Protein AF-0000000085945153 (afdb_homodimer)

Radius of gyration: 29.83 Å; Cα contacts (8 Å, |Δi|>4): 640; chains: 2; bounding box: 46×125×91 Å

Solvent-accessible surface area (backbone atoms only — not comparable to full-atom values): 26235 Å² total; per-residue (Å²): 131,80,49,73,67,53,46,53,49,37,50,47,39,17,56,39,25,17,49,16,40,29,49,60,37,44,71,68,53,42,50,64,32,52,44,57,60,34,46,77,75,75,73,71,72,76,77,92,72,81,35,61,47,78,32,70,62,44,68,43,44,63,49,50,37,36,34,46,26,17,51,25,20,35,51,20,36,50,51,41,60,71,33,53,90,79,41,56,60,68,58,42,29,52,46,7,44,48,36,33,50,61,31,42,50,59,56,42,53,50,50,77,47,89,45,77,90,42,38,67,60,49,49,55,50,52,38,49,31,46,14,48,12,17,19,13,13,39,4,18,23,33,47,33,47,48,57,56,25,64,76,45,64,67,68,37,38,50,24,31,56,41,11,40,26,45,16,34,33,52,36,36,50,46,40,52,51,29,54,73,73,36,89,47,40,49,59,24,40,34,52,48,48,47,53,50,44,52,50,47,52,53,32,47,53,49,50,57,51,48,68,67,29,68,67,48,47,49,52,55,50,50,52,52,51,50,52,50,46,53,50,49,48,49,51,48,50,54,51,49,54,55,51,59,65,67,65,58,76,79,76,76,78,74,76,77,72,77,89,120,132,79,50,74,67,53,46,52,50,36,50,46,39,17,57,39,24,17,50,16,40,29,48,60,37,43,71,66,52,42,49,64,32,51,47,56,60,34,46,74,72,78,72,67,64,86,76,93,74,82,33,62,49,78,33,72,61,43,66,43,44,62,48,51,37,37,35,46,25,17,52,25,19,36,52,20,36,50,50,42,60,71,33,53,89,78,41,56,61,66,57,43,29,51,47,7,43,48,36,33,49,60,32,44,51,59,58,41,52,51,50,79,47,88,45,79,91,42,38,68,60,49,50,54,51,52,39,48,33,45,15,47,12,17,19,12,12,38,4,17,21,32,48,33,48,49,58,56,24,63,76,44,65,67,69,36,38,48,24,30,56,39,12,40,26,44,17,33,34,53,36,36,51,46,41,51,50,30,56,74,72,36,88,47,41,49,59,25,41,35,52,48,47,47,52,51,44,53,51,46,52,53,32,46,52,48,49,57,50,51,70,66,30,68,69,49,48,49,53,55,51,49,52,52,50,50,54,48,48,52,50,50,49,48,50,49,53,54,51,49,54,57,51,59,64,66,65,59,76,79,77,77,76,76,77,78,72,78,87,119

Secondary structure (DSSP, 8-state):
---HHHHHHHHHHHHHHHHHHHHHHHHHH-HHHHHHHTS--SS---SS-------HHHHHHHHHHHHHHHHHHHHHHHHHHHTTTTS-HHHHHHHHHHHHHHHHHHHHHGGGS--GGGHHHHHHHHHHHHHHHHIIIIIIIIHHHHHHHTTS-HHHHHHHHHHHHHHHHHHHHHHHHHHHH-S-HHHHHHHHHHHHHHHHHHHHHHHHHHHHSHHHHHHHHHHHHHHHHHHHHHHHHHHHHHHHHHTS------------/---HHHHHHHHHHHHHHHHHHHHHHHHHH-HHHHHHHTS--SS--SSS-------HHHHHHHHHHHHHHHHHHHHHHHHHHHTTTTS-HHHHHHHHHHHHHHHHHHHHHGGGS--GGGHHHHHHHHHHHHHHHHIIIIIIIIHHHHHHHTTS-HHHHHHHHHHHHHHHHHHHHHHHHHHHH-S-HHHHHHHHHHHHHHHHHHHHHHHHHHHHSHHHHHHHHHHHHHHHHHHHHHHHHHHHHHHHHHTS------------

pLDDT: mean 84.61, std 17.29, range [25.52, 98.62]

Sequence (520 aa):
MMTTNEYLIYIAFLLISTTGLLPWNLFMNAHEYFNYKLRNMTDSVDNETILSNPTELQRSYEGWLTITSGISCLFGSLFNFLTTERLNHNFRIIFGHIFVFLSLIPTILFTFVCTDYVQELFLWLSVLLAAVACFGSAGLLGCGLLGYSARFPAVYMQAVMLGQSFAGILTSLLSIFCQAFTSNSLLNGRLYFAIAMIWTLASGVLYIWLIKSPHTIAVMNTEVNESSRVEQNRNLLLDTDDVTDGLQPEVSDDSFGPQIMMTTNEYLIYIAFLLISTTGLLPWNLFMNAHEYFNYKLRNMTDSVDNETILSNPTELQRSYEGWLTITSGISCLFGSLFNFLTTERLNHNFRIIFGHIFVFLSLIPTILFTFVCTDYVQELFLWLSVLLAAVACFGSAGLLGCGLLGYSARFPAVYMQAVMLGQSFAGILTSLLSIFCQAFTSNSLLNGRLYFAIAMIWTLASGVLYIWLIKSPHTIAVMNTEVNESSRVEQNRNLLLDTDDVTDGLQPEVSDDSFGPQI

InterPro domains:
  IPR002259 Equilibrative nucleoside transporter [PF01733] (137-233)
  IPR002259 Equilibrative nucleoside transporter [PTHR10332] (5-229)
  IPR036259 MFS transporter superfamily [G3DSA:1.20.1250.20] (3-245)

Nearest PDB structures (foldseek):
  6ob6-assembly1_A  TM=8.996E-01  e=1.124E-05  Homo sapiens
  6ob6-assembly2_B  TM=8.946E-01  e=2.070E-05  Homo sapiens
  6ob7-assembly1_A  TM=8.399E-01  e=1.226E-05  Homo sapiens
  8kgi-assembly1_B  TM=6.346E-01  e=1.217E-01  Homo sapiens
  8c02-assembly1_A  TM=5.596E-01  e=3.319E-01  Homo sapiens

Foldseek 3Di:
DQDPLSVLLLLLLLLLLLLLCQLLLQQQLLLLQLQVLQDDDPPPPPDDPCVDPRDPLSVCLNVLLCVLQVVLLVVLQVVQVVCPVPDPLLVLQLVLLVQLLVLLVVQLVVLVDRCNVPSVVVSVSNSVSSSSNNSSRNRRNLNSSLVLQVLDPVSSNVSSVNSNVVSNVVLNVLLVVLVVVDVDSSSSSNSSSVVVSVSSVVSSVSVVVSCPDPVNVVSVVVVVVVVVVVVVVVVVVVVVVVVVVVPPPPPPPPPPDPPD/DQDPLSVLLLLLLLLLLLLLCQLLLQQQLLLLQLQVLQDDDPVDDPDDDCPDDRDPLSVCLNVLLCVLQVVLLVVLQVVQVVCPVPDPLLVLQLVLLVQLLVLLVVQLVVLVDRCNPPSVVVSVSNSVSSSSNNSSRNRRNLNSSLVLQVLDPVSSNVSSVNSNVVSNVVLNVLLVVLVVVDVDSSSSSNSSSVVVSVSSVVSSVSVVVSCPDPVNVVSVVVVVVVVVVVVVVVVVVVVVVVVVVVPPPPPPPPPPDPPD

Organism: Parascaris univalens (NCBI:txid6257)

Structure (mmCIF, N/CA/C/O backbone):
data_AF-0000000085945153-model_v1
#
loop_
_entity.id
_entity.type
_entity.pdbx_description
1 polymer 'Equilibrative nucleoside transporter 1'
#
loop_
_atom_site.group_PDB
_atom_site.id
_atom_site.type_symbol
_atom_site.label_atom_id
_atom_site.label_alt_id
_atom_site.label_comp_id
_atom_site.label_asym_id
_atom_site.label_entity_id
_atom_site.label_seq_id
_atom_site.pdbx_PDB_ins_code
_atom_site.Cartn_x
_atom_site.Cartn_y
_atom_site.Cartn_z
_atom_site.occupancy
_atom_site.B_iso_or_equiv
_atom_site.auth_seq_id
_atom_site.auth_comp_id
_atom_site.auth_asym_id
_atom_site.auth_atom_id
_atom_site.pdbx_PDB_model_num
ATOM 1 N N . MET A 1 1 ? 3.896 -29.328 9.609 1 66.5 1 MET A N 1
ATOM 2 C CA . MET A 1 1 ? 4.625 -28.328 10.383 1 66.5 1 MET A CA 1
ATOM 3 C C . MET A 1 1 ? 5.84 -27.828 9.609 1 66.5 1 MET A C 1
ATOM 5 O O . MET A 1 1 ? 6.484 -28.594 8.891 1 66.5 1 MET A O 1
ATOM 9 N N . MET A 1 2 ? 5.992 -26.5 9.609 1 78.62 2 MET A N 1
ATOM 10 C CA . MET A 1 2 ? 7.129 -25.938 8.883 1 78.62 2 MET A CA 1
ATOM 11 C C . MET A 1 2 ? 8.438 -26.266 9.578 1 78.62 2 MET A C 1
ATOM 13 O O . MET A 1 2 ? 8.523 -26.25 10.805 1 78.62 2 MET A O 1
ATOM 17 N N . THR A 1 3 ? 9.414 -26.766 8.914 1 87.56 3 THR A N 1
ATOM 18 C CA . THR A 1 3 ? 10.758 -26.953 9.445 1 87.56 3 THR A CA 1
ATOM 19 C C . THR A 1 3 ? 11.391 -25.609 9.812 1 87.56 3 THR A C 1
ATOM 21 O O . THR A 1 3 ? 10.852 -24.562 9.477 1 87.56 3 THR A O 1
ATOM 24 N N . THR A 1 4 ? 12.422 -25.672 10.664 1 88.56 4 THR A N 1
ATOM 25 C CA . THR A 1 4 ? 13.133 -24.453 11.078 1 88.56 4 THR A CA 1
ATOM 26 C C . THR A 1 4 ? 13.602 -23.672 9.859 1 88.56 4 THR A C 1
ATOM 28 O O . THR A 1 4 ? 13.516 -22.438 9.844 1 88.56 4 THR A O 1
ATOM 31 N N . ASN A 1 5 ? 14.086 -24.328 8.883 1 89.12 5 ASN A N 1
ATOM 32 C CA . ASN A 1 5 ? 14.555 -23.656 7.68 1 89.12 5 ASN A CA 1
ATOM 33 C C . ASN A 1 5 ? 13.414 -23 6.918 1 89.12 5 ASN A C 1
ATOM 35 O O . ASN A 1 5 ? 13.57 -21.891 6.387 1 89.12 5 ASN A O 1
ATOM 39 N N . GLU A 1 6 ? 12.297 -23.672 6.859 1 90.94 6 GLU A N 1
ATOM 40 C CA . GLU A 1 6 ? 11.125 -23.109 6.203 1 90.94 6 GLU A CA 1
ATOM 41 C C . GLU A 1 6 ? 10.625 -21.859 6.93 1 90.94 6 GLU A C 1
ATOM 43 O O . GLU A 1 6 ? 10.172 -20.906 6.297 1 90.94 6 GLU A O 1
ATOM 48 N N . TYR A 1 7 ? 10.781 -21.969 8.203 1 93.69 7 TYR A N 1
ATOM 49 C CA . TYR A 1 7 ? 10.367 -20.828 9.008 1 93.69 7 TYR A CA 1
ATOM 50 C C . TYR A 1 7 ? 11.281 -19.641 8.773 1 93.69 7 TYR A C 1
ATOM 52 O O . TYR A 1 7 ? 10.82 -18.484 8.727 1 93.69 7 TYR A O 1
ATOM 60 N N . LEU A 1 8 ? 12.547 -19.859 8.703 1 94.5 8 LEU A N 1
ATOM 61 C CA . LEU A 1 8 ? 13.5 -18.797 8.445 1 94.5 8 LEU A CA 1
ATOM 62 C C . LEU A 1 8 ? 13.25 -18.156 7.074 1 94.5 8 LEU A C 1
ATOM 64 O O . LEU A 1 8 ? 13.367 -16.953 6.918 1 94.5 8 LEU A O 1
ATOM 68 N N . ILE A 1 9 ? 12.891 -18.969 6.172 1 95.12 9 ILE A N 1
ATOM 69 C CA . ILE A 1 9 ? 12.586 -18.484 4.832 1 95.12 9 ILE A CA 1
ATOM 70 C C . ILE A 1 9 ? 11.305 -17.656 4.863 1 95.12 9 ILE A C 1
ATOM 72 O O . ILE A 1 9 ? 11.219 -16.609 4.211 1 95.12 9 ILE A O 1
ATOM 76 N N . TYR A 1 10 ? 10.367 -18.156 5.629 1 94.81 10 TYR A N 1
ATOM 77 C CA . TYR A 1 10 ? 9.117 -17.422 5.809 1 94.81 10 TYR A CA 1
ATOM 78 C C . TYR A 1 10 ? 9.375 -16.031 6.359 1 94.81 10 TYR A C 1
ATOM 80 O O . TYR A 1 10 ? 8.875 -15.039 5.816 1 94.81 10 TYR A O 1
ATOM 88 N N . ILE A 1 11 ? 10.164 -15.93 7.336 1 96.5 11 ILE A N 1
ATOM 89 C CA . ILE A 1 11 ? 10.477 -14.664 7.992 1 96.5 11 ILE A CA 1
ATOM 90 C C . ILE A 1 11 ? 11.273 -13.773 7.039 1 96.5 11 ILE A C 1
ATOM 92 O O . ILE A 1 11 ? 11.094 -12.555 7.023 1 96.5 11 ILE A O 1
ATOM 96 N N . ALA A 1 12 ? 12.141 -14.367 6.316 1 97.31 12 ALA A N 1
ATOM 97 C CA . ALA A 1 12 ? 12.93 -13.594 5.359 1 97.31 12 ALA A CA 1
ATOM 98 C C . ALA A 1 12 ? 12.031 -12.938 4.316 1 97.31 12 ALA A C 1
ATOM 100 O O . ALA A 1 12 ? 12.164 -11.742 4.043 1 97.31 12 ALA A O 1
ATOM 101 N N . PHE A 1 13 ? 11.094 -13.727 3.791 1 97 13 PHE A N 1
ATOM 102 C CA . PHE A 1 13 ? 10.156 -13.172 2.82 1 97 13 PHE A CA 1
ATOM 103 C C . PHE A 1 13 ? 9.359 -12.023 3.432 1 97 13 PHE A C 1
ATOM 105 O O . PHE A 1 13 ? 9.164 -10.984 2.789 1 97 13 PHE A O 1
ATOM 112 N N . LEU A 1 14 ? 8.961 -12.195 4.629 1 96.19 14 LEU A N 1
ATOM 113 C CA . LEU A 1 14 ? 8.156 -11.188 5.32 1 96.19 14 LEU A CA 1
ATOM 114 C C . LEU A 1 14 ? 8.953 -9.906 5.523 1 96.19 14 LEU A C 1
ATOM 116 O O . LEU A 1 14 ? 8.477 -8.812 5.188 1 96.19 14 LEU A O 1
ATOM 120 N N . LEU A 1 15 ? 10.148 -10.039 5.98 1 97.5 15 LEU A N 1
ATOM 121 C CA . LEU A 1 15 ? 10.961 -8.875 6.312 1 97.5 15 LEU A CA 1
ATOM 122 C C . LEU A 1 15 ? 11.406 -8.148 5.047 1 97.5 15 LEU A C 1
ATOM 124 O O . LEU A 1 15 ? 11.398 -6.918 5 1 97.5 15 LEU A O 1
ATOM 128 N N . ILE A 1 16 ? 11.781 -8.867 4.07 1 98.06 16 ILE A N 1
ATOM 129 C CA . ILE A 1 16 ? 12.195 -8.258 2.811 1 98.06 16 ILE A CA 1
ATOM 130 C C . ILE A 1 16 ? 11.023 -7.492 2.199 1 98.06 16 ILE A C 1
ATOM 132 O O . ILE A 1 16 ? 11.195 -6.387 1.681 1 98.06 16 ILE A O 1
ATOM 136 N N . SER A 1 17 ? 9.852 -8.086 2.324 1 96.62 17 SER A N 1
ATOM 137 C CA . SER A 1 17 ? 8.672 -7.504 1.694 1 96.62 17 SER A CA 1
ATOM 138 C C . SER A 1 17 ? 8.305 -6.168 2.33 1 96.62 17 SER A C 1
ATOM 140 O O . SER A 1 17 ? 7.707 -5.309 1.681 1 96.62 17 SER A O 1
ATOM 142 N N . THR A 1 18 ? 8.672 -5.902 3.527 1 96.44 18 THR A N 1
ATOM 143 C CA . THR A 1 18 ? 8.422 -4.613 4.16 1 96.44 18 THR A CA 1
ATOM 144 C C . THR A 1 18 ? 9.07 -3.484 3.365 1 96.44 18 THR A C 1
ATOM 146 O O . THR A 1 18 ? 8.531 -2.379 3.289 1 96.44 18 THR A O 1
ATOM 149 N N . THR A 1 19 ? 10.211 -3.762 2.787 1 97.62 19 THR A N 1
ATOM 150 C CA . THR A 1 19 ? 10.938 -2.754 2.027 1 97.62 19 THR A CA 1
ATOM 151 C C . THR A 1 19 ? 10.188 -2.396 0.745 1 97.62 19 THR A C 1
ATOM 153 O O . THR A 1 19 ? 10.406 -1.323 0.176 1 97.62 19 THR A O 1
ATOM 156 N N . GLY A 1 20 ? 9.297 -3.217 0.316 1 95.69 20 GLY A N 1
ATOM 157 C CA . GLY A 1 20 ? 8.516 -2.969 -0.883 1 95.69 20 GLY A CA 1
ATOM 158 C C . GLY A 1 20 ? 7.57 -1.787 -0.747 1 95.69 20 GLY A C 1
ATOM 159 O O . GLY A 1 20 ? 7.238 -1.134 -1.737 1 95.69 20 GLY A O 1
ATOM 160 N N . LEU A 1 21 ? 7.121 -1.499 0.479 1 91.75 21 LEU A N 1
ATOM 161 C CA . LEU A 1 21 ? 6.219 -0.374 0.694 1 91.75 21 LEU A CA 1
ATOM 162 C C . LEU A 1 21 ? 6.797 0.604 1.71 1 91.75 21 LEU A C 1
ATOM 164 O O . LEU A 1 21 ? 6.137 1.567 2.1 1 91.75 21 LEU A O 1
ATOM 168 N N . LEU A 1 22 ? 8.016 0.394 2.021 1 94.62 22 LEU A N 1
ATOM 169 C CA . LEU A 1 22 ? 8.672 1.202 3.043 1 94.62 22 LEU A CA 1
ATOM 170 C C . LEU A 1 22 ? 8.773 2.658 2.602 1 94.62 22 LEU A C 1
ATOM 172 O O . LEU A 1 22 ? 8.367 3.564 3.332 1 94.62 22 LEU A O 1
ATOM 176 N N . PRO A 1 23 ? 9.234 2.898 1.394 1 94.06 23 PRO A N 1
ATOM 177 C CA . PRO A 1 23 ? 9.43 4.301 1.013 1 94.06 23 PRO A CA 1
ATOM 178 C C . PRO A 1 23 ? 8.125 5.098 1.01 1 94.06 23 PRO A C 1
ATOM 180 O O . PRO A 1 23 ? 8.102 6.242 1.475 1 94.06 23 PRO A O 1
ATOM 183 N N . TRP A 1 24 ? 7.066 4.508 0.504 1 92 24 TRP A N 1
ATOM 184 C CA . TRP A 1 24 ? 5.781 5.199 0.511 1 92 24 TRP A CA 1
ATOM 185 C C . TRP A 1 24 ? 5.391 5.609 1.926 1 92 24 TRP A C 1
ATOM 187 O O . TRP A 1 24 ? 5.051 6.77 2.17 1 92 24 TRP A O 1
ATOM 197 N N . ASN A 1 25 ? 5.484 4.793 2.838 1 90.88 25 ASN A N 1
ATOM 198 C CA . ASN A 1 25 ? 5.125 5.047 4.227 1 90.88 25 ASN A CA 1
ATOM 199 C C . ASN A 1 25 ? 6.117 5.992 4.898 1 90.88 25 ASN A C 1
ATOM 201 O O . ASN A 1 25 ? 5.734 6.801 5.742 1 90.88 25 ASN A O 1
ATOM 205 N N . LEU A 1 26 ? 7.371 5.879 4.539 1 95.06 26 LEU A N 1
ATOM 206 C CA . LEU A 1 26 ? 8.391 6.738 5.133 1 95.06 26 LEU A CA 1
ATOM 207 C C . LEU A 1 26 ? 8.117 8.203 4.82 1 95.06 26 LEU A C 1
ATOM 209 O O . LEU A 1 26 ? 8.078 9.039 5.73 1 95.06 26 LEU A O 1
ATOM 213 N N . PHE A 1 27 ? 7.91 8.469 3.604 1 95.19 27 PHE A N 1
ATOM 214 C CA . PHE A 1 27 ? 7.75 9.859 3.176 1 95.19 27 PHE A CA 1
ATOM 215 C C . PHE A 1 27 ? 6.398 10.406 3.611 1 95.19 27 PHE A C 1
ATOM 217 O O . PHE A 1 27 ? 6.258 11.609 3.846 1 95.19 27 PHE A O 1
ATOM 224 N N . MET A 1 28 ? 5.484 9.5 3.803 1 89.44 28 MET A N 1
ATOM 225 C CA . MET A 1 28 ? 4.152 9.906 4.238 1 89.44 28 MET A CA 1
ATOM 226 C C . MET A 1 28 ? 4.133 10.195 5.734 1 89.44 28 MET A C 1
ATOM 228 O O . MET A 1 28 ? 3.41 11.086 6.191 1 89.44 28 MET A O 1
ATOM 232 N N . ASN A 1 29 ? 4.898 9.5 6.535 1 88.12 29 ASN A N 1
ATOM 233 C CA . ASN A 1 29 ? 4.789 9.562 7.988 1 88.12 29 ASN A CA 1
ATOM 234 C C . ASN A 1 29 ? 5.832 10.5 8.594 1 88.12 29 ASN A C 1
ATOM 236 O O . ASN A 1 29 ? 5.859 10.711 9.805 1 88.12 29 ASN A O 1
ATOM 240 N N . ALA A 1 30 ? 6.672 11.086 7.754 1 91.31 30 ALA A N 1
ATOM 241 C CA . ALA A 1 30 ? 7.668 12.023 8.273 1 91.31 30 ALA A CA 1
ATOM 242 C C . ALA A 1 30 ? 7.09 13.43 8.391 1 91.31 30 ALA A C 1
ATOM 244 O O . ALA A 1 30 ? 7.676 14.391 7.887 1 91.31 30 ALA A O 1
ATOM 245 N N . HIS A 1 31 ? 6.043 13.609 9.172 1 83.94 31 HIS A N 1
ATOM 246 C CA . HIS A 1 31 ? 5.293 14.859 9.258 1 83.94 31 HIS A CA 1
ATOM 247 C C . HIS A 1 31 ? 6.117 15.953 9.922 1 83.94 31 HIS A C 1
ATOM 249 O O . HIS A 1 31 ? 6.172 17.078 9.438 1 83.94 31 HIS A O 1
ATOM 255 N N . GLU A 1 32 ? 6.77 15.633 11.039 1 86 32 GLU A N 1
ATOM 256 C CA . GLU A 1 32 ? 7.535 16.609 11.797 1 86 32 GLU A CA 1
ATOM 257 C C . GLU A 1 32 ? 8.625 17.25 10.938 1 86 32 GLU A C 1
ATOM 259 O O . GLU A 1 32 ? 8.82 18.469 10.977 1 86 32 GLU A O 1
ATOM 264 N N . TYR A 1 33 ? 9.242 16.438 10.164 1 93.44 33 TYR A N 1
ATOM 265 C CA . TYR A 1 33 ? 10.344 16.891 9.328 1 93.44 33 TYR A CA 1
ATOM 266 C C . TYR A 1 33 ? 9.836 17.75 8.18 1 93.44 33 TYR A C 1
ATOM 268 O O . TYR A 1 33 ? 10.297 18.875 7.977 1 93.44 33 TYR A O 1
ATOM 276 N N . PHE A 1 34 ? 8.891 17.266 7.457 1 93.38 34 PHE A N 1
ATOM 277 C CA . PHE A 1 34 ? 8.453 17.969 6.254 1 93.38 34 PHE A CA 1
ATOM 278 C C . PHE A 1 34 ? 7.641 19.203 6.617 1 93.38 34 PHE A C 1
ATOM 280 O O . PHE A 1 34 ? 7.691 20.219 5.91 1 93.38 34 PHE A O 1
ATOM 287 N N . ASN A 1 35 ? 6.883 19.172 7.707 1 87.5 35 ASN A N 1
ATOM 288 C CA . ASN A 1 35 ? 6.188 20.375 8.164 1 87.5 35 ASN A CA 1
ATOM 289 C C . ASN A 1 35 ? 7.168 21.469 8.547 1 87.5 35 ASN A C 1
ATOM 291 O O . ASN A 1 35 ? 6.895 22.656 8.336 1 87.5 35 ASN A O 1
ATOM 295 N N . TYR A 1 36 ? 8.211 21.062 9.125 1 91.06 36 TYR A N 1
ATOM 296 C CA . TYR A 1 36 ? 9.234 22.031 9.492 1 91.06 36 TYR A CA 1
ATOM 297 C C . TYR A 1 36 ? 9.891 22.625 8.25 1 91.06 36 TYR A C 1
ATOM 299 O O . TYR A 1 36 ? 10.047 23.844 8.148 1 91.06 36 TYR A O 1
ATOM 307 N N . LYS A 1 37 ? 10.336 21.781 7.328 1 95.5 37 LYS A N 1
ATOM 308 C CA . LYS A 1 37 ? 11.062 22.234 6.145 1 95.5 37 LYS A CA 1
ATOM 309 C C . LYS A 1 37 ? 10.18 23.109 5.258 1 95.5 37 LYS A C 1
ATOM 311 O O . LYS A 1 37 ? 10.688 23.984 4.543 1 95.5 37 LYS A O 1
ATOM 316 N N . LEU A 1 38 ? 8.883 22.906 5.363 1 93.88 38 LEU A N 1
ATOM 317 C CA . LEU A 1 38 ? 7.965 23.641 4.496 1 93.88 38 LEU A CA 1
ATOM 318 C C . LEU A 1 38 ? 7.18 24.688 5.289 1 93.88 38 LEU A C 1
ATOM 320 O O . LEU A 1 38 ? 6.117 25.125 4.852 1 93.88 38 LEU A O 1
ATOM 324 N N . ARG A 1 39 ? 7.711 25.109 6.355 1 89.69 39 ARG A N 1
ATOM 325 C CA . ARG A 1 39 ? 7.047 26.031 7.266 1 89.69 39 ARG A CA 1
ATOM 326 C C . ARG A 1 39 ? 7.059 27.453 6.707 1 89.69 39 ARG A C 1
ATOM 328 O O . ARG A 1 39 ? 7.766 27.734 5.738 1 89.69 39 ARG A O 1
ATOM 335 N N . ASN A 1 40 ? 6.23 28.312 7.277 1 86.12 40 ASN A N 1
ATOM 336 C CA . ASN A 1 40 ? 6.211 29.734 6.922 1 86.12 40 ASN A CA 1
ATOM 337 C C . ASN A 1 40 ? 7.438 30.469 7.461 1 86.12 40 ASN A C 1
ATOM 339 O O . ASN A 1 40 ? 7.719 30.406 8.656 1 86.12 40 ASN A O 1
ATOM 343 N N . MET A 1 41 ? 8.227 31.141 6.527 1 81.31 41 MET A N 1
ATOM 344 C CA . MET A 1 41 ? 9.445 31.828 6.941 1 81.31 41 MET A CA 1
ATOM 345 C C . MET A 1 41 ? 9.18 33.312 7.191 1 81.31 41 MET A C 1
ATOM 347 O O . MET A 1 41 ? 10.047 34.031 7.691 1 81.31 41 MET A O 1
ATOM 351 N N . THR A 1 42 ? 8.234 33.969 6.609 1 67.38 42 THR A N 1
ATOM 352 C CA . THR A 1 42 ? 7.973 35.375 6.793 1 67.38 42 THR A CA 1
ATOM 353 C C . THR A 1 42 ? 7.641 35.688 8.25 1 67.38 42 THR A C 1
ATOM 355 O O . THR A 1 42 ? 7.867 36.812 8.727 1 67.38 42 THR A O 1
ATOM 358 N N . ASP A 1 43 ? 6.914 35.094 8.812 1 52.47 43 ASP A N 1
ATOM 359 C CA . ASP A 1 43 ? 6.586 35.5 10.172 1 52.47 43 ASP A CA 1
ATOM 360 C C . ASP A 1 43 ? 7.82 35.469 11.07 1 52.47 43 ASP A C 1
ATOM 362 O O . ASP A 1 43 ? 8.438 34.406 11.242 1 52.47 43 ASP A O 1
ATOM 366 N N . SER A 1 44 ? 8.82 36.5 10.883 1 46.25 44 SER A N 1
ATOM 367 C CA . SER A 1 44 ? 9.867 36.875 11.836 1 46.25 44 SER A CA 1
ATOM 368 C C . SER A 1 44 ? 9.547 36.344 13.234 1 46.25 44 SER A C 1
ATOM 370 O O . SER A 1 44 ? 8.453 36.594 13.758 1 46.25 44 SER A O 1
ATOM 372 N N . VAL A 1 45 ? 10.273 35.469 13.828 1 42.97 45 VAL A N 1
ATOM 373 C CA . VAL A 1 45 ? 10.289 34.875 15.164 1 42.97 45 VAL A CA 1
ATOM 374 C C . VAL A 1 45 ? 10.43 36 16.203 1 42.97 45 VAL A C 1
ATOM 376 O O . VAL A 1 45 ? 11.539 36.469 16.484 1 42.97 45 VAL A O 1
ATOM 379 N N . ASP A 1 46 ? 10.148 37.25 16.234 1 33.75 46 ASP A N 1
ATOM 380 C CA . ASP A 1 46 ? 10.281 37.406 17.688 1 33.75 46 ASP A CA 1
ATOM 381 C C . ASP A 1 46 ? 9.688 36.219 18.422 1 33.75 46 ASP A C 1
ATOM 383 O O . ASP A 1 46 ? 10.359 35.594 19.234 1 33.75 46 ASP A O 1
ATOM 387 N N . ASN A 1 47 ? 8.492 36.531 19.203 1 31.27 47 ASN A N 1
ATOM 388 C CA . ASN A 1 47 ? 7.938 35.688 20.25 1 31.27 47 ASN A CA 1
ATOM 389 C C . ASN A 1 47 ? 7.605 34.281 19.75 1 31.27 47 ASN A C 1
ATOM 391 O O . ASN A 1 47 ? 7.43 34.094 18.547 1 31.27 47 ASN A O 1
ATOM 395 N N . GLU A 1 48 ? 7.262 33.25 20.719 1 34.12 48 GLU A N 1
ATOM 396 C CA . GLU A 1 48 ? 7.02 31.828 21 1 34.12 48 GLU A CA 1
ATOM 397 C C . GLU A 1 48 ? 6.125 31.203 19.938 1 34.12 48 GLU A C 1
ATOM 399 O O . GLU A 1 48 ? 6.289 30.031 19.594 1 34.12 48 GLU A O 1
ATOM 404 N N . THR A 1 49 ? 4.785 31.594 19.938 1 36.12 49 THR A N 1
ATOM 405 C CA . THR A 1 49 ? 3.49 30.953 19.734 1 36.12 49 THR A CA 1
ATOM 406 C C . THR A 1 49 ? 3.143 30.875 18.25 1 36.12 49 THR A C 1
ATOM 408 O O . THR A 1 49 ? 1.97 30.766 17.891 1 36.12 49 THR A O 1
ATOM 411 N N . ILE A 1 50 ? 3.826 31.391 17.375 1 39.22 50 ILE A N 1
ATOM 412 C CA . ILE A 1 50 ? 3.307 31.703 16.047 1 39.22 50 ILE A CA 1
ATOM 413 C C . ILE A 1 50 ? 2.846 30.438 15.352 1 39.22 50 ILE A C 1
ATOM 415 O O . ILE A 1 50 ? 3.67 29.625 14.898 1 39.22 50 ILE A O 1
ATOM 419 N N . LEU A 1 51 ? 1.959 29.672 15.93 1 43.56 51 LEU A N 1
ATOM 420 C CA . LEU A 1 51 ? 1.034 28.609 15.555 1 43.56 51 LEU A CA 1
ATOM 421 C C . LEU A 1 51 ? 0.445 28.875 14.172 1 43.56 51 LEU A C 1
ATOM 423 O O . LEU A 1 51 ? -0.648 29.438 14.055 1 43.56 51 LEU A O 1
ATOM 427 N N . SER A 1 52 ? 1.196 29.484 13.023 1 49.34 52 SER A N 1
ATOM 428 C CA . SER A 1 52 ? 0.725 29.953 11.727 1 49.34 52 SER A CA 1
ATOM 429 C C . SER A 1 52 ? 0.072 28.828 10.938 1 49.34 52 SER A C 1
ATOM 431 O O . SER A 1 52 ? 0.311 27.641 11.211 1 49.34 52 SER A O 1
ATOM 433 N N . ASN A 1 53 ? -1.094 29.047 10.156 1 60.75 53 ASN A N 1
ATOM 434 C CA . ASN A 1 53 ? -1.775 28.266 9.117 1 60.75 53 ASN A CA 1
ATOM 435 C C . ASN A 1 53 ? -0.784 27.531 8.234 1 60.75 53 ASN A C 1
ATOM 437 O O . ASN A 1 53 ? 0.289 28.047 7.918 1 60.75 53 ASN A O 1
ATOM 441 N N . PRO A 1 54 ? -1.008 26.266 8.281 1 72.12 54 PRO A N 1
ATOM 442 C CA . PRO A 1 54 ? -0.14 25.547 7.344 1 72.12 54 PRO A CA 1
ATOM 443 C C . PRO A 1 54 ? 0.02 26.281 6.016 1 72.12 54 PRO A C 1
ATOM 445 O O . PRO A 1 54 ? -0.925 26.922 5.539 1 72.12 54 PRO A O 1
ATOM 448 N N . THR A 1 55 ? 1.224 26.312 5.621 1 82.88 55 THR A N 1
ATOM 449 C CA . THR A 1 55 ? 1.513 26.922 4.324 1 82.88 55 THR A CA 1
ATOM 450 C C . THR A 1 55 ? 0.886 26.109 3.197 1 82.88 55 THR A C 1
ATOM 452 O O . THR A 1 55 ? 0.436 24.969 3.414 1 82.88 55 THR A O 1
ATOM 455 N N . GLU A 1 56 ? 0.707 26.688 2.064 1 82.38 56 GLU A N 1
ATOM 456 C CA . GLU A 1 56 ? 0.221 25.969 0.889 1 82.38 56 GLU A CA 1
ATOM 457 C C . GLU A 1 56 ? 1.105 24.766 0.57 1 82.38 56 GLU A C 1
ATOM 459 O O . GLU A 1 56 ? 0.61 23.719 0.147 1 82.38 56 GLU A O 1
ATOM 464 N N . LEU A 1 57 ? 2.428 24.953 0.795 1 87.5 57 LEU A N 1
ATOM 465 C CA . LEU A 1 57 ? 3.365 23.859 0.521 1 87.5 57 LEU A CA 1
ATOM 466 C C . LEU A 1 57 ? 3.135 22.688 1.47 1 87.5 57 LEU A C 1
ATOM 468 O O . LEU A 1 57 ? 3.156 21.531 1.049 1 87.5 57 LEU A O 1
ATOM 472 N N . GLN A 1 58 ? 2.859 23 2.709 1 85.12 58 GLN A N 1
ATOM 473 C CA . GLN A 1 58 ? 2.58 21.969 3.691 1 85.12 58 GLN A CA 1
ATOM 474 C C . GLN A 1 58 ? 1.284 21.234 3.361 1 85.12 58 GLN A C 1
ATOM 476 O O . GLN A 1 58 ? 1.219 20 3.453 1 85.12 58 GLN A O 1
ATOM 481 N N . ARG A 1 59 ? 0.344 21.906 2.859 1 75.5 59 ARG A N 1
ATOM 482 C CA . ARG A 1 59 ? -0.971 21.344 2.572 1 75.5 59 ARG A CA 1
ATOM 483 C C . ARG A 1 59 ? -0.94 20.484 1.307 1 75.5 59 ARG A C 1
ATOM 485 O O . ARG A 1 59 ? -1.664 19.5 1.201 1 75.5 59 ARG A O 1
ATOM 492 N N . SER A 1 60 ? -0.092 20.812 0.404 1 81 60 SER A N 1
ATOM 493 C CA . SER A 1 60 ? -0.082 20.141 -0.887 1 81 60 SER A CA 1
ATOM 494 C C . SER A 1 60 ? 0.919 18.984 -0.899 1 81 60 SER A C 1
ATOM 496 O O . SER A 1 60 ? 0.899 18.156 -1.803 1 81 60 SER A O 1
ATOM 498 N N . TYR A 1 61 ? 1.744 18.891 0.114 1 88.06 61 TYR A N 1
ATOM 499 C CA . TYR A 1 61 ? 2.828 17.922 0.144 1 88.06 61 TYR A CA 1
ATOM 500 C C . TYR A 1 61 ? 2.291 16.5 -0.012 1 88.06 61 TYR A C 1
ATOM 502 O O . TYR A 1 61 ? 2.729 15.758 -0.895 1 88.06 61 TYR A O 1
ATOM 510 N N . GLU A 1 62 ? 1.335 16.125 0.786 1 83.81 62 GLU A N 1
ATOM 511 C CA . GLU A 1 62 ? 0.835 14.758 0.798 1 83.81 62 GLU A CA 1
ATOM 512 C C . GLU A 1 62 ? 0.114 14.422 -0.504 1 83.81 62 GLU A C 1
ATOM 514 O O . GLU A 1 62 ? 0.196 13.297 -0.991 1 83.81 62 GLU A O 1
ATOM 519 N N . GLY A 1 63 ? -0.639 15.375 -1.015 1 82.38 63 GLY A N 1
ATOM 520 C CA . GLY A 1 63 ? -1.294 15.172 -2.297 1 82.38 63 GLY A CA 1
ATOM 521 C C . GLY A 1 63 ? -0.32 14.898 -3.428 1 82.38 63 GLY A C 1
ATOM 522 O O . GLY A 1 63 ? -0.478 13.922 -4.168 1 82.38 63 GLY A O 1
ATOM 523 N N . TRP A 1 64 ? 0.689 15.672 -3.502 1 86.19 64 TRP A N 1
ATOM 524 C CA . TRP A 1 64 ? 1.693 15.508 -4.547 1 86.19 64 TRP A CA 1
ATOM 525 C C . TRP A 1 64 ? 2.484 14.219 -4.336 1 86.19 64 TRP A C 1
ATOM 527 O O . TRP A 1 64 ? 2.83 13.531 -5.301 1 86.19 64 TRP A O 1
ATOM 537 N N . LEU A 1 65 ? 2.793 13.938 -3.096 1 91.75 65 LEU A N 1
ATOM 538 C CA . LEU A 1 65 ? 3.508 12.711 -2.779 1 91.75 65 LEU A CA 1
ATOM 539 C C . LEU A 1 65 ? 2.727 11.492 -3.256 1 91.75 65 LEU A C 1
ATOM 541 O O . LEU A 1 65 ? 3.293 10.586 -3.877 1 91.75 65 LEU A O 1
ATOM 545 N N . THR A 1 66 ? 1.451 11.469 -3.014 1 88 66 THR A N 1
ATOM 546 C CA . THR A 1 66 ? 0.607 10.328 -3.342 1 88 66 THR A CA 1
ATOM 547 C C . THR A 1 66 ? 0.478 10.172 -4.855 1 88 66 THR A C 1
ATOM 549 O O . THR A 1 66 ? 0.611 9.062 -5.379 1 88 66 THR A O 1
ATOM 552 N N . ILE A 1 67 ? 0.276 11.242 -5.52 1 88.44 67 ILE A N 1
ATOM 553 C CA . ILE A 1 67 ? 0.106 11.188 -6.969 1 88.44 67 ILE A CA 1
ATOM 554 C C . ILE A 1 67 ? 1.41 10.742 -7.625 1 88.44 67 ILE A C 1
ATOM 556 O O . ILE A 1 67 ? 1.418 9.805 -8.422 1 88.44 67 ILE A O 1
ATOM 560 N N . THR A 1 68 ? 2.471 11.406 -7.277 1 92.31 68 THR A N 1
ATOM 561 C CA . THR A 1 68 ? 3.752 11.125 -7.918 1 92.31 68 THR A CA 1
ATOM 562 C C . THR A 1 68 ? 4.227 9.711 -7.586 1 92.31 68 THR A C 1
ATOM 564 O O . THR A 1 68 ? 4.727 9 -8.453 1 92.31 68 THR A O 1
ATOM 567 N N . SER A 1 69 ? 4.078 9.297 -6.316 1 92.94 69 SER A N 1
ATOM 568 C CA . SER A 1 69 ? 4.484 7.949 -5.938 1 92.94 69 SER A CA 1
ATOM 569 C C . SER A 1 69 ? 3.592 6.902 -6.594 1 92.94 69 SER A C 1
ATOM 571 O O . SER A 1 69 ? 4.062 5.824 -6.965 1 92.94 69 SER A O 1
ATOM 573 N N . GLY A 1 70 ? 2.32 7.199 -6.711 1 90.81 70 GLY A N 1
ATOM 574 C CA . GLY A 1 70 ? 1.423 6.297 -7.41 1 90.81 70 GLY A CA 1
ATOM 575 C C . GLY A 1 70 ? 1.808 6.082 -8.867 1 90.81 70 GLY A C 1
ATOM 576 O O . GLY A 1 70 ? 1.862 4.941 -9.336 1 90.81 70 GLY A O 1
ATOM 577 N N . ILE A 1 71 ? 2.082 7.129 -9.492 1 93.38 71 ILE A N 1
ATOM 578 C CA . ILE A 1 71 ? 2.504 7.066 -10.883 1 93.38 71 ILE A CA 1
ATOM 579 C C . ILE A 1 71 ? 3.805 6.277 -10.992 1 93.38 71 ILE A C 1
ATOM 581 O O . ILE A 1 71 ? 3.945 5.418 -11.867 1 93.38 71 ILE A O 1
ATOM 585 N N . SER A 1 72 ? 4.707 6.574 -10.148 1 95.81 72 SER A N 1
ATOM 586 C CA . SER A 1 72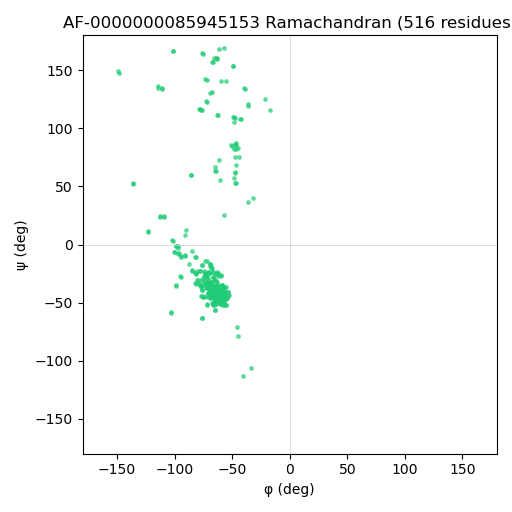 ? 6.008 5.914 -10.156 1 95.81 72 SER A CA 1
ATOM 587 C C . SER A 1 72 ? 5.867 4.414 -9.906 1 95.81 72 SER A C 1
ATOM 589 O O . SER A 1 72 ? 6.531 3.605 -10.555 1 95.81 72 SER A O 1
ATOM 591 N N . CYS A 1 73 ? 5.066 4.062 -8.922 1 93.31 73 CYS A N 1
ATOM 592 C CA . CYS A 1 73 ? 4.801 2.654 -8.656 1 93.31 73 CYS A CA 1
ATOM 593 C C . CYS A 1 73 ? 4.238 1.957 -9.891 1 93.31 73 CYS A C 1
ATOM 595 O O . CYS A 1 73 ? 4.629 0.831 -10.203 1 93.31 73 CYS A O 1
ATOM 597 N N . LEU A 1 74 ? 3.34 2.633 -10.57 1 91 74 LEU A N 1
ATOM 598 C CA . LEU A 1 74 ? 2.734 2.086 -11.781 1 91 74 LEU A CA 1
ATOM 599 C C . LEU A 1 74 ? 3.787 1.843 -12.852 1 91 74 LEU A C 1
ATOM 601 O O . LEU A 1 74 ? 3.807 0.783 -13.484 1 91 74 LEU A O 1
ATOM 605 N N . PHE A 1 75 ? 4.602 2.771 -13.008 1 93.94 75 PHE A N 1
ATOM 606 C CA . PHE A 1 75 ? 5.656 2.652 -14.016 1 93.94 75 PHE A CA 1
ATOM 607 C C . PHE A 1 75 ? 6.645 1.558 -13.633 1 93.94 75 PHE A C 1
ATOM 609 O O . PHE A 1 75 ? 7.105 0.805 -14.492 1 93.94 75 PHE A O 1
ATOM 616 N N . GLY A 1 76 ? 6.992 1.53 -12.383 1 94.12 76 GLY A N 1
ATOM 617 C CA . GLY A 1 76 ? 7.883 0.475 -11.922 1 94.12 76 GLY A CA 1
ATOM 618 C C . GLY A 1 76 ? 7.301 -0.915 -12.102 1 94.12 76 GLY A C 1
ATOM 619 O O . GLY A 1 76 ? 7.996 -1.831 -12.547 1 94.12 76 GLY A O 1
ATOM 620 N N . SER A 1 77 ? 6.062 -1.029 -11.781 1 90.25 77 SER A N 1
ATOM 621 C CA . SER A 1 77 ? 5.395 -2.318 -11.922 1 90.25 77 SER A CA 1
ATOM 622 C C . SER A 1 77 ? 5.301 -2.742 -13.383 1 90.25 77 SER A C 1
ATOM 624 O O . SER A 1 77 ? 5.477 -3.918 -13.703 1 90.25 77 SER A O 1
ATOM 626 N N . LEU A 1 78 ? 4.984 -1.792 -14.242 1 90.12 78 LEU A N 1
ATOM 627 C CA . LEU A 1 78 ? 4.949 -2.078 -15.672 1 90.12 78 LEU A CA 1
ATOM 628 C C . LEU A 1 78 ? 6.332 -2.475 -16.188 1 90.12 78 LEU A C 1
ATOM 630 O O . LEU A 1 78 ? 6.461 -3.414 -16.969 1 90.12 78 LEU A O 1
ATOM 634 N N . PHE A 1 79 ? 7.285 -1.748 -15.766 1 91.94 79 PHE A N 1
ATOM 635 C CA . PHE A 1 79 ? 8.656 -2.07 -16.125 1 91.94 79 PHE A CA 1
ATOM 636 C C . PHE A 1 79 ? 9.023 -3.477 -15.672 1 91.94 79 PHE A C 1
ATOM 638 O O . PHE A 1 79 ? 9.648 -4.234 -16.422 1 91.94 79 PHE A O 1
ATOM 645 N N . ASN A 1 80 ? 8.672 -3.803 -14.469 1 90.56 80 ASN A N 1
ATOM 646 C CA . ASN A 1 80 ? 8.93 -5.129 -13.922 1 90.56 80 ASN A CA 1
ATOM 647 C C . ASN A 1 80 ? 8.273 -6.223 -14.758 1 90.56 80 ASN A C 1
ATOM 649 O O . ASN A 1 80 ? 8.883 -7.25 -15.047 1 90.56 80 ASN A O 1
ATOM 653 N N . PHE A 1 81 ? 7.082 -5.938 -15.125 1 84.94 81 PHE A N 1
ATOM 654 C CA . PHE A 1 81 ? 6.324 -6.906 -15.906 1 84.94 81 PHE A CA 1
ATOM 655 C C . PHE A 1 81 ? 6.93 -7.078 -17.297 1 84.94 81 PHE A C 1
ATOM 657 O O . PHE A 1 81 ? 7.07 -8.203 -17.781 1 84.94 81 PHE A O 1
ATOM 664 N N . LEU A 1 82 ? 7.324 -6.012 -17.906 1 87.12 82 LEU A N 1
ATOM 665 C CA . LEU A 1 82 ? 7.859 -6.051 -19.266 1 87.12 82 LEU A CA 1
ATOM 666 C C . LEU A 1 82 ? 9.234 -6.703 -19.297 1 87.12 82 LEU A C 1
ATOM 668 O O . LEU A 1 82 ? 9.648 -7.246 -20.312 1 87.12 82 LEU A O 1
ATOM 672 N N . THR A 1 83 ? 9.906 -6.695 -18.266 1 88.25 83 THR A N 1
ATOM 673 C CA . THR A 1 83 ? 11.273 -7.215 -18.234 1 88.25 83 THR A CA 1
ATOM 674 C C . THR A 1 83 ? 11.312 -8.609 -17.625 1 88.25 83 THR A C 1
ATOM 676 O O . THR A 1 83 ? 12.383 -9.188 -17.453 1 88.25 83 THR A O 1
ATOM 679 N N . THR A 1 84 ? 10.172 -9.094 -17.312 1 82.31 84 THR A N 1
ATOM 680 C CA . THR A 1 84 ? 10.094 -10.367 -16.609 1 82.31 84 THR A CA 1
ATOM 681 C C . THR A 1 84 ? 10.766 -11.477 -17.422 1 82.31 84 THR A C 1
ATOM 683 O O . THR A 1 84 ? 11.367 -12.391 -16.859 1 82.31 84 THR A O 1
ATOM 686 N N . GLU A 1 85 ? 10.688 -11.469 -18.766 1 78.94 85 GLU A N 1
ATOM 687 C CA . GLU A 1 85 ? 11.242 -12.508 -19.625 1 78.94 85 GLU A CA 1
ATOM 688 C C . GLU A 1 85 ? 12.719 -12.258 -19.922 1 78.94 85 GLU A C 1
ATOM 690 O O . GLU A 1 85 ? 13.453 -13.18 -20.266 1 78.94 85 GLU A O 1
ATOM 695 N N . ARG A 1 86 ? 13.109 -10.992 -19.766 1 83.25 86 ARG A N 1
ATOM 696 C CA . ARG A 1 86 ? 14.469 -10.633 -20.156 1 83.25 86 ARG A CA 1
ATOM 697 C C . ARG A 1 86 ? 15.391 -10.594 -18.953 1 83.25 86 ARG A C 1
ATOM 699 O O . ARG A 1 86 ? 16.594 -10.867 -19.062 1 83.25 86 ARG A O 1
ATOM 706 N N . LEU A 1 87 ? 14.844 -10.156 -17.844 1 83.75 87 LEU A N 1
ATOM 707 C CA . LEU A 1 87 ? 15.656 -9.992 -16.641 1 83.75 87 LEU A CA 1
ATOM 708 C C . LEU A 1 87 ? 15.211 -10.969 -15.555 1 83.75 87 LEU A C 1
ATOM 710 O O . LEU A 1 87 ? 14.016 -11.141 -15.328 1 83.75 87 LEU A O 1
ATOM 714 N N . ASN A 1 88 ? 16.219 -11.547 -14.984 1 85.62 88 ASN A N 1
ATOM 715 C CA . ASN A 1 88 ? 15.906 -12.469 -13.891 1 85.62 88 ASN A CA 1
ATOM 716 C C . ASN A 1 88 ? 15.328 -11.734 -12.688 1 85.62 88 ASN A C 1
ATOM 718 O O . ASN A 1 88 ? 15.477 -10.516 -12.562 1 85.62 88 ASN A O 1
ATOM 722 N N . HIS A 1 89 ? 14.594 -12.469 -11.867 1 86.38 89 HIS A N 1
ATOM 723 C CA . HIS A 1 89 ? 13.969 -11.914 -10.672 1 86.38 89 HIS A CA 1
ATOM 724 C C . HIS A 1 89 ? 15.008 -11.297 -9.742 1 86.38 89 HIS A C 1
ATOM 726 O O . HIS A 1 89 ? 14.766 -10.234 -9.156 1 86.38 89 HIS A O 1
ATOM 732 N N . ASN A 1 90 ? 16.203 -11.883 -9.609 1 90.38 90 ASN A N 1
ATOM 733 C CA . ASN A 1 90 ? 17.234 -11.398 -8.703 1 90.38 90 ASN A CA 1
ATOM 734 C C . ASN A 1 90 ? 17.719 -10 -9.094 1 90.38 90 ASN A C 1
ATOM 736 O O . ASN A 1 90 ? 17.906 -9.141 -8.227 1 90.38 90 ASN A O 1
ATOM 740 N N . PHE A 1 91 ? 17.797 -9.852 -10.336 1 92.19 91 PHE A N 1
ATOM 741 C CA . PHE A 1 91 ? 18.25 -8.555 -10.836 1 92.19 91 PHE A CA 1
ATOM 742 C C . PHE A 1 91 ? 17.219 -7.477 -10.516 1 92.19 91 PHE A C 1
ATOM 744 O O . PHE A 1 91 ? 17.578 -6.391 -10.055 1 92.19 91 PHE A O 1
ATOM 751 N N . ARG A 1 92 ? 16 -7.695 -10.719 1 94.06 92 ARG A N 1
ATOM 752 C CA . ARG A 1 92 ? 14.938 -6.715 -10.508 1 94.06 92 ARG A CA 1
ATOM 753 C C . ARG A 1 92 ? 14.781 -6.387 -9.031 1 94.06 92 ARG A C 1
ATOM 755 O O . ARG A 1 92 ? 14.672 -5.219 -8.656 1 94.06 92 ARG A O 1
ATOM 762 N N . ILE A 1 93 ? 14.805 -7.387 -8.211 1 96.5 93 ILE A N 1
ATOM 763 C CA . ILE A 1 93 ? 14.625 -7.203 -6.777 1 96.5 93 ILE A CA 1
ATOM 764 C C . ILE A 1 93 ? 15.82 -6.453 -6.195 1 96.5 93 ILE A C 1
ATOM 766 O O . ILE A 1 93 ? 15.656 -5.516 -5.414 1 96.5 93 ILE A O 1
ATOM 770 N N . ILE A 1 94 ? 17.062 -6.797 -6.609 1 96.81 94 ILE A N 1
ATOM 771 C CA . ILE A 1 94 ? 18.266 -6.137 -6.117 1 96.81 94 ILE A CA 1
ATOM 772 C C . ILE A 1 94 ? 18.297 -4.688 -6.602 1 96.81 94 ILE A C 1
ATOM 774 O O . ILE A 1 94 ? 18.625 -3.779 -5.836 1 96.81 94 ILE A O 1
ATOM 778 N N . PHE A 1 95 ? 17.938 -4.469 -7.785 1 96.06 95 PHE A N 1
ATOM 779 C CA . PHE A 1 95 ? 17.891 -3.107 -8.305 1 96.06 95 PHE A CA 1
ATOM 780 C C . PHE A 1 95 ? 16.844 -2.279 -7.562 1 96.06 95 PHE A C 1
ATOM 782 O O . PHE A 1 95 ? 17.031 -1.077 -7.363 1 96.06 95 PHE A O 1
ATOM 789 N N . GLY A 1 96 ? 15.719 -2.932 -7.273 1 97.94 96 GLY A N 1
ATOM 790 C CA . GLY A 1 96 ? 14.75 -2.246 -6.43 1 97.94 96 GLY A CA 1
ATOM 791 C C . GLY A 1 96 ? 15.344 -1.735 -5.133 1 97.94 96 GLY A C 1
ATOM 792 O O . GLY A 1 96 ? 15.141 -0.577 -4.766 1 97.94 96 GLY A O 1
ATOM 793 N N . HIS A 1 97 ? 16.156 -2.559 -4.5 1 98.44 97 HIS A N 1
ATOM 794 C CA . HIS A 1 97 ? 16.828 -2.156 -3.266 1 98.44 97 HIS A CA 1
ATOM 795 C C . HIS A 1 97 ? 17.766 -0.988 -3.512 1 98.44 97 HIS A C 1
ATOM 797 O O . HIS A 1 97 ? 17.844 -0.062 -2.699 1 98.44 97 HIS A O 1
ATOM 803 N N . ILE A 1 98 ? 18.469 -1.028 -4.582 1 98.38 98 ILE A N 1
ATOM 804 C CA . ILE A 1 98 ? 19.453 -0.002 -4.906 1 98.38 98 ILE A CA 1
ATOM 805 C C . ILE A 1 98 ? 18.75 1.334 -5.133 1 98.38 98 ILE A C 1
ATOM 807 O O . ILE A 1 98 ? 19.219 2.375 -4.664 1 98.38 98 ILE A O 1
ATOM 811 N N . PHE A 1 99 ? 17.625 1.331 -5.883 1 98.38 99 PHE A N 1
ATOM 812 C CA . PHE A 1 99 ? 16.875 2.553 -6.125 1 98.38 99 PHE A CA 1
ATOM 813 C C . PHE A 1 99 ? 16.438 3.189 -4.812 1 98.38 99 PHE A C 1
ATOM 815 O O . PHE A 1 99 ? 16.516 4.41 -4.652 1 98.38 99 PHE A O 1
ATOM 822 N N . VAL A 1 100 ? 15.961 2.324 -3.875 1 98.62 100 VAL A N 1
ATOM 823 C CA . VAL A 1 100 ? 15.523 2.836 -2.58 1 98.62 100 VAL A CA 1
ATOM 824 C C . VAL A 1 100 ? 16.719 3.414 -1.824 1 98.62 100 VAL A C 1
ATOM 826 O O . VAL A 1 100 ? 16.641 4.527 -1.301 1 98.62 100 VAL A O 1
ATOM 829 N N . PHE A 1 101 ? 17.812 2.697 -1.831 1 98.44 101 PHE A N 1
ATOM 830 C CA . PHE A 1 101 ? 19.016 3.115 -1.116 1 98.44 101 PHE A CA 1
ATOM 831 C C . PHE A 1 101 ? 19.547 4.438 -1.667 1 98.44 101 PHE A C 1
ATOM 833 O O . PHE A 1 101 ? 19.859 5.352 -0.904 1 98.44 101 PHE A O 1
ATOM 840 N N . LEU A 1 102 ? 19.625 4.574 -2.924 1 98.25 102 LEU A N 1
ATOM 841 C CA . LEU A 1 102 ? 20.172 5.758 -3.574 1 98.25 102 LEU A CA 1
ATOM 842 C C . LEU A 1 102 ? 19.266 6.965 -3.367 1 98.25 102 LEU A C 1
ATOM 844 O O . LEU A 1 102 ? 19.734 8.102 -3.324 1 98.25 102 LEU A O 1
ATOM 848 N N . SER A 1 103 ? 17.938 6.738 -3.297 1 98.62 103 SER A N 1
ATOM 849 C CA . SER A 1 103 ? 17.016 7.836 -3.066 1 98.62 103 SER A CA 1
ATOM 850 C C . SER A 1 103 ? 17.109 8.359 -1.637 1 98.62 103 SER A C 1
ATOM 852 O O . SER A 1 103 ? 16.891 9.547 -1.388 1 98.62 103 SER A O 1
ATOM 854 N N . LEU A 1 104 ? 17.484 7.488 -0.701 1 98.62 104 LEU A N 1
ATOM 855 C CA . LEU A 1 104 ? 17.531 7.871 0.705 1 98.62 104 LEU A CA 1
ATOM 856 C C . LEU A 1 104 ? 18.781 8.688 1.011 1 98.62 104 LEU A C 1
ATOM 858 O O . LEU A 1 104 ? 18.781 9.508 1.93 1 98.62 104 LEU A O 1
ATOM 862 N N . ILE A 1 105 ? 19.812 8.586 0.239 1 98.5 105 ILE A N 1
ATOM 863 C CA . ILE A 1 105 ? 21.062 9.297 0.477 1 98.5 105 ILE A CA 1
ATOM 864 C C . ILE A 1 105 ? 20.828 10.805 0.352 1 98.5 105 ILE A C 1
ATOM 866 O O . ILE A 1 105 ? 21.062 11.555 1.301 1 98.5 105 ILE A O 1
ATOM 870 N N . PRO A 1 106 ? 20.312 11.297 -0.784 1 98.5 106 PRO A N 1
ATOM 871 C CA . PRO A 1 106 ? 20.047 12.734 -0.851 1 98.5 106 PRO A CA 1
ATOM 872 C C . PRO A 1 106 ? 19 13.188 0.155 1 98.5 106 PRO A C 1
ATOM 874 O O . PRO A 1 106 ? 19.047 14.32 0.65 1 98.5 106 PRO A O 1
ATOM 877 N N . THR A 1 107 ? 18.031 12.289 0.435 1 98.44 107 THR A N 1
ATOM 878 C CA . THR A 1 107 ? 17.016 12.633 1.423 1 98.44 107 THR A CA 1
ATOM 879 C C . THR A 1 107 ? 17.656 12.938 2.775 1 98.44 107 THR A C 1
ATOM 881 O O . THR A 1 107 ? 17.266 13.891 3.449 1 98.44 107 THR A O 1
ATOM 884 N N . ILE A 1 108 ? 18.625 12.133 3.199 1 98.38 108 ILE A N 1
ATOM 885 C CA . ILE A 1 108 ? 19.328 12.352 4.453 1 98.38 108 ILE A CA 1
ATOM 886 C C . ILE A 1 108 ? 20.203 13.602 4.344 1 98.38 108 ILE A C 1
ATOM 888 O O . ILE A 1 108 ? 20.266 14.406 5.277 1 98.38 108 ILE A O 1
ATOM 892 N N . LEU A 1 109 ? 20.844 13.867 3.25 1 98.25 109 LEU A N 1
ATOM 893 C CA . LEU A 1 109 ? 21.688 15.039 3.053 1 98.25 109 LEU A CA 1
ATOM 894 C C . LEU A 1 109 ? 20.875 16.328 3.156 1 98.25 109 LEU A C 1
ATOM 896 O O . LEU A 1 109 ? 21.375 17.344 3.646 1 98.25 109 LEU A O 1
ATOM 900 N N . PHE A 1 110 ? 19.625 16.266 2.693 1 98.12 110 PHE A N 1
ATOM 901 C CA . PHE A 1 110 ? 18.75 17.438 2.742 1 98.12 110 PHE A CA 1
ATOM 902 C C . PHE A 1 110 ? 18.5 17.859 4.184 1 98.12 110 PHE A C 1
ATOM 904 O O . PHE A 1 110 ? 18.156 19.016 4.441 1 98.12 110 PHE A O 1
ATOM 911 N N . THR A 1 111 ? 18.641 16.938 5.16 1 96.94 111 THR A N 1
ATOM 912 C CA . THR A 1 111 ? 18.406 17.297 6.555 1 96.94 111 THR A CA 1
ATOM 913 C C . THR A 1 111 ? 19.562 18.156 7.086 1 96.94 111 THR A C 1
ATOM 915 O O . THR A 1 111 ? 19.422 18.812 8.125 1 96.94 111 THR A O 1
ATOM 918 N N . PHE A 1 112 ? 20.719 18.25 6.414 1 96.94 112 PHE A N 1
ATOM 919 C CA . PHE A 1 112 ? 21.875 19.031 6.828 1 96.94 112 PHE A CA 1
ATOM 920 C C . PHE A 1 112 ? 21.922 20.359 6.082 1 96.94 112 PHE A C 1
ATOM 922 O O . PHE A 1 112 ? 22.766 21.219 6.375 1 96.94 112 PHE A O 1
ATOM 929 N N . VAL A 1 113 ? 21.047 20.516 5.141 1 96.62 113 VAL A N 1
ATOM 930 C CA . VAL A 1 113 ? 21.094 21.703 4.285 1 96.62 113 VAL A CA 1
ATOM 931 C C . VAL A 1 113 ? 19.906 22.594 4.574 1 96.62 113 VAL A C 1
ATOM 933 O O . VAL A 1 113 ? 18.766 22.125 4.672 1 96.62 113 VAL A O 1
ATOM 936 N N . CYS A 1 114 ? 20.156 23.859 4.695 1 95.44 114 CYS A N 1
ATOM 937 C CA . CYS A 1 114 ? 19.094 24.828 4.867 1 95.44 114 CYS A CA 1
ATOM 938 C C . CYS A 1 114 ? 18.391 25.109 3.543 1 95.44 114 CYS A C 1
ATOM 940 O O . CYS A 1 114 ? 19.031 25.547 2.58 1 95.44 114 CYS A O 1
ATOM 942 N N . THR A 1 115 ? 17.141 24.75 3.502 1 94.5 115 THR A N 1
ATOM 943 C CA . THR A 1 115 ? 16.391 24.922 2.27 1 94.5 115 THR A CA 1
ATOM 944 C C . THR A 1 115 ? 15.297 25.984 2.459 1 94.5 115 THR A C 1
ATOM 946 O O . THR A 1 115 ? 14.336 26.031 1.683 1 94.5 115 THR A O 1
ATOM 949 N N . ASP A 1 116 ? 15.414 26.875 3.352 1 93.25 116 ASP A N 1
ATOM 950 C CA . ASP A 1 116 ? 14.398 27.859 3.691 1 93.25 116 ASP A CA 1
ATOM 951 C C . ASP A 1 116 ? 14.156 28.828 2.527 1 93.25 116 ASP A C 1
ATOM 953 O O . ASP A 1 116 ? 13.039 29.297 2.322 1 93.25 116 ASP A O 1
ATOM 957 N N . TYR A 1 117 ? 15.125 29.094 1.708 1 92.62 117 TYR A N 1
ATOM 958 C CA . TYR A 1 117 ? 15.008 30.062 0.629 1 92.62 117 TYR A CA 1
ATOM 959 C C . TYR A 1 117 ? 14.531 29.391 -0.658 1 92.62 117 TYR A C 1
ATOM 961 O O . TYR A 1 117 ? 14.203 30.078 -1.63 1 92.62 117 TYR A O 1
ATOM 969 N N . VAL A 1 118 ? 14.484 28.109 -0.693 1 96.19 118 VAL A N 1
ATOM 970 C CA . VAL A 1 118 ? 14.078 27.375 -1.887 1 96.19 118 VAL A CA 1
ATOM 971 C C . VAL A 1 118 ? 13.125 26.25 -1.501 1 96.19 118 VAL A C 1
ATOM 973 O O . VAL A 1 118 ? 13.289 25.109 -1.937 1 96.19 118 VAL A O 1
ATOM 976 N N . GLN A 1 119 ? 12.078 26.5 -0.78 1 95.75 119 GLN A N 1
ATOM 977 C CA . GLN A 1 119 ? 11.18 25.5 -0.239 1 95.75 119 GLN A CA 1
ATOM 978 C C . GLN A 1 119 ? 10.414 24.781 -1.354 1 95.75 119 GLN A C 1
ATOM 980 O O . GLN A 1 119 ? 10.172 23.578 -1.274 1 95.75 119 GLN A O 1
ATOM 985 N N . GLU A 1 120 ? 10.078 25.531 -2.369 1 95.81 120 GLU A N 1
ATOM 986 C CA . GLU A 1 120 ? 9.367 24.906 -3.482 1 95.81 120 GLU A CA 1
ATOM 987 C C . GLU A 1 120 ? 10.242 23.875 -4.184 1 95.81 120 GLU A C 1
ATOM 989 O O . GLU A 1 120 ? 9.773 22.781 -4.52 1 95.81 120 GLU A O 1
ATOM 994 N N . LEU A 1 121 ? 11.453 24.297 -4.445 1 96.62 121 LEU A N 1
ATOM 995 C CA . LEU A 1 121 ? 12.391 23.359 -5.055 1 96.62 121 LEU A CA 1
ATOM 996 C C . LEU A 1 121 ? 12.602 22.156 -4.156 1 96.62 121 LEU A C 1
ATOM 998 O O . LEU A 1 121 ? 12.672 21.016 -4.637 1 96.62 121 LEU A O 1
ATOM 1002 N N . PHE A 1 122 ? 12.727 22.375 -2.857 1 97.75 122 PHE A N 1
ATOM 1003 C CA . PHE A 1 122 ? 12.883 21.297 -1.896 1 97.75 122 PHE A CA 1
ATOM 1004 C C . PHE A 1 122 ? 11.695 20.344 -1.958 1 97.75 122 PHE A C 1
ATOM 1006 O O . PHE A 1 122 ? 11.875 19.125 -1.946 1 97.75 122 PHE A O 1
ATOM 1013 N N . LEU A 1 123 ? 10.531 20.859 -2.064 1 97.12 123 LEU A N 1
ATOM 1014 C CA . LEU A 1 123 ? 9.328 20.047 -2.152 1 97.12 123 LEU A CA 1
ATOM 1015 C C . LEU A 1 123 ? 9.383 19.125 -3.373 1 97.12 123 LEU A C 1
ATOM 1017 O O . LEU A 1 123 ? 9.188 17.922 -3.256 1 97.12 123 LEU A O 1
ATOM 1021 N N . TRP A 1 124 ? 9.656 19.703 -4.484 1 97.12 124 TRP A N 1
ATOM 1022 C CA . TRP A 1 124 ? 9.648 18.938 -5.727 1 97.12 124 TRP A CA 1
ATOM 1023 C C . TRP A 1 124 ? 10.75 17.875 -5.73 1 97.12 124 TRP A C 1
ATOM 1025 O O . TRP A 1 124 ? 10.555 16.766 -6.199 1 97.12 124 TRP A O 1
ATOM 1035 N N . LEU A 1 125 ? 11.875 18.203 -5.195 1 98 125 LEU A N 1
ATOM 1036 C CA . LEU A 1 125 ? 12.969 17.25 -5.125 1 98 125 LEU A CA 1
ATOM 1037 C C . LEU A 1 125 ? 12.633 16.109 -4.172 1 98 125 LEU A C 1
ATOM 1039 O O . LEU A 1 125 ? 12.969 14.953 -4.438 1 98 125 LEU A O 1
ATOM 1043 N N . SER A 1 126 ? 12.023 16.438 -3.062 1 97.69 126 SER A N 1
ATOM 1044 C CA . SER A 1 126 ? 11.648 15.414 -2.096 1 97.69 126 SER A CA 1
ATOM 1045 C C . SER A 1 126 ? 10.617 14.461 -2.678 1 97.69 126 SER A C 1
ATOM 1047 O O . SER A 1 126 ? 10.727 13.242 -2.508 1 97.69 126 SER A O 1
ATOM 1049 N N . VAL A 1 127 ? 9.672 15.031 -3.359 1 96.94 127 VAL A N 1
ATOM 1050 C CA . VAL A 1 127 ? 8.633 14.227 -3.988 1 96.94 127 VAL A CA 1
ATOM 1051 C C . VAL A 1 127 ? 9.234 13.359 -5.086 1 96.94 127 VAL A C 1
ATOM 1053 O O . VAL A 1 127 ? 8.836 12.203 -5.27 1 96.94 127 VAL A O 1
ATOM 1056 N N . LEU A 1 128 ? 10.141 13.859 -5.812 1 98.12 128 LEU A N 1
ATOM 1057 C CA . LEU A 1 128 ? 10.82 13.102 -6.855 1 98.12 128 LEU A CA 1
ATOM 1058 C C . LEU A 1 128 ? 11.633 11.953 -6.25 1 98.12 128 LEU A C 1
ATOM 1060 O O . LEU A 1 128 ? 11.656 10.852 -6.793 1 98.12 128 LEU A O 1
ATOM 1064 N N . LEU A 1 129 ? 12.312 12.25 -5.172 1 98.5 129 LEU A N 1
ATOM 1065 C CA . LEU A 1 129 ? 13.078 11.203 -4.5 1 98.5 129 LEU A CA 1
ATOM 1066 C C . LEU A 1 129 ? 12.156 10.109 -3.982 1 98.5 129 LEU A C 1
ATOM 1068 O O . LEU A 1 129 ? 12.477 8.922 -4.078 1 98.5 129 LEU A O 1
ATOM 1072 N N . ALA A 1 130 ? 11.031 10.484 -3.447 1 98 130 ALA A N 1
ATOM 1073 C CA . ALA A 1 130 ? 10.031 9.508 -3.02 1 98 130 ALA A CA 1
ATOM 1074 C C . ALA A 1 130 ? 9.547 8.672 -4.199 1 98 130 ALA A C 1
ATOM 1076 O O . ALA A 1 130 ? 9.367 7.461 -4.074 1 98 130 ALA A O 1
ATOM 1077 N N . ALA A 1 131 ? 9.367 9.359 -5.34 1 97.75 131 ALA A N 1
ATOM 1078 C CA . ALA A 1 131 ? 8.914 8.672 -6.547 1 97.75 131 ALA A CA 1
ATOM 1079 C C . ALA A 1 131 ? 9.945 7.637 -7.008 1 97.75 131 ALA A C 1
ATOM 1081 O O . ALA A 1 131 ? 9.586 6.512 -7.359 1 97.75 131 ALA A O 1
ATOM 1082 N N . VAL A 1 132 ? 11.148 8 -7 1 98.38 132 VAL A N 1
ATOM 1083 C CA . VAL A 1 132 ? 12.219 7.094 -7.398 1 98.38 132 VAL A CA 1
ATOM 1084 C C . VAL A 1 132 ? 12.266 5.902 -6.449 1 98.38 132 VAL A C 1
ATOM 1086 O O . VAL A 1 132 ? 12.422 4.758 -6.883 1 98.38 132 VAL A O 1
ATOM 1089 N N . ALA A 1 133 ? 12.164 6.203 -5.207 1 98.44 133 ALA A N 1
ATOM 1090 C CA . ALA A 1 133 ? 12.164 5.133 -4.211 1 98.44 133 ALA A CA 1
ATOM 1091 C C . ALA A 1 133 ? 10.977 4.199 -4.402 1 98.44 133 ALA A C 1
ATOM 1093 O O . ALA A 1 133 ? 11.102 2.982 -4.258 1 98.44 133 ALA A O 1
ATOM 1094 N N . CYS A 1 134 ? 9.82 4.727 -4.742 1 97.38 134 CYS A N 1
ATOM 1095 C CA . CYS A 1 134 ? 8.617 3.922 -4.93 1 97.38 134 CYS A CA 1
ATOM 1096 C C . CYS A 1 134 ? 8.703 3.105 -6.211 1 97.38 134 CYS A C 1
ATOM 1098 O O . CYS A 1 134 ? 8.188 1.987 -6.273 1 97.38 134 CYS A O 1
ATOM 1100 N N . PHE A 1 135 ? 9.344 3.658 -7.25 1 97.56 135 PHE A N 1
ATOM 1101 C CA . PHE A 1 135 ? 9.641 2.891 -8.453 1 97.56 135 PHE A CA 1
ATOM 1102 C C . PHE A 1 135 ? 10.406 1.62 -8.117 1 97.56 135 PHE A C 1
ATOM 1104 O O . PHE A 1 135 ? 10.047 0.529 -8.562 1 97.56 135 PHE A O 1
ATOM 1111 N N . GLY A 1 136 ? 11.375 1.799 -7.301 1 97.31 136 GLY A N 1
ATOM 1112 C CA . GLY A 1 136 ? 12.219 0.672 -6.926 1 97.31 136 GLY A CA 1
ATOM 1113 C C . GLY A 1 136 ? 11.555 -0.254 -5.922 1 97.31 136 GLY A C 1
ATOM 1114 O O . GLY A 1 136 ? 11.641 -1.478 -6.047 1 97.31 136 GLY A O 1
ATOM 1115 N N . SER A 1 137 ? 10.922 0.248 -4.906 1 97.06 137 SER A N 1
ATOM 1116 C CA . SER A 1 137 ? 10.391 -0.541 -3.799 1 97.06 137 SER A CA 1
ATOM 1117 C C . SER A 1 137 ? 9.117 -1.272 -4.195 1 97.06 137 SER A C 1
ATOM 1119 O O . SER A 1 137 ? 9.117 -2.494 -4.359 1 97.06 137 SER A O 1
ATOM 1121 N N . ALA A 1 138 ? 8.055 -0.544 -4.527 1 93.88 138 ALA A N 1
ATOM 1122 C CA . ALA A 1 138 ? 6.777 -1.164 -4.887 1 93.88 138 ALA A CA 1
ATOM 1123 C C . ALA A 1 138 ? 6.824 -1.737 -6.301 1 93.88 138 ALA A C 1
ATOM 1125 O O . ALA A 1 138 ? 6.355 -2.852 -6.539 1 93.88 138 ALA A O 1
ATOM 1126 N N . GLY A 1 139 ? 7.461 -1.048 -7.215 1 93.94 139 GLY A N 1
ATOM 1127 C CA . GLY A 1 139 ? 7.457 -1.426 -8.617 1 93.94 139 GLY A CA 1
ATOM 1128 C C . GLY A 1 139 ? 8.352 -2.619 -8.914 1 93.94 139 GLY A C 1
ATOM 1129 O O . GLY A 1 139 ? 7.953 -3.529 -9.648 1 93.94 139 GLY A O 1
ATOM 1130 N N . LEU A 1 140 ? 9.5 -2.594 -8.383 1 95.06 140 LEU A N 1
ATOM 1131 C CA . LEU A 1 140 ? 10.461 -3.637 -8.719 1 95.06 140 LEU A CA 1
ATOM 1132 C C . LEU A 1 140 ? 10.562 -4.664 -7.594 1 95.06 140 LEU A C 1
ATOM 1134 O O . LEU A 1 140 ? 10.203 -5.828 -7.781 1 95.06 140 LEU A O 1
ATOM 1138 N N . LEU A 1 141 ? 10.906 -4.199 -6.457 1 96.44 141 LEU A N 1
ATOM 1139 C CA . LEU A 1 141 ? 11.125 -5.09 -5.324 1 96.44 141 LEU A CA 1
ATOM 1140 C C . LEU A 1 141 ? 9.82 -5.758 -4.895 1 96.44 141 LEU A C 1
ATOM 1142 O O . LEU A 1 141 ? 9.758 -6.988 -4.797 1 96.44 141 LEU A O 1
ATOM 1146 N N . GLY A 1 142 ? 8.812 -5.004 -4.703 1 93.88 142 GLY A N 1
ATOM 1147 C CA . GLY A 1 142 ? 7.547 -5.539 -4.242 1 93.88 142 GLY A CA 1
ATOM 1148 C C . GLY A 1 142 ? 6.906 -6.5 -5.227 1 93.88 142 GLY A C 1
ATOM 1149 O O . GLY A 1 142 ? 6.551 -7.625 -4.863 1 93.88 142 GLY A O 1
ATOM 1150 N N . CYS A 1 143 ? 6.785 -6.09 -6.457 1 90.38 143 CYS A N 1
ATOM 1151 C CA . CYS A 1 143 ? 6.207 -6.934 -7.496 1 90.38 143 CYS A CA 1
ATOM 1152 C C . CYS A 1 143 ? 7.109 -8.125 -7.793 1 90.38 143 CYS A C 1
ATOM 1154 O O . CYS A 1 143 ? 6.625 -9.242 -7.984 1 90.38 143 CYS A O 1
ATOM 1156 N N . GLY A 1 144 ? 8.344 -7.871 -7.816 1 91.62 144 GLY A N 1
ATOM 1157 C CA . GLY A 1 144 ? 9.297 -8.945 -8.078 1 91.62 144 GLY A CA 1
ATOM 1158 C C . GLY A 1 144 ? 9.297 -10.008 -6.992 1 91.62 144 GLY A C 1
ATOM 1159 O O . GLY A 1 144 ? 9.336 -11.203 -7.289 1 91.62 144 GLY A O 1
ATOM 1160 N N . LEU A 1 145 ? 9.242 -9.562 -5.809 1 94 145 LEU A N 1
ATOM 1161 C CA . LEU A 1 145 ? 9.266 -10.5 -4.691 1 94 145 LEU A CA 1
ATOM 1162 C C . LEU A 1 145 ? 7.984 -11.32 -4.641 1 94 145 LEU A C 1
ATOM 1164 O O . LEU A 1 145 ? 8.016 -12.508 -4.289 1 94 145 LEU A O 1
ATOM 1168 N N . LEU A 1 146 ? 6.918 -10.711 -4.98 1 89.62 146 LEU A N 1
ATOM 1169 C CA . LEU A 1 146 ? 5.652 -11.438 -5.039 1 89.62 146 LEU A CA 1
ATOM 1170 C C . LEU A 1 146 ? 5.688 -12.508 -6.125 1 89.62 146 LEU A C 1
ATOM 1172 O O . LEU A 1 146 ? 5.277 -13.648 -5.891 1 89.62 146 LEU A O 1
ATOM 1176 N N . GLY A 1 147 ? 6.176 -12.125 -7.258 1 87.12 147 GLY A N 1
ATOM 1177 C CA . GLY A 1 147 ? 6.344 -13.109 -8.32 1 87.12 147 GLY A CA 1
ATOM 1178 C C . GLY A 1 147 ? 7.281 -14.242 -7.938 1 87.12 147 GLY A C 1
ATOM 1179 O O . GLY A 1 147 ? 7.02 -15.406 -8.25 1 87.12 147 GLY A O 1
ATOM 1180 N N . TYR A 1 148 ? 8.305 -13.828 -7.301 1 90.44 148 TYR A N 1
ATOM 1181 C CA . TYR A 1 148 ? 9.273 -14.828 -6.871 1 90.44 148 TYR A CA 1
ATOM 1182 C C . TYR A 1 148 ? 8.664 -15.781 -5.848 1 90.44 148 TYR A C 1
ATOM 1184 O O . TYR A 1 148 ? 8.891 -16.984 -5.902 1 90.44 148 TYR A O 1
ATOM 1192 N N . SER A 1 149 ? 7.953 -15.289 -4.938 1 91.38 149 SER A N 1
ATOM 1193 C CA . SER A 1 149 ? 7.355 -16.094 -3.877 1 91.38 149 SER A CA 1
ATOM 1194 C C . SER A 1 149 ? 6.285 -17.031 -4.43 1 91.38 149 SER A C 1
ATOM 1196 O O . SER A 1 149 ? 5.953 -18.047 -3.803 1 91.38 149 SER A O 1
ATOM 1198 N N . ALA A 1 150 ? 5.773 -16.703 -5.613 1 84.25 150 ALA A N 1
ATOM 1199 C CA . ALA A 1 150 ? 4.738 -17.516 -6.234 1 84.25 150 ALA A CA 1
ATOM 1200 C C . ALA A 1 150 ? 5.305 -18.859 -6.688 1 84.25 150 ALA A C 1
ATOM 1202 O O . ALA A 1 150 ? 4.555 -19.797 -6.977 1 84.25 150 ALA A O 1
ATOM 1203 N N . ARG A 1 151 ? 6.594 -18.938 -6.781 1 84.69 151 ARG A N 1
ATOM 1204 C CA . ARG A 1 151 ? 7.254 -20.188 -7.164 1 84.69 151 ARG A CA 1
ATOM 1205 C C . ARG A 1 151 ? 7.395 -21.125 -5.965 1 84.69 151 ARG A C 1
ATOM 1207 O O . ARG A 1 151 ? 7.773 -22.281 -6.121 1 84.69 151 ARG A O 1
ATOM 1214 N N . PHE A 1 152 ? 7.133 -20.625 -4.797 1 88.88 152 PHE A N 1
ATOM 1215 C CA . PHE A 1 152 ? 7.188 -21.375 -3.545 1 88.88 152 PHE A CA 1
ATOM 1216 C C . PHE A 1 152 ? 5.789 -21.766 -3.086 1 88.88 152 PHE A C 1
ATOM 1218 O O . PHE A 1 152 ? 4.793 -21.359 -3.688 1 88.88 152 PHE A O 1
ATOM 1225 N N . PRO A 1 153 ? 5.77 -22.672 -2.135 1 84.88 153 PRO A N 1
ATOM 1226 C CA . PRO A 1 153 ? 4.453 -22.922 -1.554 1 84.88 153 PRO A CA 1
ATOM 1227 C C . PRO A 1 153 ? 3.721 -21.656 -1.158 1 84.88 153 PRO A C 1
ATOM 1229 O O . PRO A 1 153 ? 4.359 -20.656 -0.814 1 84.88 153 PRO A O 1
ATOM 1232 N N . ALA A 1 154 ? 2.441 -21.672 -1.132 1 82.5 154 ALA A N 1
ATOM 1233 C CA . ALA A 1 154 ? 1.556 -20.516 -1.007 1 82.5 154 ALA A CA 1
ATOM 1234 C C . ALA A 1 154 ? 1.824 -19.766 0.289 1 82.5 154 ALA A C 1
ATOM 1236 O O . ALA A 1 154 ? 1.578 -18.562 0.373 1 82.5 154 ALA A O 1
ATOM 1237 N N . VAL A 1 155 ? 2.307 -20.406 1.265 1 86.69 155 VAL A N 1
ATOM 1238 C CA . VAL A 1 155 ? 2.537 -19.797 2.568 1 86.69 155 VAL A CA 1
ATOM 1239 C C . VAL A 1 155 ? 3.553 -18.656 2.436 1 86.69 155 VAL A C 1
ATOM 1241 O O . VAL A 1 155 ? 3.496 -17.672 3.176 1 86.69 155 VAL A O 1
ATOM 1244 N N . TYR A 1 156 ? 4.441 -18.703 1.445 1 91.19 156 TYR A N 1
ATOM 1245 C CA . TYR A 1 156 ? 5.465 -17.672 1.282 1 91.19 156 TYR A CA 1
ATOM 1246 C C . TYR A 1 156 ? 4.891 -16.438 0.606 1 91.19 156 TYR A C 1
ATOM 1248 O O . TYR A 1 156 ? 5.34 -15.312 0.867 1 91.19 156 TYR A O 1
ATOM 1256 N N . MET A 1 157 ? 3.887 -16.625 -0.255 1 88.19 157 MET A N 1
ATOM 1257 C CA . MET A 1 157 ? 3.156 -15.484 -0.781 1 88.19 157 MET A CA 1
ATOM 1258 C C . MET A 1 157 ? 2.416 -14.75 0.335 1 88.19 157 MET A C 1
ATOM 1260 O O . MET A 1 157 ? 2.334 -13.523 0.332 1 88.19 157 MET A O 1
ATOM 1264 N N . GLN A 1 158 ? 1.896 -15.562 1.234 1 84.44 158 GLN A N 1
ATOM 1265 C CA . GLN A 1 158 ? 1.245 -14.977 2.404 1 84.44 158 GLN A CA 1
ATOM 1266 C C . GLN A 1 158 ? 2.229 -14.148 3.223 1 84.44 158 GLN A C 1
ATOM 1268 O O . GLN A 1 158 ? 1.876 -13.078 3.727 1 84.44 158 GLN A O 1
ATOM 1273 N N . ALA A 1 159 ? 3.404 -14.648 3.42 1 92.75 159 ALA A N 1
ATOM 1274 C CA . ALA A 1 159 ? 4.438 -13.906 4.148 1 92.75 159 ALA A CA 1
ATOM 1275 C C . ALA A 1 159 ? 4.719 -12.562 3.486 1 92.75 159 ALA A C 1
ATOM 1277 O O . ALA A 1 159 ? 4.883 -11.555 4.172 1 92.75 159 ALA A O 1
ATOM 1278 N N . VAL A 1 160 ? 4.738 -12.555 2.184 1 93.56 160 VAL A N 1
ATOM 1279 C CA . VAL A 1 160 ? 4.996 -11.328 1.434 1 93.56 160 VAL A CA 1
ATOM 1280 C C . VAL A 1 160 ? 3.852 -10.336 1.649 1 93.56 160 VAL A C 1
ATOM 1282 O O . VAL A 1 160 ? 4.086 -9.156 1.89 1 93.56 160 VAL A O 1
ATOM 1285 N N . MET A 1 161 ? 2.645 -10.797 1.628 1 87.31 161 MET A N 1
ATOM 1286 C CA . MET A 1 161 ? 1.483 -9.938 1.826 1 87.31 161 MET A CA 1
ATOM 1287 C C . MET A 1 161 ? 1.466 -9.367 3.24 1 87.31 161 MET A C 1
ATOM 1289 O O . MET A 1 161 ? 1.152 -8.188 3.436 1 87.31 161 MET A O 1
ATOM 1293 N N . LEU A 1 162 ? 1.793 -10.164 4.176 1 88.19 162 LEU A N 1
ATOM 1294 C CA . LEU A 1 162 ? 1.873 -9.703 5.559 1 88.19 162 LEU A CA 1
ATOM 1295 C C . LEU A 1 162 ? 2.957 -8.641 5.715 1 88.19 162 LEU A C 1
ATOM 1297 O O . LEU A 1 162 ? 2.77 -7.66 6.438 1 88.19 162 LEU A O 1
ATOM 1301 N N . GLY A 1 163 ? 4.074 -8.891 5.105 1 92.75 163 GLY A N 1
ATOM 1302 C CA . GLY A 1 163 ? 5.18 -7.945 5.176 1 92.75 163 GLY A CA 1
ATOM 1303 C C . GLY A 1 163 ? 4.828 -6.574 4.633 1 92.75 163 GLY A C 1
ATOM 1304 O O . GLY A 1 163 ? 5.258 -5.555 5.176 1 92.75 163 GLY A O 1
ATOM 1305 N N . GLN A 1 164 ? 4.043 -6.516 3.572 1 87.31 164 GLN A N 1
ATOM 1306 C CA . GLN A 1 164 ? 3.607 -5.246 3 1 87.31 164 GLN A CA 1
ATOM 1307 C C . GLN A 1 164 ? 2.773 -4.449 3.998 1 87.31 164 GLN A C 1
ATOM 1309 O O . GLN A 1 164 ? 2.918 -3.23 4.102 1 87.31 164 GLN A O 1
ATOM 1314 N N . SER A 1 165 ? 1.898 -5.191 4.715 1 83.75 165 SER A N 1
ATOM 1315 C CA . SER A 1 165 ? 1.079 -4.535 5.73 1 83.75 165 SER A CA 1
ATOM 1316 C C . SER A 1 165 ? 1.924 -4.082 6.914 1 83.75 165 SER A C 1
ATOM 1318 O O . SER A 1 165 ? 1.646 -3.045 7.52 1 83.75 165 SER A O 1
ATOM 1320 N N . PHE A 1 166 ? 2.92 -4.801 7.215 1 91.06 166 PHE A N 1
ATOM 1321 C CA . PHE A 1 166 ? 3.791 -4.523 8.352 1 91.06 166 PHE A CA 1
ATOM 1322 C C . PHE A 1 166 ? 4.605 -3.258 8.109 1 91.06 166 PHE A C 1
ATOM 1324 O O . PHE A 1 166 ? 5.055 -2.611 9.062 1 91.06 166 PHE A O 1
ATOM 1331 N N . ALA A 1 167 ? 4.832 -2.865 6.871 1 93.12 167 ALA A N 1
ATOM 1332 C CA . ALA A 1 167 ? 5.617 -1.686 6.516 1 93.12 167 ALA A CA 1
ATOM 1333 C C . ALA A 1 167 ? 5.023 -0.425 7.137 1 93.12 167 ALA A C 1
ATOM 1335 O O . ALA A 1 167 ? 5.758 0.448 7.605 1 93.12 167 ALA A O 1
ATOM 1336 N N . GLY A 1 168 ? 3.701 -0.309 7.172 1 87.44 168 GLY A N 1
ATOM 1337 C CA . GLY A 1 168 ? 3.039 0.836 7.777 1 87.44 168 GLY A CA 1
ATOM 1338 C C . GLY A 1 168 ? 3.252 0.925 9.273 1 87.44 168 GLY A C 1
ATOM 1339 O O . GLY A 1 168 ? 3.541 2 9.805 1 87.44 168 GLY A O 1
ATOM 1340 N N . ILE A 1 169 ? 3.104 -0.182 9.883 1 87.81 169 ILE A N 1
ATOM 1341 C CA . ILE A 1 169 ? 3.312 -0.24 11.32 1 87.81 169 ILE A CA 1
ATOM 1342 C C . ILE A 1 169 ? 4.75 0.152 11.648 1 87.81 169 ILE A C 1
ATOM 1344 O O . ILE A 1 169 ? 4.992 0.97 12.539 1 87.81 169 ILE A O 1
ATOM 1348 N N . LEU A 1 170 ? 5.645 -0.41 10.914 1 93.12 170 LEU A N 1
ATOM 1349 C CA . LEU A 1 170 ? 7.066 -0.167 11.141 1 93.12 170 LEU A CA 1
ATOM 1350 C C . LEU A 1 170 ? 7.387 1.319 11.016 1 93.12 170 LEU A C 1
ATOM 1352 O O . LEU A 1 170 ? 8.078 1.88 11.867 1 93.12 170 LEU A O 1
ATOM 1356 N N . THR A 1 171 ? 6.918 2.004 10.008 1 93.12 171 THR A N 1
ATOM 1357 C CA . THR A 1 171 ? 7.262 3.4 9.766 1 93.12 171 THR A CA 1
ATOM 1358 C C . THR A 1 171 ? 6.566 4.309 10.781 1 93.12 171 THR A C 1
ATOM 1360 O O . THR A 1 171 ? 7.121 5.332 11.188 1 93.12 171 THR A O 1
ATOM 1363 N N . SER A 1 172 ? 5.312 3.957 11.203 1 87.75 172 SER A N 1
ATOM 1364 C CA . SER A 1 172 ? 4.625 4.73 12.234 1 87.75 172 SER A CA 1
ATOM 1365 C C . SER A 1 172 ? 5.352 4.648 13.57 1 87.75 172 SER A C 1
ATOM 1367 O O . SER A 1 172 ? 5.523 5.66 14.25 1 87.75 172 SER A O 1
ATOM 1369 N N . LEU A 1 173 ? 5.746 3.459 13.906 1 89.94 173 LEU A N 1
ATOM 1370 C CA . LEU A 1 173 ? 6.496 3.277 15.141 1 89.94 173 LEU A CA 1
ATOM 1371 C C . LEU A 1 173 ? 7.824 4.027 15.094 1 89.94 173 LEU A C 1
ATOM 1373 O O . LEU A 1 173 ? 8.242 4.621 16.078 1 89.94 173 LEU A O 1
ATOM 1377 N N . LEU A 1 174 ? 8.477 3.949 13.984 1 93.25 174 LEU A N 1
ATOM 1378 C CA . LEU A 1 174 ? 9.727 4.68 13.797 1 93.25 174 LEU A CA 1
ATOM 1379 C C . LEU A 1 174 ? 9.5 6.184 13.953 1 93.25 174 LEU A C 1
ATOM 1381 O O . LEU A 1 174 ? 10.312 6.875 14.562 1 93.25 174 LEU A O 1
ATOM 1385 N N . SER A 1 175 ? 8.438 6.648 13.328 1 91.31 175 SER A N 1
ATOM 1386 C CA . SER A 1 175 ? 8.102 8.062 13.438 1 91.31 175 SER A CA 1
ATOM 1387 C C . SER A 1 175 ? 7.875 8.469 14.891 1 91.31 175 SER A C 1
ATOM 1389 O O . SER A 1 175 ? 8.375 9.5 15.344 1 91.31 175 SER A O 1
ATOM 1391 N N . ILE A 1 176 ? 7.125 7.703 15.633 1 83.69 176 ILE A N 1
ATOM 1392 C CA . ILE A 1 176 ? 6.836 7.961 17.031 1 83.69 176 ILE A CA 1
ATOM 1393 C C . ILE A 1 176 ? 8.133 7.926 17.844 1 83.69 176 ILE A C 1
ATOM 1395 O O . ILE A 1 176 ? 8.367 8.797 18.688 1 83.69 176 ILE A O 1
ATOM 1399 N N . PHE A 1 177 ? 8.906 6.961 17.578 1 90.81 177 PHE A N 1
ATOM 1400 C CA . PHE A 1 177 ? 10.18 6.801 18.281 1 90.81 177 PHE A CA 1
ATOM 1401 C C . PHE A 1 177 ? 11.062 8.023 18.062 1 90.81 177 PHE A C 1
ATOM 1403 O O . PHE A 1 177 ? 11.633 8.555 19.031 1 90.81 177 PHE A O 1
ATOM 1410 N N . CYS A 1 178 ? 11.234 8.516 16.812 1 91.62 178 CYS A N 1
ATOM 1411 C CA . CYS A 1 178 ? 12.086 9.664 16.516 1 91.62 178 CYS A CA 1
ATOM 1412 C C . CYS A 1 178 ? 11.531 10.938 17.141 1 91.62 178 CYS A C 1
ATOM 1414 O O . CYS A 1 178 ? 12.289 11.781 17.625 1 91.62 178 CYS A O 1
ATOM 1416 N N . GLN A 1 179 ? 10.211 11.039 17.141 1 87.31 179 GLN A N 1
ATOM 1417 C CA . GLN A 1 179 ? 9.586 12.203 17.75 1 87.31 179 GLN A CA 1
ATOM 1418 C C . GLN A 1 179 ? 9.82 12.227 19.266 1 87.31 179 GLN A C 1
ATOM 1420 O O . GLN A 1 179 ? 9.953 13.297 19.859 1 87.31 179 GLN A O 1
ATOM 1425 N N . ALA A 1 180 ? 9.773 11.062 19.922 1 87.88 180 ALA A N 1
ATOM 1426 C CA . ALA A 1 180 ? 10 10.953 21.359 1 87.88 180 ALA A CA 1
ATOM 1427 C C . ALA A 1 180 ? 11.469 11.156 21.703 1 87.88 180 ALA A C 1
ATOM 1429 O O . ALA A 1 180 ? 11.797 11.617 22.797 1 87.88 180 ALA A O 1
ATOM 1430 N N . PHE A 1 181 ? 12.297 10.836 20.781 1 91.75 181 PHE A N 1
ATOM 1431 C CA . PHE A 1 181 ? 13.742 10.875 21.016 1 91.75 181 PHE A CA 1
ATOM 1432 C C . PHE A 1 181 ? 14.258 12.305 20.969 1 91.75 181 PHE A C 1
ATOM 1434 O O . PHE A 1 181 ? 15.227 12.648 21.656 1 91.75 181 PHE A O 1
ATOM 1441 N N . THR A 1 182 ? 13.703 13.156 20.109 1 92.5 182 THR A N 1
ATOM 1442 C CA . THR A 1 182 ? 14.188 14.523 19.938 1 92.5 182 THR A CA 1
ATOM 1443 C C . THR A 1 182 ? 13.047 15.461 19.562 1 92.5 182 THR A C 1
ATOM 1445 O O . THR A 1 182 ? 12.102 15.062 18.891 1 92.5 182 THR A O 1
ATOM 1448 N N . SER A 1 183 ? 13.172 16.656 20 1 90.12 183 SER A N 1
ATOM 1449 C CA . SER A 1 183 ? 12.227 17.703 19.625 1 90.12 183 SER A CA 1
ATOM 1450 C C . SER A 1 183 ? 12.742 18.531 18.453 1 90.12 183 SER A C 1
ATOM 1452 O O . SER A 1 183 ? 12.008 19.359 17.906 1 90.12 183 SER A O 1
ATOM 1454 N N . ASN A 1 184 ? 14.016 18.25 18.078 1 93.88 184 ASN A N 1
ATOM 1455 C CA . ASN A 1 184 ? 14.578 18.922 16.906 1 93.88 184 ASN A CA 1
ATOM 1456 C C . ASN A 1 184 ? 14.094 18.281 15.617 1 93.88 184 ASN A C 1
ATOM 1458 O O . ASN A 1 184 ? 14.391 17.109 15.344 1 93.88 184 ASN A O 1
ATOM 1462 N N . SER A 1 185 ? 13.375 19.047 14.844 1 93.94 185 SER A N 1
ATOM 1463 C CA . SER A 1 185 ? 12.734 18.531 13.633 1 93.94 185 SER A CA 1
ATOM 1464 C C . SER A 1 185 ? 13.773 18.016 12.641 1 93.94 185 SER A C 1
ATOM 1466 O O . SER A 1 185 ? 13.531 17.031 11.938 1 93.94 185 SER A O 1
ATOM 1468 N N . LEU A 1 186 ? 14.938 18.672 12.562 1 95.69 186 LEU A N 1
ATOM 1469 C CA . LEU A 1 186 ? 15.977 18.266 11.625 1 95.69 186 LEU A CA 1
ATOM 1470 C C . LEU A 1 186 ? 16.625 16.953 12.062 1 95.69 186 LEU A C 1
ATOM 1472 O O . LEU A 1 186 ? 16.844 16.062 11.242 1 95.69 186 LEU A O 1
ATOM 1476 N N . LEU A 1 187 ? 16.922 16.906 13.352 1 96.56 187 LEU A N 1
ATOM 1477 C CA . LEU A 1 187 ? 17.469 15.664 13.875 1 96.56 187 LEU A CA 1
ATOM 1478 C C . LEU A 1 187 ? 16.453 14.531 13.789 1 96.56 187 LEU A C 1
ATOM 1480 O O . LEU A 1 187 ? 16.828 13.375 13.547 1 96.56 187 LEU A O 1
ATOM 1484 N N . ASN A 1 188 ? 15.211 14.828 13.984 1 95.25 188 ASN A N 1
ATOM 1485 C CA . ASN A 1 188 ? 14.141 13.859 13.805 1 95.25 188 ASN A CA 1
ATOM 1486 C C . ASN A 1 188 ? 14.164 13.242 12.414 1 95.25 188 ASN A C 1
ATOM 1488 O O . ASN A 1 188 ? 14.164 12.016 12.273 1 95.25 188 ASN A O 1
ATOM 1492 N N . GLY A 1 189 ? 14.188 14.109 11.422 1 96.88 189 GLY A N 1
ATOM 1493 C CA . GLY A 1 189 ? 14.25 13.633 10.055 1 96.88 189 GLY A CA 1
ATOM 1494 C C . GLY A 1 189 ? 15.5 12.836 9.75 1 96.88 189 GLY A C 1
ATOM 1495 O O . GLY A 1 189 ? 15.445 11.812 9.07 1 96.88 189 GLY A O 1
ATOM 1496 N N . ARG A 1 190 ? 16.641 13.336 10.305 1 97.62 190 ARG A N 1
ATOM 1497 C CA . ARG A 1 190 ? 17.938 12.688 10.086 1 97.62 190 ARG A CA 1
ATOM 1498 C C . ARG A 1 190 ? 17.922 11.258 10.617 1 97.62 190 ARG A C 1
ATOM 1500 O O . ARG A 1 190 ? 18.312 10.32 9.914 1 97.62 190 ARG A O 1
ATOM 1507 N N . LEU A 1 191 ? 17.469 11.086 11.797 1 97.12 191 LEU A N 1
ATOM 1508 C CA . LEU A 1 191 ? 17.406 9.758 12.406 1 97.12 191 LEU A CA 1
ATOM 1509 C C . LEU A 1 191 ? 16.391 8.867 11.688 1 97.12 191 LEU A C 1
ATOM 1511 O O . LEU A 1 191 ? 16.672 7.699 11.422 1 97.12 191 LEU A O 1
ATOM 1515 N N . TYR A 1 192 ? 15.273 9.398 11.367 1 97.31 192 TYR A N 1
ATOM 1516 C CA . TYR A 1 192 ? 14.172 8.688 10.727 1 97.31 192 TYR A CA 1
ATOM 1517 C C . TYR A 1 192 ? 14.617 8.062 9.406 1 97.31 192 TYR A C 1
ATOM 1519 O O . TYR A 1 192 ? 14.469 6.855 9.211 1 97.31 192 TYR A O 1
ATOM 1527 N N . PHE A 1 193 ? 15.266 8.82 8.531 1 98.31 193 PHE A N 1
ATOM 1528 C CA . PHE A 1 193 ? 15.656 8.344 7.211 1 98.31 193 PHE A CA 1
ATOM 1529 C C . PHE A 1 193 ? 16.953 7.535 7.285 1 98.31 193 PHE A C 1
ATOM 1531 O O . PHE A 1 193 ? 17.172 6.637 6.473 1 98.31 193 PHE A O 1
ATOM 1538 N N . ALA A 1 194 ? 17.766 7.816 8.312 1 98.12 194 ALA A N 1
ATOM 1539 C CA . ALA A 1 194 ? 18.969 7.012 8.5 1 98.12 194 ALA A CA 1
ATOM 1540 C C . ALA A 1 194 ? 18.625 5.582 8.891 1 98.12 194 ALA A C 1
ATOM 1542 O O . ALA A 1 194 ? 19.203 4.629 8.375 1 98.12 194 ALA A O 1
ATOM 1543 N N . ILE A 1 195 ? 17.703 5.465 9.797 1 97.56 195 ILE A N 1
ATOM 1544 C CA . ILE A 1 195 ? 17.281 4.133 10.227 1 97.56 195 ILE A CA 1
ATOM 1545 C C . ILE A 1 195 ? 16.641 3.395 9.055 1 97.56 195 ILE A C 1
ATOM 1547 O O . ILE A 1 195 ? 16.859 2.195 8.867 1 97.56 195 ILE A O 1
ATOM 1551 N N . ALA A 1 196 ? 15.844 4.133 8.25 1 97.88 196 ALA A N 1
ATOM 1552 C CA . ALA A 1 196 ? 15.227 3.543 7.059 1 97.88 196 ALA A CA 1
ATOM 1553 C C . ALA A 1 196 ? 16.297 3.057 6.078 1 97.88 196 ALA A C 1
ATOM 1555 O O . ALA A 1 196 ? 16.125 2.021 5.43 1 97.88 196 ALA A O 1
ATOM 1556 N N . MET A 1 197 ? 17.359 3.783 5.984 1 98.38 197 MET A N 1
ATOM 1557 C CA . MET A 1 197 ? 18.453 3.385 5.102 1 98.38 197 MET A CA 1
ATOM 1558 C C . MET A 1 197 ? 19.109 2.1 5.594 1 98.38 197 MET A C 1
ATOM 1560 O O . MET A 1 197 ? 19.406 1.206 4.797 1 98.38 197 MET A O 1
ATOM 1564 N N . ILE A 1 198 ? 19.344 2.025 6.875 1 98.38 198 ILE A N 1
ATOM 1565 C CA . ILE A 1 198 ? 19.922 0.824 7.469 1 98.38 198 ILE A CA 1
ATOM 1566 C C . ILE A 1 198 ? 18.984 -0.364 7.238 1 98.38 198 ILE A C 1
ATOM 1568 O O . ILE A 1 198 ? 19.438 -1.458 6.895 1 98.38 198 ILE A O 1
ATOM 1572 N N . TRP A 1 199 ? 17.672 -0.185 7.438 1 98.44 199 TRP A N 1
ATOM 1573 C CA . TRP A 1 199 ? 16.688 -1.225 7.191 1 98.44 199 TRP A CA 1
ATOM 1574 C C . TRP A 1 199 ? 16.75 -1.712 5.746 1 98.44 199 TRP A C 1
ATOM 1576 O O . TRP A 1 199 ? 16.672 -2.916 5.488 1 98.44 199 TRP A O 1
ATOM 1586 N N . THR A 1 200 ? 16.859 -0.787 4.82 1 98.5 200 THR A N 1
ATOM 1587 C CA . THR A 1 200 ? 16.906 -1.117 3.4 1 98.5 200 THR A CA 1
ATOM 1588 C C . THR A 1 200 ? 18.141 -1.954 3.082 1 98.5 200 THR A C 1
ATOM 1590 O O . THR A 1 200 ? 18.062 -2.926 2.328 1 98.5 200 THR A O 1
ATOM 1593 N N . LEU A 1 201 ? 19.297 -1.596 3.619 1 98.38 201 LEU A N 1
ATOM 1594 C CA . LEU A 1 201 ? 20.516 -2.355 3.426 1 98.38 201 LEU A CA 1
ATOM 1595 C C . LEU A 1 201 ? 20.391 -3.754 4.023 1 98.38 201 LEU A C 1
ATOM 1597 O O . LEU A 1 201 ? 20.781 -4.738 3.393 1 98.38 201 LEU A O 1
ATOM 1601 N N . ALA A 1 202 ? 19.875 -3.842 5.234 1 98.44 202 ALA A N 1
ATOM 1602 C CA . ALA A 1 202 ? 19.672 -5.133 5.891 1 98.44 202 ALA A CA 1
ATOM 1603 C C . ALA A 1 202 ? 18.75 -6.027 5.07 1 98.44 202 ALA A C 1
ATOM 1605 O O . ALA A 1 202 ? 18.984 -7.23 4.957 1 98.44 202 ALA A O 1
ATOM 1606 N N . SER A 1 203 ? 17.688 -5.422 4.547 1 98.44 203 SER A N 1
ATOM 1607 C CA . SER A 1 203 ? 16.75 -6.145 3.693 1 98.44 203 SER A CA 1
ATOM 1608 C C . SER A 1 203 ? 17.453 -6.684 2.447 1 98.44 203 SER A C 1
ATOM 1610 O O . SER A 1 203 ? 17.172 -7.809 2.016 1 98.44 203 SER A O 1
ATOM 1612 N N . GLY A 1 204 ? 18.328 -5.871 1.855 1 98.12 204 GLY A N 1
ATOM 1613 C CA . GLY A 1 204 ? 19.078 -6.332 0.703 1 98.12 204 GLY A CA 1
ATOM 1614 C C . GLY A 1 204 ? 19.984 -7.508 1.014 1 98.12 204 GLY A C 1
ATOM 1615 O O . GLY A 1 204 ? 20.047 -8.477 0.25 1 98.12 204 GLY A O 1
ATOM 1616 N N . VAL A 1 205 ? 20.688 -7.453 2.066 1 97.88 205 VAL A N 1
ATOM 1617 C CA . VAL A 1 205 ? 21.562 -8.539 2.496 1 97.88 205 VAL A CA 1
ATOM 1618 C C . VAL A 1 205 ? 20.734 -9.789 2.777 1 97.88 205 VAL A C 1
ATOM 1620 O O . VAL A 1 205 ? 21.141 -10.898 2.422 1 97.88 205 VAL A O 1
ATOM 1623 N N . LEU A 1 206 ? 19.594 -9.578 3.434 1 98 206 LEU A N 1
ATOM 1624 C CA . LEU A 1 206 ? 18.703 -10.695 3.729 1 98 206 LEU A CA 1
ATOM 1625 C C . LEU A 1 206 ? 18.219 -11.367 2.443 1 98 206 LEU A C 1
ATOM 1627 O O . LEU A 1 206 ? 18.062 -12.586 2.396 1 98 206 LEU A O 1
ATOM 1631 N N . TYR A 1 207 ? 17.969 -10.609 1.435 1 97.88 207 TYR A N 1
ATOM 1632 C CA . TYR A 1 207 ? 17.531 -11.188 0.166 1 97.88 207 TYR A CA 1
ATOM 1633 C C . TYR A 1 207 ? 18.625 -12.047 -0.448 1 97.88 207 TYR A C 1
ATOM 1635 O O . TYR A 1 207 ? 18.359 -13.117 -0.988 1 97.88 207 TYR A O 1
ATOM 1643 N N . ILE A 1 208 ? 19.906 -11.531 -0.408 1 96.56 208 ILE A N 1
ATOM 1644 C CA . ILE A 1 208 ? 21.047 -12.297 -0.921 1 96.56 208 ILE A CA 1
ATOM 1645 C C . ILE A 1 208 ? 21.172 -13.609 -0.15 1 96.56 208 ILE A C 1
ATOM 1647 O O . ILE A 1 208 ? 21.422 -14.664 -0.74 1 96.56 208 ILE A O 1
ATOM 1651 N N . TRP A 1 209 ? 21 -13.492 1.119 1 96.62 209 TRP A N 1
ATOM 1652 C CA . TRP A 1 209 ? 21 -14.703 1.931 1 96.62 209 TRP A CA 1
ATOM 1653 C C . TRP A 1 209 ? 19.891 -15.656 1.511 1 96.62 209 TRP A C 1
ATOM 1655 O O . TRP A 1 209 ? 20.094 -16.875 1.436 1 96.62 209 TRP A O 1
ATOM 1665 N N . LEU A 1 210 ? 18.719 -15.164 1.229 1 96.38 210 LEU A N 1
ATOM 1666 C CA . LEU A 1 210 ? 17.547 -15.953 0.867 1 96.38 210 LEU A CA 1
ATOM 1667 C C . LEU A 1 210 ? 17.781 -16.734 -0.419 1 96.38 210 LEU A C 1
ATOM 1669 O O . LEU A 1 210 ? 17.484 -17.922 -0.492 1 96.38 210 LEU A O 1
ATOM 1673 N N . ILE A 1 211 ? 18.359 -16.125 -1.438 1 93.5 211 ILE A N 1
ATOM 1674 C CA . ILE A 1 211 ? 18.516 -16.766 -2.738 1 93.5 211 ILE A CA 1
ATOM 1675 C C . ILE A 1 211 ? 19.656 -17.781 -2.684 1 93.5 211 ILE A C 1
ATOM 1677 O O . ILE A 1 211 ? 19.734 -18.656 -3.535 1 93.5 211 ILE A O 1
ATOM 1681 N N . LYS A 1 212 ? 20.516 -17.703 -1.72 1 93.38 212 LYS A N 1
ATOM 1682 C CA . LYS A 1 212 ? 21.625 -18.625 -1.58 1 93.38 212 LYS A CA 1
ATOM 1683 C C . LYS A 1 212 ? 21.297 -19.734 -0.591 1 93.38 212 LYS A C 1
ATOM 1685 O O . LYS A 1 212 ? 22.062 -20.688 -0.43 1 93.38 212 LYS A O 1
ATOM 1690 N N . SER A 1 213 ? 20.156 -19.719 -0.002 1 92.62 213 SER A N 1
ATOM 1691 C CA . SER A 1 213 ? 19.781 -20.719 0.983 1 92.62 213 SER A CA 1
ATOM 1692 C C . SER A 1 213 ? 19.469 -22.062 0.316 1 92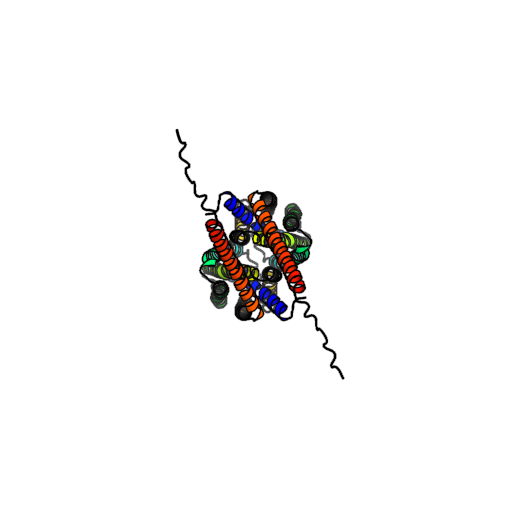.62 213 SER A C 1
ATOM 1694 O O . SER A 1 213 ? 18.891 -22.094 -0.77 1 92.62 213 SER A O 1
ATOM 1696 N N . PRO A 1 214 ? 19.859 -23.188 0.979 1 87.31 214 PRO A N 1
ATOM 1697 C CA . PRO A 1 214 ? 19.656 -24.516 0.404 1 87.31 214 PRO A CA 1
ATOM 1698 C C . PRO A 1 214 ? 18.188 -24.797 0.108 1 87.31 214 PRO A C 1
ATOM 1700 O O . PRO A 1 214 ? 17.859 -25.453 -0.889 1 87.31 214 PRO A O 1
ATOM 1703 N N . HIS A 1 215 ? 17.359 -24.391 0.958 1 86.19 215 HIS A N 1
ATOM 1704 C CA . HIS A 1 215 ? 15.93 -24.609 0.736 1 86.19 215 HIS A CA 1
ATOM 1705 C C . HIS A 1 215 ? 15.469 -23.922 -0.55 1 86.19 215 HIS A C 1
ATOM 1707 O O . HIS A 1 215 ? 14.688 -24.5 -1.312 1 86.19 215 HIS A O 1
ATOM 1713 N N . THR A 1 216 ? 15.859 -22.734 -0.746 1 87.75 216 THR A N 1
ATOM 1714 C CA . THR A 1 216 ? 15.484 -22 -1.948 1 87.75 216 THR A CA 1
ATOM 1715 C C . THR A 1 216 ? 16.062 -22.672 -3.193 1 87.75 216 THR A C 1
ATOM 1717 O O . THR A 1 216 ? 15.383 -22.797 -4.211 1 87.75 216 THR A O 1
ATOM 1720 N N . ILE A 1 217 ? 17.25 -23.141 -3.08 1 85.88 217 ILE A N 1
ATOM 1721 C CA . ILE A 1 217 ? 17.891 -23.812 -4.199 1 85.88 217 ILE A CA 1
ATOM 1722 C C . ILE A 1 217 ? 17.141 -25.109 -4.523 1 85.88 217 ILE A C 1
ATOM 1724 O O . ILE A 1 217 ? 16.938 -25.438 -5.695 1 85.88 217 ILE A O 1
ATOM 1728 N N . ALA A 1 218 ? 16.734 -25.734 -3.514 1 84.94 218 ALA A N 1
ATOM 1729 C CA . ALA A 1 218 ? 15.984 -26.969 -3.691 1 84.94 218 ALA A CA 1
ATOM 1730 C C . ALA A 1 218 ? 14.656 -26.734 -4.398 1 84.94 218 ALA A C 1
ATOM 1732 O O . ALA A 1 218 ? 14.266 -27.5 -5.273 1 84.94 218 ALA A O 1
ATOM 1733 N N . VAL A 1 219 ? 13.992 -25.719 -3.977 1 82.56 219 VAL A N 1
ATOM 1734 C CA . VAL A 1 219 ? 12.703 -25.391 -4.574 1 82.56 219 VAL A CA 1
ATOM 1735 C C . VAL A 1 219 ? 12.891 -25 -6.039 1 82.56 219 VAL A C 1
ATOM 1737 O O . VAL A 1 219 ? 12.117 -25.422 -6.902 1 82.56 219 VAL A O 1
ATOM 1740 N N . MET A 1 220 ? 13.883 -24.281 -6.391 1 81.56 220 MET A N 1
ATOM 1741 C CA . MET A 1 220 ? 14.148 -23.828 -7.754 1 81.56 220 MET A CA 1
ATOM 1742 C C . MET A 1 220 ? 14.547 -25 -8.648 1 81.56 220 MET A C 1
ATOM 1744 O O . MET A 1 220 ? 14.18 -25.047 -9.82 1 81.56 220 MET A O 1
ATOM 1748 N N . ASN A 1 221 ? 15.242 -25.922 -8.086 1 80.06 221 ASN A N 1
ATOM 1749 C CA . ASN A 1 221 ? 15.656 -27.109 -8.844 1 80.06 221 ASN A CA 1
ATOM 1750 C C . ASN A 1 221 ? 14.477 -28.031 -9.133 1 80.06 221 ASN A C 1
ATOM 1752 O O . ASN A 1 221 ? 14.43 -28.656 -10.188 1 80.06 221 ASN A O 1
ATOM 1756 N N . THR A 1 222 ? 13.609 -28.109 -8.188 1 78 222 THR A N 1
ATOM 1757 C CA . THR A 1 222 ? 12.422 -28.922 -8.391 1 78 222 THR A CA 1
ATOM 1758 C C . THR A 1 222 ? 11.547 -28.344 -9.5 1 78 222 THR A C 1
ATOM 1760 O O . THR A 1 222 ? 10.961 -29.094 -10.289 1 78 222 THR A O 1
ATOM 1763 N N . GLU A 1 223 ? 11.398 -27.125 -9.562 1 72.56 223 GLU A N 1
ATOM 1764 C CA . GLU A 1 223 ? 10.617 -26.453 -10.602 1 72.56 223 GLU A CA 1
ATOM 1765 C C . GLU A 1 223 ? 11.227 -26.688 -11.984 1 72.56 223 GLU A C 1
ATOM 1767 O O . GLU A 1 223 ? 10.5 -26.922 -12.953 1 72.56 223 GLU A O 1
ATOM 1772 N N . VAL A 1 224 ? 12.508 -26.641 -12.047 1 69.25 224 VAL A N 1
ATOM 1773 C CA . VAL A 1 224 ? 13.211 -26.844 -13.312 1 69.25 224 VAL A CA 1
ATOM 1774 C C . VAL A 1 224 ? 13.047 -28.281 -13.773 1 69.25 224 VAL A C 1
ATOM 1776 O O . VAL A 1 224 ? 12.828 -28.531 -14.961 1 69.25 224 VAL A O 1
ATOM 1779 N N . ASN A 1 225 ? 13.023 -29.125 -12.836 1 70.75 225 ASN A N 1
ATOM 1780 C CA . ASN A 1 225 ? 12.891 -30.531 -13.156 1 70.75 225 ASN A CA 1
ATOM 1781 C C . ASN A 1 225 ? 11.477 -30.875 -13.617 1 70.75 225 ASN A C 1
ATOM 1783 O O . ASN A 1 225 ? 11.289 -31.672 -14.539 1 70.75 225 ASN A O 1
ATOM 1787 N N . GLU A 1 226 ? 10.555 -30.219 -12.969 1 67.94 226 GLU A N 1
ATOM 1788 C CA . GLU A 1 226 ? 9.164 -30.453 -13.359 1 67.94 226 GLU A CA 1
ATOM 1789 C C . GLU A 1 226 ? 8.867 -29.875 -14.742 1 67.94 226 GLU A C 1
ATOM 1791 O O . GLU A 1 226 ? 8.164 -30.5 -15.539 1 67.94 226 GLU A O 1
ATOM 1796 N N . SER A 1 227 ? 9.336 -28.719 -14.992 1 68.81 227 SER A N 1
ATOM 1797 C CA . SER A 1 227 ? 9.164 -28.125 -16.312 1 68.81 227 SER A CA 1
ATOM 1798 C C . SER A 1 227 ? 9.844 -28.953 -17.391 1 68.81 227 SER A C 1
ATOM 1800 O O . SER A 1 227 ? 9.312 -29.125 -18.484 1 68.81 227 SER A O 1
ATOM 1802 N N . SER A 1 228 ? 10.992 -29.453 -17.109 1 67.62 228 SER A N 1
ATOM 1803 C CA . SER A 1 228 ? 11.719 -30.312 -18.031 1 67.62 228 SER A CA 1
ATOM 1804 C C . SER A 1 228 ? 10.969 -31.625 -18.266 1 67.62 228 SER A C 1
ATOM 1806 O O . SER A 1 228 ? 10.953 -32.125 -19.391 1 67.62 228 SER A O 1
ATOM 1808 N N . ARG A 1 229 ? 10.383 -32.094 -17.297 1 65.88 229 ARG A N 1
ATOM 1809 C CA . ARG A 1 229 ? 9.609 -33.344 -17.406 1 65.88 229 ARG A CA 1
ATOM 1810 C C . ARG A 1 229 ? 8.383 -33.125 -18.281 1 65.88 229 ARG A C 1
ATOM 1812 O O . ARG A 1 229 ? 8.062 -34 -19.109 1 65.88 229 ARG A O 1
ATOM 1819 N N . VAL A 1 230 ? 7.734 -32.031 -18.016 1 68.06 230 VAL A N 1
ATOM 1820 C CA . VAL A 1 230 ? 6.559 -31.688 -18.828 1 68.06 230 VAL A CA 1
ATOM 1821 C C . VAL A 1 230 ? 6.965 -31.547 -20.281 1 68.06 230 VAL A C 1
ATOM 1823 O O . VAL A 1 230 ? 6.262 -32 -21.188 1 68.06 230 VAL A O 1
ATOM 1826 N N . GLU A 1 231 ? 8.094 -30.906 -20.516 1 67.12 231 GLU A N 1
ATOM 1827 C CA . GLU A 1 231 ? 8.602 -30.734 -21.875 1 67.12 231 GLU A CA 1
ATOM 1828 C C . GLU A 1 231 ? 8.984 -32.094 -22.5 1 67.12 231 GLU A C 1
ATOM 1830 O O . GLU A 1 231 ? 8.703 -32.344 -23.672 1 67.12 231 GLU A O 1
ATOM 1835 N N . GLN A 1 232 ? 9.648 -32.844 -21.75 1 67.62 232 GLN A N 1
ATOM 1836 C CA . GLN A 1 232 ? 10.039 -34.188 -22.203 1 67.62 232 GLN A CA 1
ATOM 1837 C C . GLN A 1 232 ? 8.812 -35.031 -22.516 1 67.62 232 GLN A C 1
ATOM 1839 O O . GLN A 1 232 ? 8.789 -35.75 -23.531 1 67.62 232 GLN A O 1
ATOM 1844 N N . ASN A 1 233 ? 7.898 -34.969 -21.609 1 64.88 233 ASN A N 1
ATOM 1845 C CA . ASN A 1 233 ? 6.664 -35.688 -21.828 1 64.88 233 ASN A CA 1
ATOM 1846 C C . ASN A 1 233 ? 5.93 -35.219 -23.078 1 64.88 233 ASN A C 1
ATOM 1848 O O . ASN A 1 233 ? 5.336 -36 -23.812 1 64.88 233 ASN A O 1
ATOM 1852 N N . ARG A 1 234 ? 5.867 -33.906 -23.25 1 67.25 234 ARG A N 1
ATOM 1853 C CA . ARG A 1 234 ? 5.285 -33.344 -24.453 1 67.25 234 ARG A CA 1
ATOM 1854 C C . ARG A 1 234 ? 5.996 -33.844 -25.703 1 67.25 234 ARG A C 1
ATOM 1856 O O . ARG A 1 234 ? 5.348 -34.156 -26.703 1 67.25 234 ARG A O 1
ATOM 1863 N N . ASN A 1 235 ? 7.301 -33.875 -25.688 1 70.75 235 ASN A N 1
ATOM 1864 C CA . ASN A 1 235 ? 8.094 -34.375 -26.797 1 70.75 235 ASN A CA 1
ATOM 1865 C C . ASN A 1 235 ? 7.836 -35.844 -27.062 1 70.75 235 ASN A C 1
ATOM 1867 O O . ASN A 1 235 ? 7.785 -36.281 -28.219 1 70.75 235 ASN A O 1
ATOM 1871 N N . LEU A 1 236 ? 7.641 -36.531 -25.969 1 70.56 236 LEU A N 1
ATOM 1872 C CA . LEU A 1 236 ? 7.34 -37.969 -26.062 1 70.56 236 LEU A CA 1
ATOM 1873 C C . LEU A 1 236 ? 5.961 -38.188 -26.672 1 70.56 236 LEU A C 1
ATOM 1875 O O . LEU A 1 236 ? 5.777 -39.094 -27.484 1 70.56 236 LEU A O 1
ATOM 1879 N N . LEU A 1 237 ? 5.074 -37.312 -26.25 1 67.94 237 LEU A N 1
ATOM 1880 C CA . LEU A 1 237 ? 3.727 -37.406 -26.797 1 67.94 237 LEU A CA 1
ATOM 1881 C C . LEU A 1 237 ? 3.721 -37 -28.281 1 67.94 237 LEU A C 1
ATOM 1883 O O . LEU A 1 237 ? 3.014 -37.625 -29.078 1 67.94 237 LEU A O 1
ATOM 1887 N N . LEU A 1 238 ? 4.531 -36.062 -28.609 1 72.06 238 LEU A N 1
ATOM 1888 C CA . LEU A 1 238 ? 4.656 -35.656 -30 1 72.06 238 LEU A CA 1
ATOM 1889 C C . LEU A 1 238 ? 5.34 -36.75 -30.828 1 72.06 238 LEU A C 1
ATOM 1891 O O . LEU A 1 238 ? 4.98 -36.969 -31.984 1 72.06 238 LEU A O 1
ATOM 1895 N N . ASP A 1 239 ? 6.234 -37.406 -30.234 1 66.81 239 ASP A N 1
ATOM 1896 C CA . ASP A 1 239 ? 6.934 -38.5 -30.922 1 66.81 239 ASP A CA 1
ATOM 1897 C C . ASP A 1 239 ? 6.023 -39.719 -31.094 1 66.81 239 ASP A C 1
ATOM 1899 O O . ASP A 1 239 ? 6.09 -40.406 -32.125 1 66.81 239 ASP A O 1
ATOM 1903 N N . THR A 1 240 ? 5.105 -39.875 -30.172 1 64.75 240 THR A N 1
ATOM 1904 C CA . THR A 1 240 ? 4.164 -41 -30.25 1 64.75 240 THR A CA 1
ATOM 1905 C C . THR A 1 240 ? 3.092 -40.719 -31.297 1 64.75 240 THR A C 1
ATOM 1907 O O . THR A 1 240 ? 2.646 -41.625 -32 1 64.75 240 THR A O 1
ATOM 1910 N N . ASP A 1 241 ? 2.719 -39.562 -31.406 1 61.84 241 ASP A N 1
ATOM 1911 C CA . ASP A 1 241 ? 1.765 -39.188 -32.438 1 61.84 241 ASP A CA 1
ATOM 1912 C C . ASP A 1 241 ? 2.377 -39.344 -33.844 1 61.84 241 ASP A C 1
ATOM 1914 O O . ASP A 1 241 ? 1.687 -39.719 -34.781 1 61.84 241 ASP A O 1
ATOM 1918 N N . ASP A 1 242 ? 3.619 -39.156 -34 1 61.53 242 ASP A N 1
ATOM 1919 C CA . ASP A 1 242 ? 4.32 -39.375 -35.25 1 61.53 242 ASP A CA 1
ATOM 1920 C C . ASP A 1 242 ? 4.457 -40.844 -35.562 1 61.53 242 ASP A C 1
ATOM 1922 O O . ASP A 1 242 ? 4.348 -41.25 -36.719 1 61.53 242 ASP A O 1
ATOM 1926 N N . VAL A 1 243 ? 4.469 -41.719 -34.688 1 61.16 243 VAL A N 1
ATOM 1927 C CA . VAL A 1 243 ? 4.57 -43.156 -34.875 1 61.16 243 VAL A CA 1
ATOM 1928 C C . VAL A 1 243 ? 3.195 -43.75 -35.219 1 61.16 243 VAL A C 1
ATOM 1930 O O . VAL A 1 243 ? 3.078 -44.625 -36.062 1 61.16 243 VAL A O 1
ATOM 1933 N N . THR A 1 244 ? 2.217 -43.156 -34.656 1 55.62 244 THR A N 1
ATOM 1934 C CA . THR A 1 244 ? 0.87 -43.656 -34.938 1 55.62 244 THR A CA 1
ATOM 1935 C C . THR A 1 244 ? 0.439 -43.25 -36.344 1 55.62 244 THR A C 1
ATOM 1937 O O . THR A 1 244 ? -0.329 -43.938 -37 1 55.62 244 THR A O 1
ATOM 1940 N N . ASP A 1 245 ? 0.938 -42.25 -36.781 1 57.88 245 ASP A N 1
ATOM 1941 C CA . ASP A 1 245 ? 0.644 -41.812 -38.156 1 57.88 245 ASP A CA 1
ATOM 1942 C C . ASP A 1 245 ? 1.368 -42.719 -39.156 1 57.88 245 ASP A C 1
ATOM 1944 O O . ASP A 1 245 ? 0.868 -42.938 -40.281 1 57.88 245 ASP A O 1
ATOM 1948 N N . GLY A 1 246 ? 2.439 -43.344 -38.781 1 53.97 246 GLY A N 1
ATOM 1949 C CA . GLY A 1 246 ? 3.191 -44.25 -39.656 1 53.97 246 GLY A CA 1
ATOM 1950 C C . GLY A 1 246 ? 2.592 -45.656 -39.75 1 53.97 246 GLY A C 1
ATOM 1951 O O . GLY A 1 246 ? 2.996 -46.438 -40.594 1 53.97 246 GLY A O 1
ATOM 1952 N N . LEU A 1 247 ? 1.809 -46.156 -38.812 1 46.91 247 LEU A N 1
ATOM 1953 C CA . LEU A 1 247 ? 1.247 -47.5 -38.812 1 46.91 247 LEU A CA 1
ATOM 1954 C C . LEU A 1 247 ? -0.113 -47.5 -39.5 1 46.91 247 LEU A C 1
ATOM 1956 O O . LEU A 1 247 ? -0.865 -48.469 -39.375 1 46.91 247 LEU A O 1
ATOM 1960 N N . GLN A 1 248 ? -0.53 -46.406 -40.125 1 47.19 248 GLN A N 1
ATOM 1961 C CA . GLN A 1 248 ? -1.728 -46.594 -40.938 1 47.19 248 GLN A CA 1
ATOM 1962 C C . GLN A 1 248 ? -1.498 -47.594 -42.062 1 47.19 248 GLN A C 1
ATOM 1964 O O . GLN A 1 248 ? -0.518 -47.5 -42.812 1 47.19 248 GLN A O 1
ATOM 1969 N N . PRO A 1 249 ? -2.123 -48.812 -42.031 1 44.97 249 PRO A N 1
ATOM 1970 C CA . PRO A 1 249 ? -1.966 -49.812 -43.062 1 44.97 249 PRO A CA 1
ATOM 1971 C C . PRO A 1 249 ? -2.113 -49.25 -44.469 1 44.97 249 PRO A C 1
ATOM 1973 O O . PRO A 1 249 ? -2.922 -48.344 -44.688 1 44.97 249 PRO A O 1
ATOM 1976 N N . GLU A 1 250 ? -1.081 -49.156 -45.188 1 44.44 250 GLU A N 1
ATOM 1977 C CA . GLU A 1 250 ? -1.166 -48.969 -46.625 1 44.44 250 GLU A CA 1
ATOM 1978 C C . GLU A 1 250 ? -2.209 -49.875 -47.25 1 44.44 250 GLU A C 1
ATOM 1980 O O . GLU A 1 250 ? -2.061 -51.094 -47.25 1 44.44 250 GLU A O 1
ATOM 1985 N N . VAL A 1 251 ? -3.502 -49.625 -47.125 1 46.38 251 VAL A N 1
ATOM 1986 C CA . VAL A 1 251 ? -4.512 -50.312 -47.906 1 46.38 251 VAL A CA 1
ATOM 1987 C C . VAL A 1 251 ? -4.094 -50.344 -49.375 1 46.38 251 VAL A C 1
ATOM 1989 O O . VAL A 1 251 ? -3.889 -49.281 -49.969 1 46.38 251 VAL A O 1
ATOM 1992 N N . SER A 1 252 ? -3.305 -51.281 -49.844 1 41.06 252 SER A N 1
ATOM 1993 C CA . SER A 1 252 ? -3.039 -51.594 -51.219 1 41.06 252 SER A CA 1
ATOM 1994 C C . SER A 1 252 ? -4.332 -51.625 -52.031 1 41.06 252 SER A C 1
ATOM 1996 O O . SER A 1 252 ? -5.238 -52.406 -51.719 1 41.06 252 SER A O 1
ATOM 1998 N N . ASP A 1 253 ? -4.867 -50.531 -52.5 1 37.47 253 ASP A N 1
ATOM 1999 C CA . ASP A 1 253 ? -5.938 -50.406 -53.5 1 37.47 253 ASP A CA 1
ATOM 2000 C C . ASP A 1 253 ? -5.68 -51.312 -54.688 1 37.47 253 ASP A C 1
ATOM 2002 O O . ASP A 1 253 ? -4.809 -51.031 -55.531 1 37.47 253 ASP A O 1
ATOM 2006 N N . ASP A 1 254 ? -5.445 -52.594 -54.531 1 38.47 254 ASP A N 1
ATOM 2007 C CA . ASP A 1 254 ? -5.496 -53.469 -55.719 1 38.47 254 ASP A CA 1
ATOM 2008 C C . ASP A 1 254 ? -6.754 -53.188 -56.531 1 38.47 254 ASP A C 1
ATOM 2010 O O . ASP A 1 254 ? -7.871 -53.344 -56.062 1 38.47 254 ASP A O 1
ATOM 2014 N N . SER A 1 255 ? -6.703 -52.188 -57.469 1 36.28 255 SER A N 1
ATOM 2015 C CA . SER A 1 255 ? -7.602 -51.781 -58.562 1 36.28 255 SER A CA 1
ATOM 2016 C C . SER A 1 255 ? -8.023 -53 -59.375 1 36.28 255 SER A C 1
ATOM 2018 O O . SER A 1 255 ? -7.219 -53.562 -60.125 1 36.28 255 SER A O 1
ATOM 2020 N N . PHE A 1 256 ? -8.711 -54 -58.781 1 36.44 256 PHE A N 1
ATOM 2021 C CA . PHE A 1 256 ? -9.367 -54.969 -59.656 1 36.44 256 PHE A CA 1
ATOM 2022 C C . PHE A 1 256 ? -10.219 -54.281 -60.719 1 36.44 256 PHE A C 1
ATOM 2024 O O . PHE A 1 256 ? -11.141 -53.531 -60.375 1 36.44 256 PHE A O 1
ATOM 2031 N N . GLY A 1 257 ? -9.609 -53.875 -61.906 1 38.31 257 GLY A N 1
ATOM 2032 C CA . GLY A 1 257 ? -10.25 -53.5 -63.156 1 38.31 257 GLY A CA 1
ATOM 2033 C C . GLY A 1 257 ? -11.406 -54.406 -63.531 1 38.31 257 GLY A C 1
ATOM 2034 O O . GLY A 1 257 ? -11.359 -55.594 -63.281 1 38.31 257 GLY A O 1
ATOM 2035 N N . PRO A 1 258 ? -12.688 -53.938 -63.438 1 33.88 258 PRO A N 1
ATOM 2036 C CA . PRO A 1 258 ? -13.852 -54.688 -63.875 1 33.88 258 PRO A CA 1
ATOM 2037 C C . PRO A 1 258 ? -13.68 -55.25 -65.25 1 33.88 258 PRO A C 1
ATOM 2039 O O . PRO A 1 258 ? -13.039 -54.625 -66.125 1 33.88 258 PRO A O 1
ATOM 2042 N N . GLN A 1 259 ? -13.445 -56.531 -65.5 1 29.92 259 GLN A N 1
ATOM 2043 C CA . GLN A 1 259 ? -13.602 -57.281 -66.75 1 29.92 259 GLN A CA 1
ATOM 2044 C C . GLN A 1 259 ? -14.945 -57 -67.375 1 29.92 259 GLN A C 1
ATOM 2046 O O . GLN A 1 259 ? -16 -57.375 -66.875 1 29.92 259 GLN A O 1
ATOM 2051 N N . ILE A 1 260 ? -15.188 -55.688 -67.75 1 25.91 260 ILE A N 1
ATOM 2052 C CA . ILE A 1 260 ? -16.016 -55.625 -68.938 1 25.91 260 ILE A CA 1
ATOM 2053 C C . ILE A 1 260 ? -15.172 -55.969 -70.188 1 25.91 260 ILE A C 1
ATOM 2055 O O . ILE A 1 260 ? -14.039 -55.5 -70.312 1 25.91 260 ILE A O 1
ATOM 2059 N N . MET B 1 1 ? -1.41 -11.758 -29 1 65.69 1 MET B N 1
ATOM 2060 C CA . MET B 1 1 ? -2.266 -10.594 -28.75 1 65.69 1 MET B CA 1
ATOM 2061 C C . MET B 1 1 ? -3.486 -10.984 -27.922 1 65.69 1 MET B C 1
ATOM 2063 O O . MET B 1 1 ? -4.016 -12.086 -28.078 1 65.69 1 MET B O 1
ATOM 2067 N N . MET B 1 2 ? -3.768 -10.18 -26.891 1 78.56 2 MET B N 1
ATOM 2068 C CA . MET B 1 2 ? -4.918 -10.484 -26.047 1 78.56 2 MET B CA 1
ATOM 2069 C C . MET B 1 2 ? -6.223 -10.297 -26.812 1 78.56 2 MET B C 1
ATOM 2071 O O . MET B 1 2 ? -6.355 -9.359 -27.594 1 78.56 2 MET B O 1
ATOM 2075 N N . THR B 1 3 ? -7.129 -11.203 -26.797 1 87.44 3 THR B N 1
ATOM 2076 C CA . THR B 1 3 ? -8.469 -11.055 -27.344 1 87.44 3 THR B CA 1
ATOM 2077 C C . THR B 1 3 ? -9.242 -9.977 -26.594 1 87.44 3 THR B C 1
ATOM 2079 O O . THR B 1 3 ? -8.797 -9.5 -25.547 1 87.44 3 THR B O 1
ATOM 2082 N N . THR B 1 4 ? -10.305 -9.461 -27.219 1 88.44 4 THR B N 1
ATOM 2083 C CA . THR B 1 4 ? -11.141 -8.445 -26.609 1 88.44 4 THR B CA 1
ATOM 2084 C C . THR B 1 4 ? -11.633 -8.898 -25.234 1 88.44 4 THR B C 1
ATOM 2086 O O . THR B 1 4 ? -11.664 -8.117 -24.281 1 88.44 4 THR B O 1
ATOM 2089 N N . ASN B 1 5 ? -12 -10.125 -25.125 1 89 5 ASN B N 1
ATOM 2090 C CA . ASN B 1 5 ? -12.477 -10.656 -23.859 1 89 5 ASN B CA 1
ATOM 2091 C C . ASN B 1 5 ? -11.367 -10.695 -22.812 1 89 5 ASN B C 1
ATOM 2093 O O . ASN B 1 5 ? -11.609 -10.414 -21.641 1 89 5 ASN B O 1
ATOM 2097 N N . GLU B 1 6 ? -10.203 -11.062 -23.219 1 90.81 6 GLU B N 1
ATOM 2098 C CA . GLU B 1 6 ? -9.055 -11.086 -22.328 1 90.81 6 GLU B CA 1
ATOM 2099 C C . GLU B 1 6 ? -8.719 -9.688 -21.828 1 90.81 6 GLU B C 1
ATOM 2101 O O . GLU B 1 6 ? -8.328 -9.516 -20.656 1 90.81 6 GLU B O 1
ATOM 2106 N N . TYR B 1 7 ? -8.914 -8.797 -22.734 1 93.56 7 TYR B N 1
ATOM 2107 C CA . TYR B 1 7 ? -8.648 -7.414 -22.375 1 93.56 7 TYR B CA 1
ATOM 2108 C C . TYR B 1 7 ? -9.672 -6.918 -21.344 1 93.56 7 TYR B C 1
ATOM 2110 O O . TYR B 1 7 ? -9.32 -6.18 -20.422 1 93.56 7 TYR B O 1
ATOM 2118 N N . LEU B 1 8 ? -10.891 -7.254 -21.531 1 94.44 8 LEU B N 1
ATOM 2119 C CA . LEU B 1 8 ? -11.938 -6.859 -20.594 1 94.44 8 LEU B CA 1
ATOM 2120 C C . LEU B 1 8 ? -11.688 -7.473 -19.219 1 94.44 8 LEU B C 1
ATOM 2122 O O . LEU B 1 8 ? -11.914 -6.82 -18.188 1 94.44 8 LEU B O 1
ATOM 2126 N N . ILE B 1 9 ? -11.211 -8.641 -19.234 1 95.12 9 ILE B N 1
ATOM 2127 C CA . ILE B 1 9 ? -10.898 -9.312 -17.984 1 95.12 9 ILE B CA 1
ATOM 2128 C C . ILE B 1 9 ? -9.703 -8.633 -17.312 1 95.12 9 ILE B C 1
ATOM 2130 O O . ILE B 1 9 ? -9.695 -8.445 -16.094 1 95.12 9 ILE B O 1
ATOM 2134 N N . TYR B 1 10 ? -8.75 -8.281 -18.141 1 94.75 10 TYR B N 1
ATOM 2135 C CA . TYR B 1 10 ? -7.586 -7.551 -17.641 1 94.75 10 TYR B CA 1
ATOM 2136 C C . TYR B 1 10 ? -8.008 -6.262 -16.953 1 94.75 10 TYR B C 1
ATOM 2138 O O . TYR B 1 10 ? -7.582 -5.992 -15.828 1 94.75 10 TYR B O 1
ATOM 2146 N N . ILE B 1 11 ? -8.852 -5.539 -17.531 1 96.44 11 ILE B N 1
ATOM 2147 C CA . ILE B 1 11 ? -9.312 -4.262 -17.016 1 96.44 11 ILE B CA 1
ATOM 2148 C C . ILE B 1 11 ? -10.148 -4.492 -15.758 1 96.44 11 ILE B C 1
ATOM 2150 O O . ILE B 1 11 ? -10.086 -3.705 -14.805 1 96.44 11 ILE B O 1
ATOM 2154 N N . ALA B 1 12 ? -10.914 -5.5 -15.781 1 97.31 12 ALA B N 1
ATOM 2155 C CA . ALA B 1 12 ? -11.734 -5.812 -14.609 1 97.31 12 ALA B CA 1
ATOM 2156 C C . ALA B 1 12 ? -10.852 -6.094 -13.398 1 97.31 12 ALA B C 1
ATOM 2158 O O . ALA B 1 12 ? -11.094 -5.547 -12.312 1 97.31 12 ALA B O 1
ATOM 2159 N N . PHE B 1 13 ? -9.828 -6.922 -13.617 1 97 13 PHE B N 1
ATOM 2160 C CA . PHE B 1 13 ? -8.898 -7.207 -12.523 1 97 13 PHE B CA 1
ATOM 2161 C C . PHE B 1 13 ? -8.25 -5.93 -12.016 1 97 13 PHE B C 1
ATOM 2163 O O . PHE B 1 13 ? -8.125 -5.734 -10.805 1 97 13 PHE B O 1
ATOM 2170 N N . LEU B 1 14 ? -7.887 -5.078 -12.898 1 96.06 14 LEU B N 1
ATOM 2171 C CA . LEU B 1 14 ? -7.223 -3.83 -12.547 1 96.06 14 LEU B CA 1
ATOM 2172 C C . LEU B 1 14 ? -8.148 -2.93 -11.734 1 96.06 14 LEU B C 1
ATOM 2174 O O . LEU B 1 14 ? -7.766 -2.445 -10.664 1 96.06 14 LEU B O 1
ATOM 2178 N N . LEU B 1 15 ? -9.336 -2.791 -12.195 1 97.56 15 LEU B N 1
ATOM 2179 C CA . LEU B 1 15 ? -10.273 -1.872 -11.562 1 97.56 15 LEU B CA 1
ATOM 2180 C C . LEU B 1 15 ? -10.734 -2.41 -10.211 1 97.56 15 LEU B C 1
ATOM 2182 O O . LEU B 1 15 ? -10.844 -1.655 -9.242 1 97.56 15 LEU B O 1
ATOM 2186 N N . ILE B 1 16 ? -10.992 -3.641 -10.133 1 98.06 16 ILE B N 1
ATOM 2187 C CA . ILE B 1 16 ? -11.406 -4.25 -8.875 1 98.06 16 ILE B CA 1
ATOM 2188 C C . ILE B 1 16 ? -10.289 -4.113 -7.844 1 98.06 16 ILE B C 1
ATOM 2190 O O . ILE B 1 16 ? -10.547 -3.816 -6.676 1 98.06 16 ILE B O 1
ATOM 2194 N N . SER B 1 17 ? -9.078 -4.277 -8.312 1 96.69 17 SER B N 1
ATOM 2195 C CA . SER B 1 17 ? -7.93 -4.27 -7.41 1 96.69 17 SER B CA 1
ATOM 2196 C C . SER B 1 17 ? -7.723 -2.893 -6.793 1 96.69 17 SER B C 1
ATOM 2198 O O . SER B 1 17 ? -7.18 -2.777 -5.691 1 96.69 17 SER B O 1
ATOM 2200 N N . THR B 1 18 ? -8.164 -1.848 -7.383 1 96.5 18 THR B N 1
ATOM 2201 C CA . THR B 1 18 ? -8.078 -0.514 -6.801 1 96.5 18 THR B CA 1
ATOM 2202 C C . THR B 1 18 ? -8.797 -0.46 -5.457 1 96.5 18 THR B C 1
ATOM 2204 O O . THR B 1 18 ? -8.359 0.245 -4.543 1 96.5 18 THR B O 1
ATOM 2207 N N . THR B 1 19 ? -9.859 -1.194 -5.355 1 97.62 19 THR B N 1
ATOM 2208 C CA . THR B 1 19 ? -10.648 -1.197 -4.125 1 97.62 19 THR B CA 1
ATOM 2209 C C . THR B 1 19 ? -9.883 -1.871 -2.992 1 97.62 19 THR B C 1
ATOM 2211 O O . THR B 1 19 ? -10.164 -1.635 -1.816 1 97.62 19 THR B O 1
ATOM 2214 N N . GLY B 1 20 ? -8.898 -2.637 -3.291 1 95.81 20 GLY B N 1
ATOM 2215 C CA . GLY B 1 20 ? -8.086 -3.314 -2.291 1 95.81 20 GLY B CA 1
ATOM 2216 C C . GLY B 1 20 ? -7.27 -2.363 -1.438 1 95.81 20 GLY B C 1
ATOM 2217 O O . GLY B 1 20 ? -6.953 -2.67 -0.287 1 95.81 20 GLY B O 1
ATOM 2218 N N . LEU B 1 21 ? -6.914 -1.205 -1.993 1 91.88 21 LEU B N 1
ATOM 2219 C CA . LEU B 1 21 ? -6.137 -0.233 -1.234 1 91.88 21 LEU B CA 1
ATOM 2220 C C . LEU B 1 21 ? -6.855 1.111 -1.176 1 91.88 21 LEU B C 1
ATOM 2222 O O . LEU B 1 21 ? -6.305 2.094 -0.673 1 91.88 21 LEU B O 1
ATOM 2226 N N . LEU B 1 22 ? -8.055 1.099 -1.578 1 94.69 22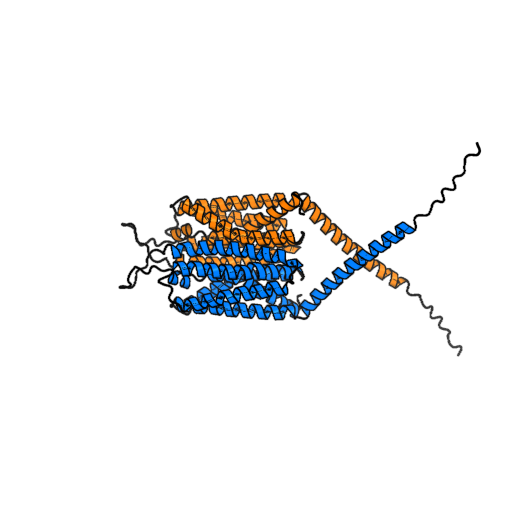 LEU B N 1
ATOM 2227 C CA . LEU B 1 22 ? -8.836 2.33 -1.653 1 94.69 22 LEU B CA 1
ATOM 2228 C C . LEU B 1 22 ? -9.062 2.918 -0.264 1 94.69 22 LEU B C 1
ATOM 2230 O O . LEU B 1 22 ? -8.773 4.094 -0.03 1 94.69 22 LEU B O 1
ATOM 2234 N N . PRO B 1 23 ? -9.492 2.105 0.677 1 94.19 23 PRO B N 1
ATOM 2235 C CA . PRO B 1 23 ? -9.805 2.697 1.98 1 94.19 23 PRO B CA 1
ATOM 2236 C C . PRO B 1 23 ? -8.586 3.33 2.648 1 94.19 23 PRO B C 1
ATOM 2238 O O . PRO B 1 23 ? -8.688 4.418 3.223 1 94.19 23 PRO B O 1
ATOM 2241 N N . TRP B 1 24 ? -7.449 2.672 2.57 1 92 24 TRP B N 1
ATOM 2242 C CA . TRP B 1 24 ? -6.238 3.244 3.146 1 92 24 TRP B CA 1
ATOM 2243 C C . TRP B 1 24 ? -5.953 4.625 2.562 1 92 24 TRP B C 1
ATOM 2245 O O . TRP B 1 24 ? -5.746 5.59 3.305 1 92 24 TRP B O 1
ATOM 2255 N N . ASN B 1 25 ? -6.004 4.781 1.344 1 90.94 25 ASN B N 1
ATOM 2256 C CA . ASN B 1 25 ? -5.734 6.039 0.657 1 90.94 25 ASN B CA 1
ATOM 2257 C C . ASN B 1 25 ? -6.848 7.059 0.899 1 90.94 25 ASN B C 1
ATOM 2259 O O . ASN B 1 25 ? -6.582 8.258 0.991 1 90.94 25 ASN B O 1
ATOM 2263 N N . LEU B 1 26 ? -8.07 6.594 0.988 1 95.06 26 LEU B N 1
ATOM 2264 C CA . LEU B 1 26 ? -9.195 7.492 1.212 1 95.06 26 LEU B CA 1
ATOM 2265 C C . LEU B 1 26 ? -9.055 8.227 2.543 1 95.06 26 LEU B C 1
ATOM 2267 O O . LEU B 1 26 ? -9.133 9.453 2.594 1 95.06 26 LEU B O 1
ATOM 2271 N N . PHE B 1 27 ? -8.812 7.488 3.541 1 95.25 27 PHE B N 1
ATOM 2272 C CA . PHE B 1 27 ? -8.773 8.062 4.879 1 95.25 27 PHE B CA 1
ATOM 2273 C C . PHE B 1 27 ? -7.5 8.883 5.078 1 95.25 27 PHE B C 1
ATOM 2275 O O . PHE B 1 27 ? -7.488 9.844 5.848 1 95.25 27 PHE B O 1
ATOM 2282 N N . MET B 1 28 ? -6.512 8.531 4.305 1 89.5 28 MET B N 1
ATOM 2283 C CA . MET B 1 28 ? -5.25 9.258 4.398 1 89.5 28 MET B CA 1
ATOM 2284 C C . MET B 1 28 ? -5.328 10.578 3.648 1 89.5 28 MET B C 1
ATOM 2286 O O . MET B 1 28 ? -4.727 11.57 4.066 1 89.5 28 MET B O 1
ATOM 2290 N N . ASN B 1 29 ? -6.062 10.672 2.561 1 88.19 29 ASN B N 1
ATOM 2291 C CA . ASN B 1 29 ? -6.023 11.828 1.673 1 88.19 29 ASN B CA 1
ATOM 2292 C C . ASN B 1 29 ? -7.176 12.789 1.956 1 88.19 29 ASN B C 1
ATOM 2294 O O . ASN B 1 29 ? -7.27 13.852 1.341 1 88.19 29 ASN B O 1
ATOM 2298 N N . ALA B 1 30 ? -8.031 12.445 2.9 1 91.19 30 ALA B N 1
ATOM 2299 C CA . ALA B 1 30 ? -9.141 13.344 3.23 1 91.19 30 ALA B CA 1
ATOM 2300 C C . ALA B 1 30 ? -8.703 14.391 4.254 1 91.19 30 ALA B C 1
ATOM 2302 O O . ALA B 1 30 ? -9.359 14.562 5.285 1 91.19 30 ALA B O 1
ATOM 2303 N N . HIS B 1 31 ? -7.711 15.195 3.939 1 83.75 31 HIS B N 1
ATOM 2304 C CA . HIS B 1 31 ? -7.09 16.141 4.867 1 83.75 31 HIS B CA 1
ATOM 2305 C C . HIS B 1 31 ? -8.047 17.266 5.23 1 83.75 31 HIS B C 1
ATOM 2307 O O . HIS B 1 31 ? -8.188 17.609 6.406 1 83.75 31 HIS B O 1
ATOM 2313 N N . GLU B 1 32 ? -8.711 17.844 4.23 1 85.75 32 GLU B N 1
ATOM 2314 C CA . GLU B 1 32 ? -9.602 18.984 4.457 1 85.75 32 GLU B CA 1
ATOM 2315 C C . GLU B 1 32 ? -10.703 18.625 5.445 1 85.75 32 GLU B C 1
ATOM 2317 O O . GLU B 1 32 ? -11.016 19.406 6.348 1 85.75 32 GLU B O 1
ATOM 2322 N N . TYR B 1 33 ? -11.219 17.453 5.293 1 93.31 33 TYR B N 1
ATOM 2323 C CA . TYR B 1 33 ? -12.32 17 6.137 1 93.31 33 TYR B CA 1
ATOM 2324 C C . TYR B 1 33 ? -11.844 16.719 7.559 1 93.31 33 TYR B C 1
ATOM 2326 O O . TYR B 1 33 ? -12.406 17.25 8.523 1 93.31 33 TYR B O 1
ATOM 2334 N N . PHE B 1 34 ? -10.836 15.977 7.695 1 93.31 34 PHE B N 1
ATOM 2335 C CA . PHE B 1 34 ? -10.414 15.555 9.031 1 93.31 34 PHE B CA 1
ATOM 2336 C C . PHE B 1 34 ? -9.742 16.703 9.773 1 93.31 34 PHE B C 1
ATOM 2338 O O . PHE B 1 34 ? -9.859 16.797 10.992 1 93.31 34 PHE B O 1
ATOM 2345 N N . ASN B 1 35 ? -9.031 17.578 9.07 1 87.44 35 ASN B N 1
ATOM 2346 C CA . ASN B 1 35 ? -8.477 18.766 9.719 1 87.44 35 ASN B CA 1
ATOM 2347 C C . ASN B 1 35 ? -9.57 19.656 10.273 1 87.44 35 ASN B C 1
ATOM 2349 O O . ASN B 1 35 ? -9.406 20.281 11.32 1 87.44 35 ASN B O 1
ATOM 2353 N N . TYR B 1 36 ? -10.594 19.734 9.539 1 90.94 36 TYR B N 1
ATOM 2354 C CA . TYR B 1 36 ? -11.727 20.531 10 1 90.94 36 TYR B CA 1
ATOM 2355 C C . TYR B 1 36 ? -12.375 19.906 11.227 1 90.94 36 TYR B C 1
ATOM 2357 O O . TYR B 1 36 ? -12.648 20.594 12.211 1 90.94 36 TYR B O 1
ATOM 2365 N N . LYS B 1 37 ? -12.703 18.625 11.172 1 95.44 37 LYS B N 1
ATOM 2366 C CA . LYS B 1 37 ? -13.414 17.938 12.242 1 95.44 37 LYS B CA 1
ATOM 2367 C C . LYS B 1 37 ? -12.578 17.906 13.523 1 95.44 37 LYS B C 1
ATOM 2369 O O . LYS B 1 37 ? -13.125 17.859 14.625 1 95.44 37 LYS B O 1
ATOM 2374 N N . LEU B 1 38 ? -11.281 17.984 13.352 1 93.81 38 LEU B N 1
ATOM 2375 C CA . LEU B 1 38 ? -10.398 17.891 14.508 1 93.81 38 LEU B CA 1
ATOM 2376 C C . LEU B 1 38 ? -9.758 19.234 14.828 1 93.81 38 LEU B C 1
ATOM 2378 O O . LEU B 1 38 ? -8.727 19.297 15.492 1 93.81 38 LEU B O 1
ATOM 2382 N N . ARG B 1 39 ? -10.367 20.266 14.43 1 89.62 39 ARG B N 1
ATOM 2383 C CA . ARG B 1 39 ? -9.836 21.625 14.578 1 89.62 39 ARG B CA 1
ATOM 2384 C C . ARG B 1 39 ? -9.969 22.109 16.016 1 89.62 39 ARG B C 1
ATOM 2386 O O . ARG B 1 39 ? -10.656 21.484 16.828 1 89.62 39 ARG B O 1
ATOM 2393 N N . ASN B 1 40 ? -9.25 23.156 16.344 1 86 40 ASN B N 1
ATOM 2394 C CA . ASN B 1 40 ? -9.359 23.797 17.656 1 86 40 ASN B CA 1
ATOM 2395 C C . ASN B 1 40 ? -10.672 24.562 17.797 1 86 40 ASN B C 1
ATOM 2397 O O . ASN B 1 40 ? -10.992 25.422 16.984 1 86 40 ASN B O 1
ATOM 2401 N N . MET B 1 41 ? -11.492 24.188 18.875 1 81 41 MET B N 1
ATOM 2402 C CA . MET B 1 41 ? -12.797 24.828 19.078 1 81 41 MET B CA 1
ATOM 2403 C C . MET B 1 41 ? -12.68 26 20.047 1 81 41 MET B C 1
ATOM 2405 O O . MET B 1 41 ? -13.633 26.75 20.219 1 81 41 MET B O 1
ATOM 2409 N N . THR B 1 42 ? -11.789 26 20.922 1 67.44 42 THR B N 1
ATOM 2410 C CA . THR B 1 42 ? -11.672 27.094 21.891 1 67.44 42 THR B CA 1
ATOM 2411 C C . THR B 1 42 ? -11.422 28.422 21.172 1 67.44 42 THR B C 1
ATOM 2413 O O . THR B 1 42 ? -11.773 29.484 21.688 1 67.44 42 THR B O 1
ATOM 2416 N N . ASP B 1 43 ? -10.672 28.453 20.359 1 52.06 43 ASP B N 1
ATOM 2417 C CA . ASP B 1 43 ? -10.453 29.766 19.766 1 52.06 43 ASP B CA 1
ATOM 2418 C C . ASP B 1 43 ? -11.719 30.25 19.047 1 52.06 43 ASP B C 1
ATOM 2420 O O . ASP B 1 43 ? -12.125 29.672 18.047 1 52.06 43 ASP B O 1
ATOM 2424 N N . SER B 1 44 ? -12.891 30.469 19.812 1 46.03 44 SER B N 1
ATOM 2425 C CA . SER B 1 44 ? -14.023 31.281 19.359 1 46.03 44 SER B CA 1
ATOM 2426 C C . SER B 1 44 ? -13.594 32.25 18.281 1 46.03 44 SER B C 1
ATOM 2428 O O . SER B 1 44 ? -12.664 33.031 18.469 1 46.03 44 SER B O 1
ATOM 2430 N N . VAL B 1 45 ? -14.07 32.406 17.109 1 41.28 45 VAL B N 1
ATOM 2431 C CA . VAL B 1 45 ? -13.953 33.438 16.078 1 41.28 45 VAL B CA 1
ATOM 2432 C C . VAL B 1 45 ? -14.547 34.75 16.594 1 41.28 45 VAL B C 1
ATOM 2434 O O . VAL B 1 45 ? -15.75 34.844 16.828 1 41.28 45 VAL B O 1
ATOM 2437 N N . ASP B 1 46 ? -14.562 35.656 17.344 1 32.62 46 ASP B N 1
ATOM 2438 C CA . ASP B 1 46 ? -14.859 36.719 16.375 1 32.62 46 ASP B CA 1
ATOM 2439 C C . ASP B 1 46 ? -14.195 36.406 15.023 1 32.62 46 ASP B C 1
ATOM 2441 O O . ASP B 1 46 ? -14.844 36.469 13.977 1 32.62 46 ASP B O 1
ATOM 2445 N N . ASN B 1 47 ? -13.008 37.219 14.703 1 30.88 47 ASN B N 1
ATOM 2446 C CA . ASN B 1 47 ? -12.383 37.531 13.422 1 30.88 47 ASN B CA 1
ATOM 2447 C C . ASN B 1 47 ? -11.891 36.25 12.719 1 30.88 47 ASN B C 1
ATOM 2449 O O . ASN B 1 47 ? -11.664 35.219 13.367 1 30.88 47 ASN B O 1
ATOM 2453 N N . GLU B 1 48 ? -11.469 36.344 11.312 1 33.41 48 GLU B N 1
ATOM 2454 C CA . GLU B 1 48 ? -11.086 35.719 10.062 1 33.41 48 GLU B CA 1
ATOM 2455 C C . GLU B 1 48 ? -10.086 34.562 10.305 1 33.41 48 GLU B C 1
ATOM 2457 O O . GLU B 1 48 ? -10.219 33.5 9.742 1 33.41 48 GLU B O 1
ATOM 2462 N N . THR B 1 49 ? -8.758 34.938 10.531 1 35.03 49 THR B N 1
ATOM 2463 C CA . THR B 1 49 ? -7.406 34.562 10.141 1 35.03 49 THR B CA 1
ATOM 2464 C C . THR B 1 49 ? -6.855 33.469 11.07 1 35.03 49 THR B C 1
ATOM 2466 O O . THR B 1 49 ? -5.652 33.219 11.078 1 35.03 49 THR B O 1
ATOM 2469 N N . ILE B 1 50 ? -7.387 33.219 12.203 1 38.94 50 ILE B N 1
ATOM 2470 C CA . ILE B 1 50 ? -6.59 32.594 13.25 1 38.94 50 ILE B CA 1
ATOM 2471 C C . ILE B 1 50 ? -6.184 31.188 12.82 1 38.94 50 ILE B C 1
ATOM 2473 O O . ILE B 1 50 ? -7.023 30.281 12.742 1 38.94 50 ILE B O 1
ATOM 2477 N N . LEU B 1 51 ? -5.363 31.047 11.805 1 43.56 51 LEU B N 1
ATOM 2478 C CA . LEU B 1 51 ? -4.434 30.047 11.289 1 43.56 51 LEU B CA 1
ATOM 2479 C C . LEU B 1 51 ? -3.795 29.25 12.43 1 43.56 51 LEU B C 1
ATOM 2481 O O . LEU B 1 51 ? -2.713 29.609 12.906 1 43.56 51 LEU B O 1
ATOM 2485 N N . SER B 1 52 ? -4.527 28.797 13.641 1 49.22 52 SER B N 1
ATOM 2486 C CA . SER B 1 52 ? -4.059 28.156 14.875 1 49.22 52 SER B CA 1
ATOM 2487 C C . SER B 1 52 ? -3.277 26.891 14.578 1 49.22 52 SER B C 1
ATOM 2489 O O . SER B 1 52 ? -3.416 26.297 13.5 1 49.22 52 SER B O 1
ATOM 2491 N N . ASN B 1 53 ? -2.1 26.531 15.32 1 60.84 53 ASN B N 1
ATOM 2492 C CA . ASN B 1 53 ? -1.309 25.312 15.445 1 60.84 53 ASN B CA 1
ATOM 2493 C C . ASN B 1 53 ? -2.191 24.062 15.414 1 60.84 53 ASN B C 1
ATOM 2495 O O . ASN B 1 53 ? -3.289 24.062 15.977 1 60.84 53 ASN B O 1
ATOM 2499 N N . PRO B 1 54 ? -1.879 23.312 14.422 1 72.25 54 PRO B N 1
ATOM 2500 C CA . PRO B 1 54 ? -2.637 22.062 14.453 1 72.25 54 PRO B CA 1
ATOM 2501 C C . PRO B 1 54 ? -2.805 21.5 15.867 1 72.25 54 PRO B C 1
ATOM 2503 O O . PRO B 1 54 ? -1.903 21.641 16.703 1 72.25 54 PRO B O 1
ATOM 2506 N N . THR B 1 55 ? -3.998 21.125 16.109 1 82.88 55 THR B N 1
ATOM 2507 C CA . THR B 1 55 ? -4.281 20.484 17.391 1 82.88 55 THR B CA 1
ATOM 2508 C C . THR B 1 55 ? -3.529 19.172 17.531 1 82.88 55 THR B C 1
ATOM 2510 O O . THR B 1 55 ? -2.988 18.656 16.547 1 82.88 55 THR B O 1
ATOM 2513 N N . GLU B 1 56 ? -3.361 18.703 18.719 1 82.5 56 GLU B N 1
ATOM 2514 C CA . GLU B 1 56 ? -2.754 17.406 18.953 1 82.5 56 GLU B CA 1
ATOM 2515 C C . GLU B 1 56 ? -3.502 16.297 18.203 1 82.5 56 GLU B C 1
ATOM 2517 O O . GLU B 1 56 ? -2.891 15.352 17.703 1 82.5 56 GLU B O 1
ATOM 2522 N N . LEU B 1 57 ? -4.84 16.453 18.141 1 87.75 57 LEU B N 1
ATOM 2523 C CA . LEU B 1 57 ? -5.656 15.461 17.453 1 87.75 57 LEU B CA 1
ATOM 2524 C C . LEU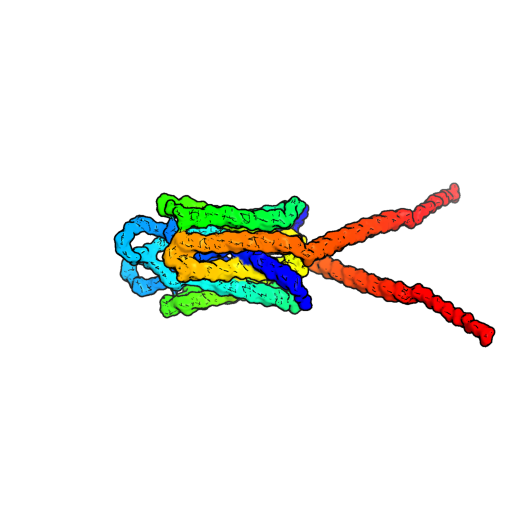 B 1 57 ? -5.355 15.461 15.961 1 87.75 57 LEU B C 1
ATOM 2526 O O . LEU B 1 57 ? -5.246 14.391 15.352 1 87.75 57 LEU B O 1
ATOM 2530 N N . GLN B 1 58 ? -5.176 16.625 15.414 1 85.25 58 GLN B N 1
ATOM 2531 C CA . GLN B 1 58 ? -4.844 16.734 13.992 1 85.25 58 GLN B CA 1
ATOM 2532 C C . GLN B 1 58 ? -3.467 16.141 13.703 1 85.25 58 GLN B C 1
ATOM 2534 O O . GLN B 1 58 ? -3.289 15.43 12.711 1 85.25 58 GLN B O 1
ATOM 2539 N N . ARG B 1 59 ? -2.57 16.281 14.57 1 75.69 59 ARG B N 1
ATOM 2540 C CA . ARG B 1 59 ? -1.194 15.82 14.391 1 75.69 59 ARG B CA 1
ATOM 2541 C C . ARG B 1 59 ? -1.084 14.312 14.562 1 75.69 59 ARG B C 1
ATOM 2543 O O . ARG B 1 59 ? -0.263 13.664 13.906 1 75.69 59 ARG B O 1
ATOM 2550 N N . SER B 1 60 ? -1.916 13.766 15.367 1 81.38 60 SER B N 1
ATOM 2551 C CA . SER B 1 60 ? -1.8 12.344 15.688 1 81.38 60 SER B CA 1
ATOM 2552 C C . SER B 1 60 ? -2.682 11.5 14.781 1 81.38 60 SER B C 1
ATOM 2554 O O . SER B 1 60 ? -2.535 10.273 14.727 1 81.38 60 SER B O 1
ATOM 2556 N N . TYR B 1 61 ? -3.543 12.125 14.008 1 88.19 61 TYR B N 1
ATOM 2557 C CA . TYR B 1 61 ? -4.527 11.414 13.195 1 88.19 61 TYR B CA 1
ATOM 2558 C C . TYR B 1 61 ? -3.846 10.438 12.242 1 88.19 61 TYR B C 1
ATOM 2560 O O . TYR B 1 61 ? -4.168 9.25 12.234 1 88.19 61 TYR B O 1
ATOM 2568 N N . GLU B 1 62 ? -2.896 10.906 11.5 1 83.88 62 GLU B N 1
ATOM 2569 C CA . GLU B 1 62 ? -2.266 10.086 10.477 1 83.88 62 GLU B CA 1
ATOM 2570 C C . GLU B 1 62 ? -1.457 8.945 11.094 1 83.88 62 GLU B C 1
ATOM 2572 O O . GLU B 1 62 ? -1.404 7.844 10.547 1 83.88 62 GLU B O 1
ATOM 2577 N N . GLY B 1 63 ? -0.783 9.242 12.172 1 82.62 63 GLY B N 1
ATOM 2578 C CA . GLY B 1 63 ? -0.054 8.195 12.875 1 82.62 63 GLY B CA 1
ATOM 2579 C C . GLY B 1 63 ? -0.944 7.066 13.359 1 82.62 63 GLY B C 1
ATOM 2580 O O . GLY B 1 63 ? -0.659 5.895 13.102 1 82.62 63 GLY B O 1
ATOM 2581 N N . TRP B 1 64 ? -2.018 7.414 13.953 1 86.44 64 TRP B N 1
ATOM 2582 C CA . TRP B 1 64 ? -2.951 6.41 14.461 1 86.44 64 TRP B CA 1
ATOM 2583 C C . TRP B 1 64 ? -3.623 5.668 13.312 1 86.44 64 TRP B C 1
ATOM 2585 O O . TRP B 1 64 ? -3.854 4.457 13.398 1 86.44 64 TRP B O 1
ATOM 2595 N N . LEU B 1 65 ? -3.963 6.402 12.273 1 91.88 65 LEU B N 1
ATOM 2596 C CA . LEU B 1 65 ? -4.566 5.781 11.102 1 91.88 65 LEU B CA 1
ATOM 2597 C C . LEU B 1 65 ? -3.648 4.715 10.516 1 91.88 65 LEU B C 1
ATOM 2599 O O . LEU B 1 65 ? -4.094 3.605 10.211 1 91.88 65 LEU B O 1
ATOM 2603 N N . THR B 1 66 ? -2.393 5.016 10.398 1 88.19 66 THR B N 1
ATOM 2604 C CA . THR B 1 66 ? -1.428 4.113 9.781 1 88.19 66 THR B CA 1
ATOM 2605 C C . THR B 1 66 ? -1.217 2.871 10.641 1 88.19 66 THR B C 1
ATOM 2607 O O . THR B 1 66 ? -1.223 1.749 10.133 1 88.19 66 THR B O 1
ATOM 2610 N N . ILE B 1 67 ? -1.089 3.072 11.898 1 88.62 67 ILE B N 1
ATOM 2611 C CA . ILE B 1 67 ? -0.849 1.953 12.805 1 88.62 67 ILE B CA 1
ATOM 2612 C C . ILE B 1 67 ? -2.072 1.039 12.828 1 88.62 67 ILE B C 1
ATOM 2614 O O . ILE B 1 67 ? -1.952 -0.173 12.633 1 88.62 67 ILE B O 1
ATOM 2618 N N . THR B 1 68 ? -3.201 1.625 13.07 1 92.5 68 THR B N 1
ATOM 2619 C CA . THR B 1 68 ? -4.418 0.835 13.211 1 92.5 68 THR B CA 1
ATOM 2620 C C . THR B 1 68 ? -4.766 0.136 11.898 1 92.5 68 THR B C 1
ATOM 2622 O O . THR B 1 68 ? -5.152 -1.035 11.898 1 92.5 68 THR B O 1
ATOM 2625 N N . SER B 1 69 ? -4.652 0.844 10.773 1 93.06 69 SER B N 1
ATOM 2626 C CA . SER B 1 69 ? -4.938 0.228 9.477 1 93.06 69 SER B CA 1
ATOM 2627 C C . SER B 1 69 ? -3.922 -0.858 9.148 1 93.06 69 SER B C 1
ATOM 2629 O O . SER B 1 69 ? -4.266 -1.877 8.547 1 93.06 69 SER B O 1
ATOM 2631 N N . GLY B 1 70 ? -2.672 -0.627 9.5 1 91.06 70 GLY B N 1
ATOM 2632 C CA . GLY B 1 70 ? -1.66 -1.654 9.305 1 91.06 70 GLY B CA 1
ATOM 2633 C C . GLY B 1 70 ? -1.956 -2.934 10.062 1 91.06 70 GLY B C 1
ATOM 2634 O O . GLY B 1 70 ? -1.879 -4.027 9.5 1 91.06 70 GLY B O 1
ATOM 2635 N N . ILE B 1 71 ? -2.309 -2.766 11.258 1 93.56 71 ILE B N 1
ATOM 2636 C CA . ILE B 1 71 ? -2.658 -3.908 12.094 1 93.56 71 ILE B CA 1
ATOM 2637 C C . ILE B 1 71 ? -3.871 -4.625 11.508 1 93.56 71 ILE B C 1
ATOM 2639 O O . ILE B 1 71 ? -3.889 -5.855 11.414 1 93.56 71 ILE B O 1
ATOM 2643 N N . SER B 1 72 ? -4.832 -3.879 11.148 1 95.88 72 SER B N 1
ATOM 2644 C CA . SER B 1 72 ? -6.059 -4.438 10.594 1 95.88 72 SER B CA 1
ATOM 2645 C C . SER B 1 72 ? -5.785 -5.195 9.297 1 95.88 72 SER B C 1
ATOM 2647 O O . SER B 1 72 ? -6.336 -6.273 9.078 1 95.88 72 SER B O 1
ATOM 2649 N N . CYS B 1 73 ? -5.012 -4.594 8.43 1 93.38 73 CYS B N 1
ATOM 2650 C CA . CYS B 1 73 ? -4.625 -5.266 7.191 1 93.38 73 CYS B CA 1
ATOM 2651 C C . CYS B 1 73 ? -3.945 -6.598 7.488 1 93.38 73 CYS B C 1
ATOM 2653 O O . CYS B 1 73 ? -4.211 -7.598 6.812 1 93.38 73 CYS B O 1
ATOM 2655 N N . LEU B 1 74 ? -3.082 -6.602 8.484 1 91.19 74 LEU B N 1
ATOM 2656 C CA . LEU B 1 74 ? -2.373 -7.812 8.875 1 91.19 74 LEU B CA 1
ATOM 2657 C C . LEU B 1 74 ? -3.352 -8.891 9.336 1 91.19 74 LEU B C 1
ATOM 2659 O O . LEU B 1 74 ? -3.24 -10.047 8.93 1 91.19 74 LEU B O 1
ATOM 2663 N N . PHE B 1 75 ? -4.246 -8.484 10.109 1 93.94 75 PHE B N 1
ATOM 2664 C CA . PHE B 1 75 ? -5.234 -9.422 10.617 1 93.94 75 PHE B CA 1
ATOM 2665 C C . PHE B 1 75 ? -6.125 -9.938 9.492 1 93.94 75 PHE B C 1
ATOM 2667 O O . PHE B 1 75 ? -6.469 -11.117 9.453 1 93.94 75 PHE B O 1
ATOM 2674 N N . GLY B 1 76 ? -6.523 -9.047 8.641 1 94.19 76 GLY B N 1
ATOM 2675 C CA . GLY B 1 76 ? -7.324 -9.461 7.496 1 94.19 76 GLY B CA 1
ATOM 2676 C C . GLY B 1 76 ? -6.598 -10.43 6.586 1 94.19 76 GLY B C 1
ATOM 2677 O O . GLY B 1 76 ? -7.18 -11.422 6.141 1 94.19 76 GLY B O 1
ATOM 2678 N N . SER B 1 77 ? -5.375 -10.141 6.34 1 90.31 77 SER B N 1
ATOM 2679 C CA . SER B 1 77 ? -4.574 -11.008 5.48 1 90.31 77 SER B CA 1
ATOM 2680 C C . SER B 1 77 ? -4.379 -12.383 6.109 1 90.31 77 SER B C 1
ATOM 2682 O O . SER B 1 77 ? -4.418 -13.398 5.418 1 90.31 77 SER B O 1
ATOM 2684 N N . LEU B 1 78 ? -4.109 -12.398 7.406 1 90.12 78 LEU B N 1
ATOM 2685 C CA . LEU B 1 78 ? -3.984 -13.664 8.117 1 90.12 78 LEU B CA 1
ATOM 2686 C C . LEU B 1 78 ? -5.297 -14.445 8.086 1 90.12 78 LEU B C 1
ATOM 2688 O O . LEU B 1 78 ? -5.297 -15.656 7.871 1 90.12 78 LEU B O 1
ATOM 2692 N N . PHE B 1 79 ? -6.336 -13.75 8.32 1 91.94 79 PHE B N 1
ATOM 2693 C CA . PHE B 1 79 ? -7.652 -14.367 8.25 1 91.94 79 PHE B CA 1
ATOM 2694 C C . PHE B 1 79 ? -7.898 -14.961 6.867 1 91.94 79 PHE B C 1
ATOM 2696 O O . PHE B 1 79 ? -8.414 -16.078 6.742 1 91.94 79 PHE B O 1
ATOM 2703 N N . ASN B 1 80 ? -7.57 -14.219 5.859 1 90.69 80 ASN B N 1
ATOM 2704 C CA . ASN B 1 80 ? -7.723 -14.68 4.484 1 90.69 80 ASN B CA 1
ATOM 2705 C C . ASN B 1 80 ? -6.918 -15.953 4.227 1 90.69 80 ASN B C 1
ATOM 2707 O O . ASN B 1 80 ? -7.41 -16.891 3.6 1 90.69 80 ASN B O 1
ATOM 2711 N N . PHE B 1 81 ? -5.738 -15.938 4.73 1 84.94 81 PHE B N 1
ATOM 2712 C CA . PHE B 1 81 ? -4.852 -17.078 4.531 1 84.94 81 PHE B CA 1
ATOM 2713 C C . PHE B 1 81 ? -5.371 -18.297 5.27 1 84.94 81 PHE B C 1
ATOM 2715 O O . PHE B 1 81 ? -5.379 -19.406 4.723 1 84.94 81 PHE B O 1
ATOM 2722 N N . LEU B 1 82 ? -5.84 -18.125 6.465 1 87.25 82 LEU B N 1
ATOM 2723 C CA . LEU B 1 82 ? -6.309 -19.234 7.289 1 87.25 82 LEU B CA 1
ATOM 2724 C C . LEU B 1 82 ? -7.609 -19.812 6.742 1 87.25 82 LEU B C 1
ATOM 2726 O O . LEU B 1 82 ? -7.93 -20.984 6.98 1 87.25 82 LEU B O 1
ATOM 2730 N N . THR B 1 83 ? -8.336 -19.094 6.043 1 88.31 83 THR B N 1
ATOM 2731 C CA . THR B 1 83 ? -9.641 -19.547 5.574 1 88.31 83 THR B CA 1
ATOM 2732 C C . THR B 1 83 ? -9.57 -19.969 4.113 1 88.31 83 THR B C 1
ATOM 2734 O O . THR B 1 83 ? -10.594 -20.328 3.516 1 88.31 83 THR B O 1
ATOM 2737 N N . THR B 1 84 ? -8.406 -19.938 3.598 1 82.38 84 THR B N 1
ATOM 2738 C CA . THR B 1 84 ? -8.234 -20.219 2.176 1 82.38 84 THR B CA 1
ATOM 2739 C C . THR B 1 84 ? -8.75 -21.609 1.831 1 82.38 84 THR B C 1
ATOM 2741 O O . THR B 1 84 ? -9.281 -21.828 0.741 1 82.38 84 THR B O 1
ATOM 2744 N N . GLU B 1 85 ? -8.617 -22.609 2.705 1 79 85 GLU B N 1
ATOM 2745 C CA . GLU B 1 85 ? -9.023 -23.984 2.455 1 79 85 GLU B CA 1
ATOM 2746 C C . GLU B 1 85 ? -10.508 -24.188 2.76 1 79 85 GLU B C 1
ATOM 2748 O O . GLU B 1 85 ? -11.133 -25.125 2.26 1 79 85 GLU B O 1
ATOM 2753 N N . ARG B 1 86 ? -11.031 -23.297 3.605 1 83.25 86 ARG B N 1
ATOM 2754 C CA . ARG B 1 86 ? -12.406 -23.5 4.07 1 83.25 86 ARG B CA 1
ATOM 2755 C C . ARG B 1 86 ? -13.383 -22.641 3.275 1 83.25 86 ARG B C 1
ATOM 2757 O O . ARG B 1 86 ? -14.539 -23.016 3.098 1 83.25 86 ARG B O 1
ATOM 2764 N N . LEU B 1 87 ? -12.93 -21.469 2.912 1 83.94 87 LEU B N 1
ATOM 2765 C CA . LEU B 1 87 ? -13.805 -20.531 2.217 1 83.94 87 LEU B CA 1
ATOM 2766 C C . LEU B 1 87 ? -13.312 -20.281 0.795 1 83.94 87 LEU B C 1
ATOM 2768 O O . LE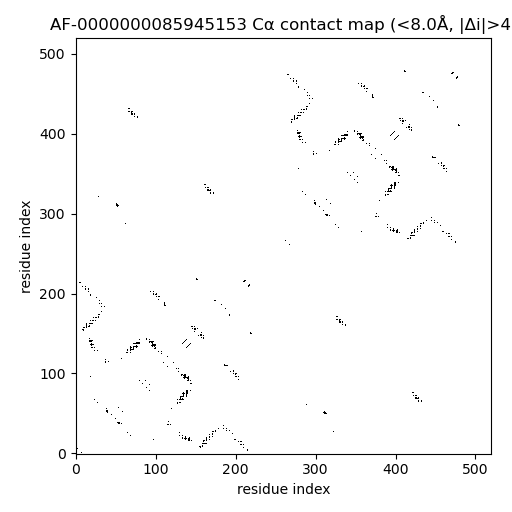U B 1 87 ? -12.109 -20.125 0.568 1 83.94 87 LEU B O 1
ATOM 2772 N N . ASN B 1 88 ? -14.289 -20.297 -0.056 1 85.88 88 ASN B N 1
ATOM 2773 C CA . ASN B 1 88 ? -13.938 -20.031 -1.446 1 85.88 88 ASN B CA 1
ATOM 2774 C C . ASN B 1 88 ? -13.484 -18.578 -1.637 1 85.88 88 ASN B C 1
ATOM 2776 O O . ASN B 1 88 ? -13.766 -17.719 -0.799 1 85.88 88 ASN B O 1
ATOM 2780 N N . HIS B 1 89 ? -12.711 -18.359 -2.699 1 86.38 89 HIS B N 1
ATOM 2781 C CA . HIS B 1 89 ? -12.195 -17.031 -3.014 1 86.38 89 HIS B CA 1
ATOM 2782 C C . HIS B 1 89 ? -13.328 -16.031 -3.193 1 86.38 89 HIS B C 1
ATOM 2784 O O . HIS B 1 89 ? -13.227 -14.883 -2.748 1 86.38 89 HIS B O 1
ATOM 2790 N N . ASN B 1 90 ? -14.477 -16.422 -3.781 1 90.25 90 ASN B N 1
ATOM 2791 C CA . ASN B 1 90 ? -15.594 -15.516 -4.043 1 90.25 90 ASN B CA 1
ATOM 2792 C C . ASN B 1 90 ? -16.188 -14.961 -2.748 1 90.25 90 ASN B C 1
ATOM 2794 O O . ASN B 1 90 ? -16.5 -13.773 -2.658 1 90.25 90 ASN B O 1
ATOM 2798 N N . PHE B 1 91 ? -16.234 -15.82 -1.839 1 92 91 PHE B N 1
ATOM 2799 C CA . PHE B 1 91 ? -16.766 -15.414 -0.545 1 92 91 PHE B CA 1
ATOM 2800 C C . PHE B 1 91 ? -15.867 -14.383 0.116 1 92 91 PHE B C 1
ATOM 2802 O O . PHE B 1 91 ? -16.344 -13.367 0.627 1 92 91 PHE B O 1
ATOM 2809 N N . ARG B 1 92 ? -14.641 -14.562 0.14 1 94.06 92 ARG B N 1
ATOM 2810 C CA . ARG B 1 92 ? -13.688 -13.664 0.795 1 94.06 92 ARG B CA 1
ATOM 2811 C C . ARG B 1 92 ? -13.633 -12.312 0.095 1 94.06 92 ARG B C 1
ATOM 2813 O O . ARG B 1 92 ? -13.656 -11.273 0.75 1 94.06 92 ARG B O 1
ATOM 2820 N N . ILE B 1 93 ? -13.586 -12.336 -1.208 1 96.5 93 ILE B N 1
ATOM 2821 C CA . ILE B 1 93 ? -13.492 -11.102 -1.987 1 96.5 93 ILE B CA 1
ATOM 2822 C C . ILE B 1 93 ? -14.781 -10.305 -1.844 1 96.5 93 ILE B C 1
ATOM 2824 O O . ILE B 1 93 ? -14.742 -9.086 -1.629 1 96.5 93 ILE B O 1
ATOM 2828 N N . ILE B 1 94 ? -15.961 -10.953 -1.889 1 96.81 94 ILE B N 1
ATOM 2829 C CA . ILE B 1 94 ? -17.25 -10.273 -1.758 1 96.81 94 ILE B CA 1
ATOM 2830 C C . ILE B 1 94 ? -17.391 -9.719 -0.344 1 96.81 94 ILE B C 1
ATOM 2832 O O . ILE B 1 94 ? -17.844 -8.586 -0.16 1 96.81 94 ILE B O 1
ATOM 2836 N N . PHE B 1 95 ? -17 -10.445 0.603 1 96.12 95 PHE B N 1
ATOM 2837 C CA . PHE B 1 95 ? -17.062 -9.961 1.979 1 96.12 95 PHE B CA 1
ATOM 2838 C C . PHE B 1 95 ? -16.141 -8.766 2.18 1 96.12 95 PHE B C 1
ATOM 2840 O O . PHE B 1 95 ? -16.453 -7.863 2.959 1 96.12 95 PHE B O 1
ATOM 2847 N N . GLY B 1 96 ? -14.977 -8.859 1.546 1 98 96 GLY B N 1
ATOM 2848 C CA . GLY B 1 96 ? -14.117 -7.684 1.567 1 98 96 GLY B CA 1
ATOM 2849 C C . GLY B 1 96 ? -14.82 -6.426 1.09 1 98 96 GLY B C 1
ATOM 2850 O O . GLY B 1 96 ? -14.742 -5.383 1.743 1 98 96 GLY B O 1
ATOM 2851 N N . HIS B 1 97 ? -15.562 -6.551 0.012 1 98.44 97 HIS B N 1
ATOM 2852 C CA . HIS B 1 97 ? -16.328 -5.418 -0.509 1 98.44 97 HIS B CA 1
ATOM 2853 C C . HIS B 1 97 ? -17.375 -4.945 0.496 1 98.44 97 HIS B C 1
ATOM 2855 O O . HIS B 1 97 ? -17.562 -3.744 0.674 1 98.44 97 HIS B O 1
ATOM 2861 N N . ILE B 1 98 ? -18 -5.848 1.131 1 98.38 98 ILE B N 1
ATOM 2862 C CA . ILE B 1 98 ? -19.078 -5.531 2.076 1 98.38 98 ILE B CA 1
ATOM 2863 C C . ILE B 1 98 ? -18.5 -4.781 3.271 1 98.38 98 ILE B C 1
ATOM 2865 O O . ILE B 1 98 ? -19.078 -3.799 3.738 1 98.38 98 ILE B O 1
ATOM 2869 N N . PHE B 1 99 ? -17.344 -5.246 3.799 1 98.38 99 PHE B N 1
ATOM 2870 C CA . PHE B 1 99 ? -16.703 -4.574 4.918 1 98.38 99 PHE B CA 1
ATOM 2871 C C . PHE B 1 99 ? -16.391 -3.123 4.574 1 98.38 99 PHE B C 1
ATOM 2873 O O . PHE B 1 99 ? -16.594 -2.227 5.395 1 98.38 99 PHE B O 1
ATOM 2880 N N . VAL B 1 100 ? -15.883 -2.924 3.336 1 98.62 100 VAL B N 1
ATOM 2881 C CA . VAL B 1 100 ? -15.555 -1.566 2.908 1 98.62 100 VAL B CA 1
ATOM 2882 C C . VAL B 1 100 ? -16.828 -0.736 2.809 1 98.62 100 VAL B C 1
ATOM 2884 O O . VAL B 1 100 ? -16.891 0.385 3.318 1 98.62 100 VAL B O 1
ATOM 2887 N N . PHE B 1 101 ? -17.859 -1.306 2.211 1 98.44 101 PHE B N 1
ATOM 2888 C CA . PHE B 1 101 ? -19.125 -0.608 2.014 1 98.44 101 PHE B CA 1
ATOM 2889 C C . PHE B 1 101 ? -19.75 -0.232 3.354 1 98.44 101 PHE B C 1
ATOM 2891 O O . PHE B 1 101 ? -20.172 0.906 3.543 1 98.44 101 PHE B O 1
ATOM 2898 N N . LEU B 1 102 ? -19.781 -1.107 4.266 1 98.19 102 LEU B N 1
ATOM 2899 C CA . LEU B 1 102 ? -20.406 -0.896 5.562 1 98.19 102 LEU B CA 1
ATOM 2900 C C . LEU B 1 102 ? -19.625 0.12 6.391 1 98.19 102 LEU B C 1
ATOM 2902 O O . LEU B 1 102 ? -20.203 0.833 7.215 1 98.19 102 LEU B O 1
ATOM 2906 N N . SER B 1 103 ? -18.312 0.157 6.23 1 98.62 103 SER B N 1
ATOM 2907 C CA . SER B 1 103 ? -17.5 1.126 6.957 1 98.62 103 SER B CA 1
ATOM 2908 C C . SER B 1 103 ? -17.719 2.539 6.426 1 98.62 103 SER B C 1
ATOM 2910 O O . SER B 1 103 ? -17.641 3.512 7.18 1 98.62 103 SER B O 1
ATOM 2912 N N . LEU B 1 104 ? -18.031 2.66 5.141 1 98.56 104 LEU B N 1
ATOM 2913 C CA . LEU B 1 104 ? -18.172 3.975 4.523 1 98.56 104 LEU B CA 1
ATOM 2914 C C . LEU B 1 104 ? -19.516 4.605 4.891 1 98.56 104 LEU B C 1
ATOM 2916 O O . LEU B 1 104 ? -19.641 5.832 4.93 1 98.56 104 LEU B O 1
ATOM 2920 N N . ILE B 1 105 ? -20.5 3.842 5.262 1 98.44 105 ILE B N 1
ATOM 2921 C CA . ILE B 1 105 ? -21.828 4.359 5.594 1 98.44 105 ILE B CA 1
ATOM 2922 C C . ILE B 1 105 ? -21.75 5.246 6.832 1 98.44 105 ILE B C 1
ATOM 2924 O O . ILE B 1 105 ? -22.094 6.426 6.785 1 98.44 105 ILE B O 1
ATOM 2928 N N . PRO B 1 106 ? -21.234 4.746 7.969 1 98.5 106 PRO B N 1
ATOM 2929 C CA . PRO B 1 106 ? -21.109 5.645 9.117 1 98.5 106 PRO B CA 1
ATOM 2930 C C . PRO B 1 106 ? -20.141 6.805 8.867 1 98.5 106 PRO B C 1
ATOM 2932 O O . PRO B 1 106 ? -20.344 7.898 9.398 1 98.5 106 PRO B O 1
ATOM 2935 N N . THR B 1 107 ? -19.109 6.539 8.047 1 98.38 107 THR B N 1
ATOM 2936 C CA . THR B 1 107 ? -18.172 7.613 7.723 1 98.38 107 THR B CA 1
ATOM 2937 C C . THR B 1 107 ? -18.906 8.773 7.047 1 98.38 107 THR B C 1
ATOM 2939 O O . THR B 1 107 ? -18.656 9.938 7.359 1 98.38 107 THR B O 1
ATOM 2942 N N . ILE B 1 108 ? -19.812 8.492 6.113 1 98.38 108 ILE B N 1
ATOM 2943 C CA . ILE B 1 108 ? -20.594 9.516 5.438 1 98.38 108 ILE B CA 1
ATOM 2944 C C . ILE B 1 108 ? -21.578 10.148 6.422 1 98.38 108 ILE B C 1
ATOM 2946 O O . ILE B 1 108 ? -21.75 11.367 6.43 1 98.38 108 ILE B O 1
ATOM 2950 N N . LEU B 1 109 ? -22.188 9.414 7.305 1 98.25 109 LEU B N 1
ATOM 2951 C CA . LEU B 1 109 ? -23.141 9.93 8.281 1 98.25 109 LEU B CA 1
ATOM 2952 C C . LEU B 1 109 ? -22.453 10.914 9.234 1 98.25 109 LEU B C 1
ATOM 2954 O O . LEU B 1 109 ? -23.078 11.883 9.672 1 98.25 109 LEU B O 1
ATOM 2958 N N . PHE B 1 110 ? -21.188 10.648 9.547 1 98.06 110 PHE B N 1
ATOM 2959 C CA . PHE B 1 110 ? -20.438 11.516 10.438 1 98.06 110 PHE B CA 1
ATOM 2960 C C . PHE B 1 110 ? -20.297 12.914 9.844 1 98.06 110 PHE B C 1
ATOM 2962 O O . PHE B 1 110 ? -20.062 13.883 10.578 1 98.06 110 PHE B O 1
ATOM 2969 N N . THR B 1 111 ? -20.375 13.047 8.5 1 96.88 111 THR B N 1
ATOM 2970 C CA . THR B 1 111 ? -20.25 14.367 7.883 1 96.88 111 THR B CA 1
ATOM 2971 C C . THR B 1 111 ? -21.5 15.203 8.148 1 96.88 111 THR B C 1
ATOM 2973 O O . THR B 1 111 ? -21.469 16.422 7.977 1 96.88 111 THR B O 1
ATOM 2976 N N . PHE B 1 112 ? -22.625 14.641 8.609 1 96.88 112 PHE B N 1
ATOM 2977 C CA . PHE B 1 112 ? -23.875 15.352 8.891 1 96.88 112 PHE B CA 1
ATOM 2978 C C . PHE B 1 112 ? -24.016 15.625 10.383 1 96.88 112 PHE B C 1
ATOM 2980 O O . PHE B 1 112 ? -24.953 16.312 10.805 1 96.88 112 PHE B O 1
ATOM 2987 N N . VAL B 1 113 ? -23.125 15.094 11.148 1 96.62 113 VAL B N 1
ATOM 2988 C CA . VAL B 1 113 ? -23.25 15.195 12.602 1 96.62 113 VAL B CA 1
ATOM 2989 C C . VAL B 1 113 ? -22.156 16.109 13.148 1 96.62 113 VAL B C 1
ATOM 2991 O O . VAL B 1 113 ? -20.984 15.992 12.773 1 96.62 113 VAL B O 1
ATOM 2994 N N . CYS B 1 114 ? -22.547 16.984 14.008 1 95.38 114 CYS B N 1
ATOM 2995 C CA . CYS B 1 114 ? -21.578 17.844 14.688 1 95.38 114 CYS B CA 1
ATOM 2996 C C . CYS B 1 114 ? -20.844 17.078 15.789 1 95.38 114 CYS B C 1
ATOM 2998 O O . CYS B 1 114 ? -21.484 16.562 16.703 1 95.38 114 CYS B O 1
ATOM 3000 N N . THR B 1 115 ? -19.578 16.938 15.594 1 94.44 115 THR B N 1
ATOM 3001 C CA . THR B 1 115 ? -18.781 16.188 16.562 1 94.44 115 THR B CA 1
ATOM 3002 C C . THR B 1 115 ? -17.812 17.109 17.297 1 94.44 115 THR B C 1
ATOM 3004 O O . THR B 1 115 ? -16.828 16.656 17.891 1 94.44 115 THR B O 1
ATOM 3007 N N . ASP B 1 116 ? -18.062 18.359 17.391 1 93.19 116 ASP B N 1
ATOM 3008 C CA . ASP B 1 116 ? -17.172 19.359 17.984 1 93.19 116 ASP B CA 1
ATOM 3009 C C . ASP B 1 116 ? -16.969 19.109 19.469 1 93.19 116 ASP B C 1
ATOM 3011 O O . ASP B 1 116 ? -15.883 19.359 20 1 93.19 116 ASP B O 1
ATOM 3015 N N . TYR B 1 117 ? -17.922 18.562 20.156 1 92.62 117 TYR B N 1
ATOM 3016 C CA . TYR B 1 117 ? -17.844 18.375 21.594 1 92.62 117 TYR B CA 1
ATOM 3017 C C . TYR B 1 117 ? -17.25 17.016 21.938 1 92.62 117 TYR B C 1
ATOM 3019 O O . TYR B 1 117 ? -16.938 16.75 23.109 1 92.62 117 TYR B O 1
ATOM 3027 N N . VAL B 1 118 ? -17.062 16.156 20.984 1 96.12 118 VAL B N 1
ATOM 3028 C CA . VAL B 1 118 ? -16.531 14.82 21.219 1 96.12 118 VAL B CA 1
ATOM 3029 C C . VAL B 1 118 ? -15.492 14.492 20.156 1 96.12 118 VAL B C 1
ATOM 3031 O O . VAL B 1 118 ? -15.531 13.414 19.562 1 96.12 118 VAL B O 1
ATOM 3034 N N . GLN B 1 119 ? -14.516 15.305 19.938 1 95.69 119 GLN B N 1
ATOM 3035 C CA . GLN B 1 119 ? -13.547 15.148 18.844 1 95.69 119 GLN B CA 1
ATOM 3036 C C . GLN B 1 119 ? -12.672 13.922 19.062 1 95.69 119 GLN B C 1
ATOM 3038 O O . GLN B 1 119 ? -12.32 13.234 18.094 1 95.69 119 GLN B O 1
ATOM 3043 N N . GLU B 1 120 ? -12.359 13.664 20.297 1 95.81 120 GLU B N 1
ATOM 3044 C CA . GLU B 1 120 ? -11.547 12.492 20.578 1 95.81 120 GLU B CA 1
ATOM 3045 C C . GLU B 1 120 ? -12.281 11.203 20.203 1 95.81 120 GLU B C 1
ATOM 3047 O O . GLU B 1 120 ? -11.688 10.297 19.609 1 95.81 120 GLU B O 1
ATOM 3052 N N . LEU B 1 121 ? -13.508 11.164 20.656 1 96.56 121 LEU B N 1
ATOM 3053 C CA . LEU B 1 121 ? -14.32 10.008 20.281 1 96.56 121 LEU B CA 1
ATOM 3054 C C . LEU B 1 121 ? -14.461 9.891 18.766 1 96.56 121 LEU B C 1
ATOM 3056 O O . LEU B 1 121 ? -14.398 8.797 18.219 1 96.56 121 LEU B O 1
ATOM 3060 N N . PHE B 1 122 ? -14.664 11.016 18.094 1 97.75 122 PHE B N 1
ATOM 3061 C CA . PHE B 1 122 ? -14.758 11.031 16.641 1 97.75 122 PHE B CA 1
ATOM 3062 C C . PHE B 1 122 ? -13.492 10.492 16.016 1 97.75 122 PHE B C 1
ATOM 3064 O O . PHE B 1 122 ? -13.547 9.703 15.062 1 97.75 122 PHE B O 1
ATOM 3071 N N . LEU B 1 123 ? -12.367 10.859 16.531 1 97.12 123 LEU B N 1
ATOM 3072 C CA . LEU B 1 123 ? -11.094 10.383 16.016 1 97.12 123 LEU B CA 1
ATOM 3073 C C . LEU B 1 123 ? -11 8.859 16.094 1 97.12 123 LEU B C 1
ATOM 3075 O O . LEU B 1 123 ? -10.695 8.195 15.109 1 97.12 123 LEU B O 1
ATOM 3079 N N . TRP B 1 124 ? -11.281 8.359 17.234 1 97.12 124 TRP B N 1
ATOM 3080 C CA . TRP B 1 124 ? -11.148 6.922 17.469 1 97.12 124 TRP B CA 1
ATOM 3081 C C . TRP B 1 124 ? -12.148 6.141 16.625 1 97.12 124 TRP B C 1
ATOM 3083 O O . TRP B 1 124 ? -11.82 5.078 16.078 1 97.12 124 TRP B O 1
ATOM 3093 N N . LEU B 1 125 ? -13.32 6.645 16.469 1 97.94 125 LEU B N 1
ATOM 3094 C CA . LEU B 1 125 ? -14.312 5.977 15.648 1 97.94 125 LEU B CA 1
ATOM 3095 C C . LEU B 1 125 ? -13.914 6.004 14.172 1 97.94 125 LEU B C 1
ATOM 3097 O O . LEU B 1 125 ? -14.117 5.027 13.453 1 97.94 125 LEU B O 1
ATOM 3101 N N . SER B 1 126 ? -13.398 7.125 13.742 1 97.62 126 SER B N 1
ATOM 3102 C CA . SER B 1 126 ? -12.969 7.238 12.352 1 97.62 126 SER B CA 1
ATOM 3103 C C . SER B 1 126 ? -11.82 6.281 12.047 1 97.62 126 SER B C 1
ATOM 3105 O O . SER B 1 126 ? -11.812 5.621 11.008 1 97.62 126 SER B O 1
ATOM 3107 N N . VAL B 1 127 ? -10.906 6.227 12.961 1 97 127 VAL B N 1
ATOM 3108 C CA . VAL B 1 127 ? -9.758 5.336 12.805 1 97 127 VAL B CA 1
ATOM 3109 C C . VAL B 1 127 ? -10.227 3.883 12.828 1 97 127 VAL B C 1
ATOM 3111 O O . VAL B 1 127 ? -9.711 3.047 12.086 1 97 127 VAL B O 1
ATOM 3114 N N . LEU B 1 128 ? -11.148 3.561 13.633 1 98.12 128 LEU B N 1
ATOM 3115 C CA . LEU B 1 128 ? -11.703 2.215 13.695 1 98.12 128 LEU B CA 1
ATOM 3116 C C . LEU B 1 128 ? -12.422 1.86 12.398 1 98.12 128 LEU B C 1
ATOM 3118 O O . LEU B 1 128 ? -12.305 0.737 11.906 1 98.12 128 LEU B O 1
ATOM 3122 N N . LEU B 1 129 ? -13.18 2.803 11.906 1 98.5 129 LEU B N 1
ATOM 3123 C CA . LEU B 1 129 ? -13.867 2.568 10.641 1 98.5 129 LEU B CA 1
ATOM 3124 C C . LEU B 1 129 ? -12.867 2.35 9.508 1 98.5 129 LEU B C 1
ATOM 3126 O O . LEU B 1 129 ? -13.062 1.484 8.656 1 98.5 129 LEU B O 1
ATOM 3130 N N . ALA B 1 130 ? -11.812 3.113 9.5 1 98 130 ALA B N 1
ATOM 3131 C CA . ALA B 1 1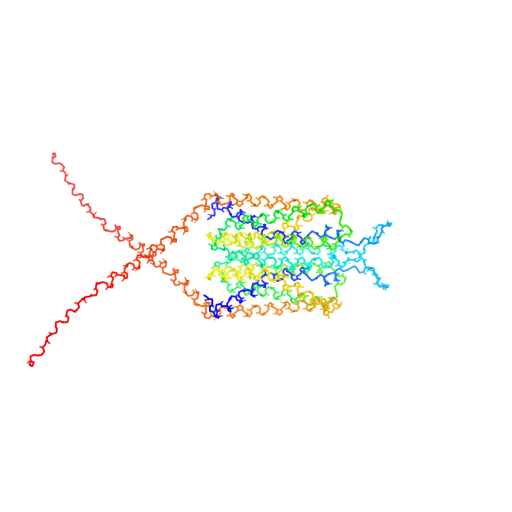30 ? -10.742 2.91 8.531 1 98 130 ALA B CA 1
ATOM 3132 C C . ALA B 1 130 ? -10.125 1.523 8.68 1 98 130 ALA B C 1
ATOM 3134 O O . ALA B 1 130 ? -9.828 0.86 7.68 1 98 130 ALA B O 1
ATOM 3135 N N . ALA B 1 131 ? -9.961 1.104 9.938 1 97.75 131 ALA B N 1
ATOM 3136 C CA . ALA B 1 131 ? -9.391 -0.21 10.219 1 97.75 131 ALA B CA 1
ATOM 3137 C C . ALA B 1 131 ? -10.281 -1.323 9.688 1 97.75 131 ALA B C 1
ATOM 3139 O O . ALA B 1 131 ? -9.805 -2.277 9.07 1 97.75 131 ALA B O 1
ATOM 3140 N N . VAL B 1 132 ? -11.516 -1.195 9.898 1 98.38 132 VAL B N 1
ATOM 3141 C CA . VAL B 1 132 ? -12.477 -2.186 9.414 1 98.38 132 VAL B CA 1
ATOM 3142 C C . VAL B 1 132 ? -12.445 -2.23 7.891 1 98.38 132 VAL B C 1
ATOM 3144 O O . VAL B 1 132 ? -12.461 -3.309 7.293 1 98.38 132 VAL B O 1
ATOM 3147 N N . ALA B 1 133 ? -12.43 -1.088 7.32 1 98.44 133 ALA B N 1
ATOM 3148 C CA . ALA B 1 133 ? -12.375 -1.015 5.863 1 98.44 133 ALA B CA 1
ATOM 3149 C C . ALA B 1 133 ? -11.094 -1.643 5.332 1 98.44 133 ALA B C 1
ATOM 3151 O O . ALA B 1 133 ? -11.102 -2.326 4.305 1 98.44 133 ALA B O 1
ATOM 3152 N N . CYS B 1 134 ? -9.977 -1.453 6.004 1 97.38 134 CYS B N 1
ATOM 3153 C CA . CYS B 1 134 ? -8.695 -1.993 5.57 1 97.38 134 CYS B CA 1
ATOM 3154 C C . CYS B 1 134 ? -8.641 -3.502 5.773 1 97.38 134 CYS B C 1
ATOM 3156 O O . CYS B 1 134 ? -8.016 -4.219 4.988 1 97.38 134 CYS B O 1
ATOM 3158 N N . PHE B 1 135 ? -9.289 -3.996 6.836 1 97.56 135 PHE B N 1
ATOM 3159 C CA . PHE B 1 135 ? -9.453 -5.434 7.02 1 97.56 135 PHE B CA 1
ATOM 3160 C C . PHE B 1 135 ? -10.109 -6.062 5.797 1 97.56 135 PHE B C 1
ATOM 3162 O O . PHE B 1 135 ? -9.617 -7.066 5.27 1 97.56 135 PHE B O 1
ATOM 3169 N N . GLY B 1 136 ? -11.117 -5.422 5.359 1 97.38 136 GLY B N 1
ATOM 3170 C CA . GLY B 1 136 ? -11.859 -5.941 4.223 1 97.38 136 GLY B CA 1
ATOM 3171 C C . GLY B 1 136 ? -11.156 -5.707 2.896 1 97.38 136 GLY B C 1
ATOM 3172 O O . GLY B 1 136 ? -11.125 -6.594 2.043 1 97.38 136 GLY B O 1
ATOM 3173 N N . SER B 1 137 ? -10.617 -4.551 2.652 1 97.12 137 SER B N 1
ATOM 3174 C CA . SER B 1 137 ? -10.07 -4.164 1.358 1 97.12 137 SER B CA 1
ATOM 3175 C C . SER B 1 137 ? -8.711 -4.812 1.118 1 97.12 137 SER B C 1
ATOM 3177 O O . SER B 1 137 ? -8.586 -5.711 0.284 1 97.12 137 SER B O 1
ATOM 3179 N N . ALA B 1 138 ? -7.711 -4.496 1.933 1 93.94 138 ALA B N 1
ATOM 3180 C CA . ALA B 1 138 ? -6.367 -5.039 1.748 1 93.94 138 ALA B CA 1
ATOM 3181 C C . ALA B 1 138 ? -6.293 -6.488 2.223 1 93.94 138 ALA B C 1
ATOM 3183 O O . ALA B 1 138 ? -5.707 -7.34 1.55 1 93.94 138 ALA B O 1
ATOM 3184 N N . GLY B 1 139 ? -6.953 -6.812 3.312 1 94.06 139 GLY B N 1
ATOM 3185 C CA . GLY B 1 139 ? -6.852 -8.125 3.932 1 94.06 139 GLY B CA 1
ATOM 3186 C C . GLY B 1 139 ? -7.605 -9.203 3.176 1 94.06 139 GLY B C 1
ATOM 3187 O O . GLY B 1 139 ? -7.09 -10.297 2.969 1 94.06 139 GLY B O 1
ATOM 3188 N N . LEU B 1 140 ? -8.781 -8.883 2.797 1 95.12 140 LEU B N 1
ATOM 3189 C CA . LEU B 1 140 ? -9.617 -9.898 2.176 1 95.12 140 LEU B CA 1
ATOM 3190 C C . LEU B 1 140 ? -9.672 -9.719 0.664 1 95.12 140 LEU B C 1
ATOM 3192 O O . LEU B 1 140 ? -9.188 -10.57 -0.087 1 95.12 140 LEU B O 1
ATOM 3196 N N . LEU B 1 141 ? -10.109 -8.586 0.268 1 96.44 141 LEU B N 1
ATOM 3197 C CA . LEU B 1 141 ? -10.289 -8.32 -1.153 1 96.44 141 LEU B CA 1
ATOM 3198 C C . LEU B 1 141 ? -8.953 -8.297 -1.883 1 96.44 141 LEU B C 1
ATOM 3200 O O . LEU B 1 141 ? -8.773 -9 -2.879 1 96.44 141 LEU B O 1
ATOM 3204 N N . GLY B 1 142 ? -8.031 -7.566 -1.39 1 93.88 142 GLY B N 1
ATOM 3205 C CA . GLY B 1 142 ? -6.738 -7.434 -2.041 1 93.88 142 GLY B CA 1
ATOM 3206 C C . GLY B 1 142 ? -5.969 -8.734 -2.107 1 93.88 142 GLY B C 1
ATOM 3207 O O . GLY B 1 142 ? -5.523 -9.148 -3.182 1 93.88 142 GLY B O 1
ATOM 3208 N N . CYS B 1 143 ? -5.832 -9.398 -0.989 1 90.56 143 CYS B N 1
ATOM 3209 C CA . CYS B 1 143 ? -5.129 -10.68 -0.934 1 90.56 143 CYS B CA 1
ATOM 3210 C C . CYS B 1 143 ? -5.895 -11.75 -1.691 1 90.56 143 CYS B C 1
ATOM 3212 O O . CYS B 1 143 ? -5.297 -12.57 -2.395 1 90.56 143 CYS B O 1
ATOM 3214 N N . GLY B 1 144 ? -7.145 -11.734 -1.539 1 91.81 144 GLY B N 1
ATOM 3215 C CA . GLY B 1 144 ? -7.969 -12.703 -2.232 1 91.81 144 GLY B CA 1
ATOM 3216 C C . GLY B 1 144 ? -7.922 -12.562 -3.742 1 91.81 144 GLY B C 1
ATOM 3217 O O . GLY B 1 144 ? -7.824 -13.562 -4.461 1 91.81 144 GLY B O 1
ATOM 3218 N N . LEU B 1 145 ? -7.965 -11.375 -4.164 1 94.12 145 LEU B N 1
ATOM 3219 C CA . LEU B 1 145 ? -7.949 -11.125 -5.602 1 94.12 145 LEU B CA 1
ATOM 3220 C C . LEU B 1 145 ? -6.598 -11.492 -6.203 1 94.12 145 LEU B C 1
ATOM 3222 O O . LEU B 1 145 ? -6.527 -11.984 -7.328 1 94.12 145 LEU B O 1
ATOM 3226 N N . LEU B 1 146 ? -5.582 -11.242 -5.469 1 89.69 146 LEU B N 1
ATOM 3227 C CA . LEU B 1 146 ? -4.25 -11.625 -5.926 1 89.69 146 LEU B CA 1
ATOM 3228 C C . LEU B 1 146 ? -4.129 -13.141 -6.039 1 89.69 146 LEU B C 1
ATOM 3230 O O . LEU B 1 146 ? -3.621 -13.656 -7.039 1 89.69 146 LEU B O 1
ATOM 3234 N N . GLY B 1 147 ? -4.605 -13.812 -5.047 1 87.12 147 GLY B N 1
ATOM 3235 C CA . GLY B 1 147 ? -4.629 -15.266 -5.117 1 87.12 147 GLY B CA 1
ATOM 3236 C C . GLY B 1 147 ? -5.465 -15.797 -6.266 1 87.12 147 GLY B C 1
ATOM 3237 O O . GLY B 1 147 ? -5.074 -16.75 -6.934 1 87.12 147 GLY B O 1
ATOM 3238 N N . TYR B 1 148 ? -6.543 -15.148 -6.406 1 90.5 148 TYR B N 1
ATOM 3239 C CA . TYR B 1 148 ? -7.43 -15.555 -7.492 1 90.5 148 TYR B CA 1
ATOM 3240 C C . TYR B 1 148 ? -6.777 -15.32 -8.852 1 90.5 148 TYR B C 1
ATOM 3242 O O . TYR B 1 148 ? -6.883 -16.156 -9.75 1 90.5 148 TYR B O 1
ATOM 3250 N N . SER B 1 149 ? -6.156 -14.258 -9.031 1 91.38 149 SER B N 1
ATOM 3251 C CA . SE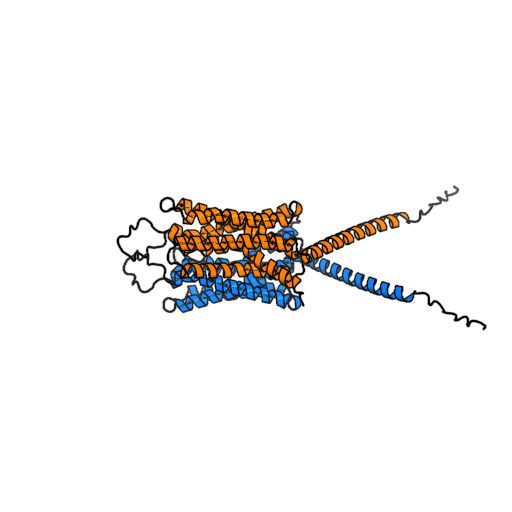R B 1 149 ? -5.531 -13.906 -10.305 1 91.38 149 SER B CA 1
ATOM 3252 C C . SER B 1 149 ? -4.348 -14.82 -10.609 1 91.38 149 SER B C 1
ATOM 3254 O O . SER B 1 149 ? -3.945 -14.953 -11.766 1 91.38 149 SER B O 1
ATOM 3256 N N . ALA B 1 150 ? -3.826 -15.453 -9.562 1 84.38 150 ALA B N 1
ATOM 3257 C CA . ALA B 1 150 ? -2.689 -16.344 -9.742 1 84.38 150 ALA B CA 1
ATOM 3258 C C . ALA B 1 150 ? -3.098 -17.609 -10.5 1 84.38 150 ALA B C 1
ATOM 3260 O O . ALA B 1 150 ? -2.244 -18.359 -10.992 1 84.38 150 ALA B O 1
ATOM 3261 N N . ARG B 1 151 ? -4.363 -17.859 -10.562 1 84.69 151 ARG B N 1
ATOM 3262 C CA . ARG B 1 151 ? -4.875 -19.016 -11.297 1 84.69 151 ARG B CA 1
ATOM 3263 C C . ARG B 1 151 ? -4.98 -18.719 -12.789 1 84.69 151 ARG B C 1
ATOM 3265 O O . ARG B 1 151 ? -5.23 -19.609 -13.594 1 84.69 151 ARG B O 1
ATOM 3272 N N . PHE B 1 152 ? -4.824 -17.484 -13.156 1 88.75 152 PHE B N 1
ATOM 3273 C CA . PHE B 1 152 ? -4.859 -17.016 -14.531 1 88.75 152 PHE B CA 1
ATOM 3274 C C . PHE B 1 152 ? -3.451 -16.781 -15.062 1 88.75 152 PHE B C 1
ATOM 3276 O O . PHE B 1 152 ? -2.477 -16.891 -14.312 1 88.75 152 PHE B O 1
ATOM 3283 N N . PRO B 1 153 ? -3.385 -16.625 -16.359 1 84.69 153 PRO B N 1
ATOM 3284 C CA . PRO B 1 153 ? -2.074 -16.219 -16.875 1 84.69 153 PRO B CA 1
ATOM 3285 C C . PRO B 1 153 ? -1.487 -15.031 -16.125 1 84.69 153 PRO B C 1
ATOM 3287 O O . PRO B 1 153 ? -2.232 -14.188 -15.609 1 84.69 153 PRO B O 1
ATOM 3290 N N . ALA B 1 154 ? -0.222 -14.898 -16.094 1 82.31 154 ALA B N 1
ATOM 3291 C CA . ALA B 1 154 ? 0.539 -13.977 -15.258 1 82.31 154 ALA B CA 1
ATOM 3292 C C . ALA B 1 154 ? 0.14 -12.531 -15.531 1 82.31 154 ALA B C 1
ATOM 3294 O O . ALA B 1 154 ? 0.261 -11.672 -14.656 1 82.31 154 ALA B O 1
ATOM 3295 N N . VAL B 1 155 ? -0.312 -12.25 -16.672 1 86.5 155 VAL B N 1
ATOM 3296 C CA . VAL B 1 155 ? -0.66 -10.891 -17.062 1 86.5 155 VAL B CA 1
ATOM 3297 C C . VAL B 1 155 ? -1.773 -10.359 -16.156 1 86.5 155 VAL B C 1
ATOM 3299 O O . VAL B 1 155 ? -1.846 -9.156 -15.891 1 86.5 155 VAL B O 1
ATOM 3302 N N . TYR B 1 156 ? -2.605 -11.234 -15.586 1 91.19 156 TYR B N 1
ATOM 3303 C CA . TYR B 1 156 ? -3.717 -10.797 -14.75 1 91.19 156 TYR B CA 1
ATOM 3304 C C . TYR B 1 156 ? -3.238 -10.461 -13.344 1 91.19 156 TYR B C 1
ATOM 3306 O O . TYR B 1 156 ? -3.803 -9.594 -12.68 1 91.19 156 TYR B O 1
ATOM 3314 N N . MET B 1 157 ? -2.193 -11.141 -12.875 1 88.25 157 MET B N 1
ATOM 3315 C CA . MET B 1 157 ? -1.558 -10.734 -11.633 1 88.25 157 MET B CA 1
ATOM 3316 C C . MET B 1 157 ? -0.944 -9.344 -11.758 1 88.25 157 MET B C 1
ATOM 3318 O O . MET B 1 157 ? -0.986 -8.555 -10.82 1 88.25 157 MET B O 1
ATOM 3322 N N . GLN B 1 158 ? -0.379 -9.125 -12.938 1 84.12 158 GLN B N 1
ATOM 3323 C CA . GLN B 1 158 ? 0.158 -7.801 -13.219 1 84.12 158 GLN B CA 1
ATOM 3324 C C . GLN B 1 158 ? -0.938 -6.742 -13.164 1 84.12 158 GLN B C 1
ATOM 3326 O O . GLN B 1 158 ? -0.718 -5.637 -12.656 1 84.12 158 GLN B O 1
ATOM 3331 N N . ALA B 1 159 ? -2.072 -7.027 -13.727 1 92.75 159 ALA B N 1
ATOM 3332 C CA . ALA B 1 159 ? -3.203 -6.105 -13.688 1 92.75 159 ALA B CA 1
ATOM 3333 C C . ALA B 1 159 ? -3.588 -5.77 -12.242 1 92.75 159 ALA B C 1
ATOM 3335 O O . ALA B 1 159 ? -3.883 -4.617 -11.93 1 92.75 159 ALA B O 1
ATOM 3336 N N . VAL B 1 160 ? -3.547 -6.754 -11.398 1 93.56 160 VAL B N 1
ATOM 3337 C CA . VAL B 1 160 ? -3.891 -6.562 -9.992 1 93.56 160 VAL B CA 1
ATOM 3338 C C . VAL B 1 160 ? -2.861 -5.652 -9.328 1 93.56 160 VAL B C 1
ATOM 3340 O O . VAL B 1 160 ? -3.221 -4.727 -8.594 1 93.56 160 VAL B O 1
ATOM 3343 N N . MET B 1 161 ? -1.613 -5.855 -9.594 1 87.31 161 MET B N 1
ATOM 3344 C CA . MET B 1 161 ? -0.554 -5.039 -9.008 1 87.31 161 MET B CA 1
ATOM 3345 C C . MET B 1 161 ? -0.656 -3.594 -9.492 1 87.31 161 MET B C 1
ATOM 3347 O O . MET B 1 161 ? -0.471 -2.66 -8.703 1 87.31 161 MET B O 1
ATOM 3351 N N . LEU B 1 162 ? -0.938 -3.422 -10.734 1 88.06 162 LEU B N 1
ATOM 3352 C CA . LEU B 1 162 ? -1.124 -2.082 -11.281 1 88.06 162 LEU B CA 1
ATOM 3353 C C . LEU B 1 162 ? -2.316 -1.389 -10.633 1 88.06 162 LEU B C 1
ATOM 3355 O O . LEU B 1 162 ? -2.26 -0.191 -10.344 1 88.06 162 LEU B O 1
ATOM 3359 N N . GLY B 1 163 ? -3.377 -2.125 -10.469 1 92.75 163 GLY B N 1
ATOM 3360 C CA . GLY B 1 163 ? -4.57 -1.571 -9.844 1 92.75 163 GLY B CA 1
ATOM 3361 C C . GLY B 1 163 ? -4.332 -1.073 -8.43 1 92.75 163 GLY B C 1
ATOM 3362 O O . GLY B 1 163 ? -4.879 -0.044 -8.031 1 92.75 163 GLY B O 1
ATOM 3363 N N . GLN B 1 164 ? -3.51 -1.77 -7.672 1 87.25 164 GLN B N 1
ATOM 3364 C CA . GLN B 1 164 ? -3.176 -1.35 -6.316 1 87.25 164 GLN B CA 1
ATOM 3365 C C . GLN B 1 164 ? -2.465 -0 -6.316 1 87.25 164 GLN B C 1
ATOM 3367 O O . GLN B 1 164 ? -2.727 0.847 -5.457 1 87.25 164 GLN B O 1
ATOM 3372 N N . SER B 1 165 ? -1.553 0.15 -7.301 1 83.75 165 SER B N 1
ATOM 3373 C CA . SER B 1 165 ? -0.839 1.418 -7.414 1 83.75 165 SER B CA 1
ATOM 3374 C C . SER B 1 165 ? -1.77 2.535 -7.875 1 83.75 165 SER B C 1
ATOM 3376 O O . SER B 1 165 ? -1.616 3.688 -7.465 1 83.75 165 SER B O 1
ATOM 3378 N N . PHE B 1 166 ? -2.723 2.201 -8.656 1 91.06 166 PHE B N 1
ATOM 3379 C CA . PHE B 1 166 ? -3.662 3.164 -9.219 1 91.06 166 PHE B CA 1
ATOM 3380 C C . PHE B 1 166 ? -4.582 3.717 -8.141 1 91.06 166 PHE B C 1
ATOM 3382 O O . PHE B 1 166 ? -5.133 4.812 -8.281 1 91.06 166 PHE B O 1
ATOM 3389 N N . ALA B 1 167 ? -4.777 3.01 -7.051 1 93.06 167 ALA B N 1
ATOM 3390 C CA . ALA B 1 167 ? -5.66 3.42 -5.961 1 93.06 167 ALA B CA 1
ATOM 3391 C C . ALA B 1 167 ? -5.223 4.762 -5.383 1 93.06 167 ALA B C 1
ATOM 3393 O O . ALA B 1 167 ? -6.062 5.609 -5.062 1 93.06 167 ALA B O 1
ATOM 3394 N N . GLY B 1 168 ? -3.926 5 -5.258 1 87.25 168 GLY B N 1
ATOM 3395 C CA . GLY B 1 168 ? -3.408 6.262 -4.75 1 87.25 168 GLY B CA 1
ATOM 3396 C C . GLY B 1 168 ? -3.701 7.438 -5.66 1 87.25 168 GLY B C 1
ATOM 3397 O O . GLY B 1 168 ? -4.117 8.5 -5.199 1 87.25 168 GLY B O 1
ATOM 3398 N N . ILE B 1 169 ? -3.475 7.195 -6.891 1 87.44 169 ILE B N 1
ATOM 3399 C CA . ILE B 1 169 ? -3.744 8.234 -7.879 1 87.44 169 ILE B CA 1
ATOM 3400 C C . ILE B 1 169 ? -5.23 8.594 -7.859 1 87.44 169 ILE B C 1
ATOM 3402 O O . ILE B 1 169 ? -5.59 9.773 -7.828 1 87.44 169 ILE B O 1
ATOM 3406 N N . LEU B 1 170 ? -6.031 7.582 -7.844 1 93.12 170 LEU B N 1
ATOM 3407 C CA . LEU B 1 170 ? -7.477 7.762 -7.867 1 93.12 170 LEU B CA 1
ATOM 3408 C C . LEU B 1 170 ? -7.938 8.594 -6.672 1 93.12 170 LEU B C 1
ATOM 3410 O O . LEU B 1 170 ? -8.719 9.531 -6.832 1 93.12 170 LEU B O 1
ATOM 3414 N N . THR B 1 171 ? -7.496 8.312 -5.477 1 93.19 171 THR B N 1
ATOM 3415 C CA . THR B 1 171 ? -7.961 9 -4.277 1 93.19 171 THR B CA 1
ATOM 3416 C C . THR B 1 171 ? -7.406 10.422 -4.211 1 93.19 171 THR B C 1
ATOM 3418 O O . THR B 1 171 ? -8.07 11.328 -3.719 1 93.19 171 THR B O 1
ATOM 3421 N N . SER B 1 172 ? -6.141 10.641 -4.699 1 87.44 172 SER B N 1
ATOM 3422 C CA . SER B 1 172 ? -5.578 11.992 -4.746 1 87.44 172 SER B CA 1
ATOM 3423 C C . SER B 1 172 ? -6.355 12.883 -5.703 1 87.44 172 SER B C 1
ATOM 3425 O O . SER B 1 172 ? -6.656 14.031 -5.383 1 87.44 172 SER B O 1
ATOM 3427 N N . LEU B 1 173 ? -6.645 12.328 -6.852 1 89.81 173 LEU B N 1
ATOM 3428 C CA . LEU B 1 173 ? -7.43 13.078 -7.824 1 89.81 173 LEU B CA 1
ATOM 3429 C C . LEU B 1 173 ? -8.82 13.391 -7.277 1 89.81 173 LEU B C 1
ATOM 3431 O O . LEU B 1 173 ? -9.336 14.492 -7.492 1 89.81 173 LEU B O 1
ATOM 3435 N N . LEU B 1 174 ? -9.406 12.438 -6.641 1 93.25 174 LEU B N 1
ATOM 3436 C CA . LEU B 1 174 ? -10.711 12.648 -6.02 1 93.25 174 LEU B CA 1
ATOM 3437 C C . LEU B 1 174 ? -10.641 13.742 -4.965 1 93.25 174 LEU B C 1
ATOM 3439 O O . LEU B 1 174 ? -11.539 14.578 -4.871 1 93.25 174 LEU B O 1
ATOM 3443 N N . SER B 1 175 ? -9.602 13.68 -4.156 1 91.06 175 SER B N 1
ATOM 3444 C CA . SER B 1 175 ? -9.414 14.703 -3.133 1 91.06 175 SER B CA 1
ATOM 3445 C C . SER B 1 175 ? -9.289 16.094 -3.754 1 91.06 175 SER B C 1
ATOM 3447 O O . SER B 1 175 ? -9.906 17.047 -3.277 1 91.06 175 SER B O 1
ATOM 3449 N N . ILE B 1 176 ? -8.5 16.234 -4.781 1 83.38 176 ILE B N 1
ATOM 3450 C CA . ILE B 1 176 ? -8.297 17.5 -5.484 1 83.38 176 ILE B CA 1
ATOM 3451 C C . ILE B 1 176 ? -9.617 17.953 -6.09 1 83.38 176 ILE B C 1
ATOM 3453 O O . ILE B 1 176 ? -9.984 19.141 -5.98 1 83.38 176 ILE B O 1
ATOM 3457 N N . PHE B 1 177 ? -10.289 17.062 -6.695 1 90.75 177 PHE B N 1
ATOM 3458 C CA . PHE B 1 177 ? -11.57 17.375 -7.324 1 90.75 177 PHE B CA 1
ATOM 3459 C C . PHE B 1 177 ? -12.562 17.906 -6.301 1 90.75 177 PHE B C 1
ATOM 3461 O O . PHE B 1 177 ? -13.219 18.922 -6.543 1 90.75 177 PHE B O 1
ATOM 3468 N N . CYS B 1 178 ? -12.711 17.25 -5.117 1 91.56 178 CYS B N 1
ATOM 3469 C CA . CYS B 1 178 ? -13.656 17.688 -4.094 1 91.56 178 CYS B CA 1
ATOM 3470 C C 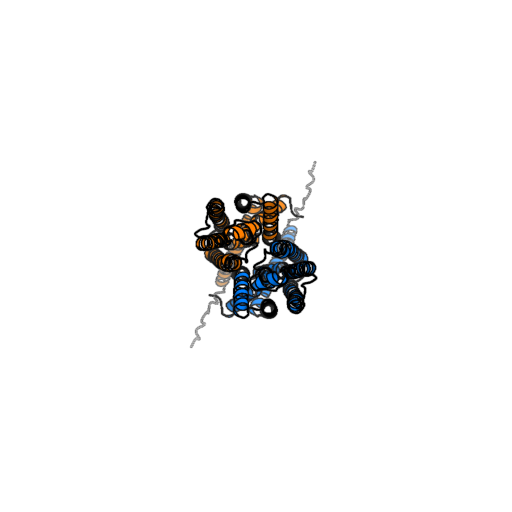. CYS B 1 178 ? -13.258 19.031 -3.502 1 91.56 178 CYS B C 1
ATOM 3472 O O . CYS B 1 178 ? -14.117 19.859 -3.201 1 91.56 178 CYS B O 1
ATOM 3474 N N . GLN B 1 179 ? -11.969 19.219 -3.361 1 87.19 179 GLN B N 1
ATOM 3475 C CA . GLN B 1 179 ? -11.484 20.5 -2.842 1 87.19 179 GLN B CA 1
ATOM 3476 C C . GLN B 1 179 ? -11.781 21.625 -3.812 1 87.19 179 GLN B C 1
ATOM 3478 O O . GLN B 1 179 ? -12.047 22.766 -3.391 1 87.19 179 GLN B O 1
ATOM 3483 N N . ALA B 1 180 ? -11.664 21.375 -5.129 1 88.06 180 ALA B N 1
ATOM 3484 C CA . ALA B 1 180 ? -11.938 22.391 -6.152 1 88.06 180 ALA B CA 1
ATOM 3485 C C . ALA B 1 180 ? -13.43 22.641 -6.289 1 88.06 180 ALA B C 1
ATOM 3487 O O . ALA B 1 180 ? -13.852 23.734 -6.652 1 88.06 180 ALA B O 1
ATOM 3488 N N . PHE B 1 181 ? -14.18 21.656 -5.965 1 91.88 181 PHE B N 1
ATOM 3489 C CA . PHE B 1 181 ? -15.625 21.703 -6.152 1 91.88 181 PHE B CA 1
ATOM 3490 C C . PHE B 1 181 ? -16.281 22.547 -5.055 1 91.88 181 PHE B C 1
ATOM 3492 O O . PHE B 1 181 ? -17.312 23.188 -5.285 1 91.88 181 PHE B O 1
ATOM 3499 N N . THR B 1 182 ? -15.781 22.5 -3.826 1 92.5 182 THR B N 1
ATOM 3500 C CA . THR B 1 182 ? -16.391 23.203 -2.705 1 92.5 182 THR B CA 1
ATOM 3501 C C . THR B 1 182 ? -15.328 23.625 -1.693 1 92.5 182 THR B C 1
ATOM 3503 O O . THR B 1 182 ? -14.312 22.938 -1.521 1 92.5 182 THR B O 1
ATOM 3506 N N . SER B 1 183 ? -15.594 24.703 -1.059 1 90.06 183 SER B N 1
ATOM 3507 C CA . SER B 1 183 ? -14.734 25.188 0.02 1 90.06 183 SER B CA 1
ATOM 3508 C C . SER B 1 183 ? -15.273 24.766 1.383 1 90.06 183 SER B C 1
ATOM 3510 O O . SER B 1 183 ? -14.609 24.953 2.404 1 90.06 183 SER B O 1
ATOM 3512 N N . ASN B 1 184 ? -16.5 24.188 1.352 1 93.81 184 ASN B N 1
ATOM 3513 C CA . ASN B 1 184 ? -17.078 23.656 2.586 1 93.81 184 ASN B CA 1
ATOM 3514 C C . ASN B 1 184 ? -16.469 22.312 2.957 1 93.81 184 ASN B C 1
ATOM 3516 O O . ASN B 1 184 ? -16.641 21.328 2.234 1 93.81 184 ASN B O 1
ATOM 3520 N N . SER B 1 185 ? -15.805 22.281 4.078 1 93.94 185 SER B N 1
ATOM 3521 C CA . SER B 1 185 ? -15.062 21.094 4.492 1 93.94 185 SER B CA 1
ATOM 3522 C C . SER B 1 185 ? -16 19.906 4.703 1 93.94 185 SER B C 1
ATOM 3524 O O . SER B 1 185 ? -15.633 18.766 4.422 1 93.94 185 SER B O 1
ATOM 3526 N N . LEU B 1 186 ? -17.234 20.156 5.199 1 95.62 186 LEU B N 1
ATOM 3527 C CA . LEU B 1 186 ? -18.172 19.078 5.445 1 95.62 186 LEU B CA 1
ATOM 3528 C C . LEU B 1 186 ? -18.719 18.516 4.133 1 95.62 186 LEU B C 1
ATOM 3530 O O . LEU B 1 186 ? -18.812 17.297 3.971 1 95.62 186 LEU B O 1
ATOM 3534 N N . LEU B 1 187 ? -19.062 19.438 3.252 1 96.56 187 LEU B N 1
ATOM 3535 C CA . LEU B 1 187 ? -19.516 18.984 1.94 1 96.56 187 LEU B CA 1
ATOM 3536 C C . LEU B 1 187 ? -18.391 18.297 1.182 1 96.56 187 LEU B C 1
ATOM 3538 O O . LEU B 1 187 ? -18.625 17.328 0.442 1 96.56 187 LEU B O 1
ATOM 3542 N N . ASN B 1 188 ? -17.188 18.766 1.335 1 95.25 188 ASN B N 1
ATOM 3543 C CA . ASN B 1 188 ? -16.016 18.109 0.756 1 95.25 188 ASN B CA 1
ATOM 3544 C C . ASN B 1 188 ? -15.914 16.656 1.19 1 95.25 188 ASN B C 1
ATOM 3546 O O . ASN B 1 188 ? -15.789 15.758 0.351 1 95.25 188 ASN B O 1
ATOM 3550 N N . GLY B 1 189 ? -15.984 16.453 2.492 1 96.88 189 GLY B N 1
ATOM 3551 C CA . GLY B 1 189 ? -15.93 15.094 3.016 1 96.88 189 GLY B CA 1
ATOM 3552 C C . GLY B 1 189 ? -17.094 14.234 2.549 1 96.88 189 GLY B C 1
ATOM 3553 O O . GLY B 1 189 ? -16.906 13.062 2.207 1 96.88 189 GLY B O 1
ATOM 3554 N N . ARG B 1 190 ? -18.281 14.867 2.52 1 97.56 190 ARG B N 1
ATOM 3555 C CA . ARG B 1 190 ? -19.484 14.148 2.107 1 97.56 190 ARG B CA 1
ATOM 3556 C C . ARG B 1 190 ? -19.359 13.641 0.675 1 97.56 190 ARG B C 1
ATOM 3558 O O . ARG B 1 190 ? -19.641 12.469 0.401 1 97.56 190 ARG B O 1
ATOM 3565 N N . LEU B 1 191 ? -18.953 14.461 -0.2 1 97.12 191 LEU B N 1
ATOM 3566 C CA . LEU B 1 191 ? -18.797 14.094 -1.602 1 97.12 191 LEU B CA 1
ATOM 3567 C C . LEU B 1 191 ? -17.672 13.07 -1.77 1 97.12 191 LEU B C 1
ATOM 3569 O O . LEU B 1 191 ? -17.828 12.094 -2.504 1 97.12 191 LEU B O 1
ATOM 3573 N N . TYR B 1 192 ? -16.594 13.273 -1.104 1 97.25 192 TYR B N 1
ATOM 3574 C CA . TYR B 1 192 ? -15.391 12.438 -1.181 1 97.25 192 TYR B CA 1
ATOM 3575 C C . TYR B 1 192 ? -15.719 10.992 -0.831 1 97.25 192 TYR B C 1
ATOM 3577 O O . TYR B 1 192 ? -15.445 10.078 -1.616 1 97.25 192 TYR B O 1
ATOM 3585 N N . PHE B 1 193 ? -16.391 10.742 0.282 1 98.25 193 PHE B N 1
ATOM 3586 C CA . PHE B 1 193 ? -16.672 9.391 0.753 1 98.25 193 PHE B CA 1
ATOM 3587 C C . PHE B 1 193 ? -17.891 8.812 0.032 1 98.25 193 PHE B C 1
ATOM 3589 O O . PHE B 1 193 ? -17.984 7.59 -0.136 1 98.25 193 PHE B O 1
ATOM 3596 N N . ALA B 1 194 ? -18.766 9.688 -0.458 1 98.06 194 ALA B N 1
ATOM 3597 C CA . ALA B 1 194 ? -19.891 9.195 -1.242 1 98.06 194 ALA B CA 1
ATOM 3598 C C . ALA B 1 194 ? -19.422 8.617 -2.572 1 98.06 194 ALA B C 1
ATOM 3600 O O . ALA B 1 194 ? -19.891 7.555 -2.992 1 98.06 194 ALA B O 1
ATOM 3601 N N . ILE B 1 195 ? -18.547 9.32 -3.205 1 97.62 195 ILE B N 1
ATOM 3602 C CA . ILE B 1 195 ? -18.016 8.836 -4.477 1 97.62 195 ILE B CA 1
ATOM 3603 C C . ILE B 1 195 ? -17.25 7.531 -4.254 1 97.62 195 ILE B C 1
ATOM 3605 O O . ILE B 1 195 ? -17.344 6.602 -5.055 1 97.62 195 ILE B O 1
ATOM 3609 N N . ALA B 1 196 ? -16.5 7.477 -3.121 1 97.81 196 ALA B N 1
ATOM 3610 C CA . ALA B 1 196 ? -15.773 6.254 -2.777 1 97.81 196 ALA B CA 1
ATOM 3611 C C . ALA B 1 196 ? -16.734 5.09 -2.562 1 97.81 196 ALA B C 1
ATOM 3613 O O . ALA B 1 196 ? -16.438 3.951 -2.922 1 97.81 196 ALA B O 1
ATOM 3614 N N . MET B 1 197 ? -17.859 5.375 -2.002 1 98.38 197 MET B N 1
ATOM 3615 C CA . MET B 1 197 ? -18.875 4.34 -1.782 1 98.38 197 MET B CA 1
ATOM 3616 C C . MET B 1 197 ? -19.422 3.826 -3.109 1 98.38 197 MET B C 1
ATOM 3618 O O . MET B 1 197 ? -19.594 2.619 -3.287 1 98.38 197 MET B O 1
ATOM 3622 N N . ILE B 1 198 ? -19.703 4.73 -4.004 1 98.38 198 ILE B N 1
ATOM 3623 C CA . ILE B 1 198 ? -20.188 4.355 -5.328 1 98.38 198 ILE B CA 1
ATOM 3624 C C . ILE B 1 198 ? -19.141 3.512 -6.039 1 98.38 198 ILE B C 1
ATOM 3626 O O . ILE B 1 198 ? -19.453 2.504 -6.672 1 98.38 198 ILE B O 1
ATOM 3630 N N . TRP B 1 199 ? -17.844 3.914 -5.977 1 98.44 199 TRP B N 1
ATOM 3631 C CA . TRP B 1 199 ? -16.75 3.156 -6.566 1 98.44 199 TRP B CA 1
ATOM 3632 C C . TRP B 1 199 ? -16.703 1.739 -6.008 1 98.44 199 TRP B C 1
ATOM 3634 O O . TRP B 1 199 ? -16.5 0.777 -6.754 1 98.44 199 TRP B O 1
ATOM 3644 N N . THR B 1 200 ? -16.875 1.612 -4.703 1 98.44 200 THR B N 1
ATOM 3645 C CA . THR B 1 200 ? -16.812 0.315 -4.035 1 98.44 200 THR B CA 1
ATOM 3646 C C . THR B 1 200 ? -17.953 -0.584 -4.523 1 98.44 200 THR B C 1
ATOM 3648 O O . THR B 1 200 ? -17.75 -1.774 -4.773 1 98.44 200 THR B O 1
ATOM 3651 N N . LEU B 1 201 ? -19.156 -0.059 -4.656 1 98.31 201 LEU B N 1
ATOM 3652 C CA . LEU B 1 201 ? -20.297 -0.813 -5.16 1 98.31 201 LEU B CA 1
ATOM 3653 C C . LEU B 1 201 ? -20.062 -1.245 -6.605 1 98.31 201 LEU B C 1
ATOM 3655 O O . LEU B 1 201 ? -20.328 -2.395 -6.965 1 98.31 201 LEU B O 1
ATOM 3659 N N . ALA B 1 202 ? -19.594 -0.33 -7.43 1 98.44 202 ALA B N 1
ATOM 3660 C CA . ALA B 1 202 ? -19.297 -0.64 -8.828 1 98.44 202 ALA B CA 1
ATOM 3661 C C . ALA B 1 202 ? -18.25 -1.744 -8.938 1 98.44 202 ALA B C 1
ATOM 3663 O O . ALA B 1 202 ? -18.359 -2.629 -9.789 1 98.44 202 ALA B O 1
ATOM 3664 N N . SER B 1 203 ? -17.219 -1.646 -8.086 1 98.38 203 SER B N 1
ATOM 3665 C CA . SER B 1 203 ? -16.188 -2.668 -8.039 1 98.38 203 SER B CA 1
ATOM 3666 C C . SER B 1 203 ? -16.766 -4.031 -7.68 1 98.38 203 SER B C 1
ATOM 3668 O O . SER B 1 203 ? -16.359 -5.051 -8.242 1 98.38 203 SER B O 1
ATOM 3670 N N . GLY B 1 204 ? -17.688 -4.047 -6.715 1 98.12 204 GLY B N 1
ATOM 3671 C CA . GLY B 1 204 ? -18.344 -5.293 -6.355 1 98.12 204 GLY B CA 1
ATOM 3672 C C . GLY B 1 204 ? -19.141 -5.898 -7.492 1 98.12 204 GLY B C 1
ATOM 3673 O O . GLY B 1 204 ? -19.062 -7.105 -7.738 1 98.12 204 GLY B O 1
ATOM 3674 N N . VAL B 1 205 ? -19.891 -5.121 -8.18 1 97.88 205 VAL B N 1
ATOM 3675 C CA . VAL B 1 205 ? -20.672 -5.574 -9.32 1 97.88 205 VAL B CA 1
ATOM 3676 C C . VAL B 1 205 ? -19.75 -6.086 -10.414 1 97.88 205 VAL B C 1
ATOM 3678 O O . VAL B 1 205 ? -20.031 -7.105 -11.047 1 97.88 205 VAL B O 1
ATOM 3681 N N . LEU B 1 206 ? -18.672 -5.34 -10.617 1 98 206 LEU B N 1
ATOM 3682 C CA . LEU B 1 206 ? -17.688 -5.742 -11.617 1 98 206 LEU B CA 1
ATOM 3683 C C . LEU B 1 206 ? -17.094 -7.105 -11.273 1 98 206 LEU B C 1
ATOM 3685 O O . LEU B 1 206 ? -16.812 -7.91 -12.172 1 98 206 LEU B O 1
ATOM 3689 N N . TYR B 1 207 ? -16.859 -7.375 -10.039 1 97.88 207 TYR B N 1
ATOM 3690 C CA . TYR B 1 207 ? -16.312 -8.672 -9.641 1 97.88 207 TYR B CA 1
ATOM 3691 C C . TYR B 1 207 ? -17.297 -9.789 -9.945 1 97.88 207 TYR B C 1
ATOM 3693 O O . TYR B 1 207 ? -16.906 -10.867 -10.398 1 97.88 207 TYR B O 1
ATOM 3701 N N . ILE B 1 208 ? -18.625 -9.555 -9.641 1 96.5 208 ILE B N 1
ATOM 3702 C CA . ILE B 1 208 ? -19.656 -10.547 -9.945 1 96.5 208 ILE B CA 1
ATOM 3703 C C . ILE B 1 208 ? -19.688 -10.812 -11.445 1 96.5 208 ILE B C 1
ATOM 3705 O O . ILE B 1 208 ? -19.812 -11.961 -11.875 1 96.5 208 ILE B O 1
ATOM 3709 N N . TRP B 1 209 ? -19.578 -9.758 -12.172 1 96.56 209 TRP B N 1
ATOM 3710 C CA . TRP B 1 209 ? -19.5 -9.914 -13.617 1 96.56 209 TRP B CA 1
ATOM 3711 C C . TRP B 1 209 ? -18.281 -10.734 -14.016 1 96.56 209 TRP B C 1
ATOM 3713 O O . TRP B 1 209 ? -18.359 -11.586 -14.906 1 96.56 209 TRP B O 1
ATOM 3723 N N . LEU B 1 210 ? -17.141 -10.516 -13.414 1 96.31 210 LEU B N 1
ATOM 3724 C CA . LEU B 1 210 ? -15.883 -11.18 -13.727 1 96.31 210 LEU B CA 1
ATOM 3725 C C . LEU B 1 210 ? -15.992 -12.68 -13.5 1 96.31 210 LEU B C 1
ATOM 3727 O O . LEU B 1 210 ? -15.578 -13.477 -14.352 1 96.31 210 LEU B O 1
ATOM 3731 N N . ILE B 1 211 ? -16.578 -13.117 -12.406 1 93.5 211 ILE B N 1
ATOM 3732 C CA . ILE B 1 211 ? -16.609 -14.539 -12.062 1 93.5 211 ILE B CA 1
ATOM 3733 C C . ILE B 1 211 ? -17.656 -15.258 -12.922 1 93.5 211 ILE B C 1
ATOM 3735 O O . ILE B 1 211 ? -17.625 -16.484 -13.047 1 93.5 211 ILE B O 1
ATOM 3739 N N . LYS B 1 212 ? -18.547 -14.547 -13.516 1 93.25 212 LYS B N 1
ATOM 3740 C CA . LYS B 1 212 ? -19.578 -15.141 -14.367 1 93.25 212 LYS B CA 1
ATOM 3741 C C . LYS B 1 212 ? -19.172 -15.07 -15.836 1 93.25 212 LYS B C 1
ATOM 3743 O O . LYS B 1 212 ? -19.859 -15.625 -16.703 1 93.25 212 LYS B O 1
ATOM 3748 N N . SER B 1 213 ? -18.094 -14.492 -16.156 1 92.56 213 SER B N 1
ATOM 3749 C CA . SER B 1 213 ? -17.656 -14.352 -17.531 1 92.56 213 SER B CA 1
ATOM 3750 C C . SER B 1 213 ? -17.188 -15.688 -18.109 1 92.56 213 SER B C 1
ATOM 3752 O O . SER B 1 213 ? -16.547 -16.484 -17.406 1 92.56 213 SER B O 1
ATOM 3754 N N . PRO B 1 214 ? -17.5 -15.945 -19.406 1 87 214 PRO B N 1
ATOM 3755 C CA . PRO B 1 214 ? -17.125 -17.219 -20.047 1 87 214 PRO B CA 1
ATOM 3756 C C . PRO B 1 214 ? -15.625 -17.484 -20 1 87 214 PRO B C 1
ATOM 3758 O O . PRO B 1 214 ? -15.203 -18.625 -19.844 1 87 214 PRO B O 1
ATOM 3761 N N . HIS B 1 215 ? -14.891 -16.484 -20.203 1 85.88 215 HIS B N 1
ATOM 3762 C CA . HIS B 1 215 ? -13.445 -16.656 -20.156 1 85.88 215 HIS B CA 1
ATOM 3763 C C . HIS B 1 215 ? -12.992 -17.156 -18.797 1 85.88 215 HIS B C 1
ATOM 3765 O O . HIS B 1 215 ? -12.125 -18.031 -18.703 1 85.88 215 HIS B O 1
ATOM 3771 N N . THR B 1 216 ? -13.5 -16.578 -17.781 1 87.62 216 THR B N 1
ATOM 3772 C CA . THR B 1 216 ? -13.148 -16.984 -16.422 1 87.62 216 THR B CA 1
ATOM 3773 C C . THR B 1 216 ? -13.609 -18.422 -16.156 1 87.62 216 THR B C 1
ATOM 3775 O O . THR B 1 216 ? -12.867 -19.219 -15.562 1 87.62 216 THR B O 1
ATOM 3778 N N . ILE B 1 217 ? -14.734 -18.75 -16.641 1 85.5 217 ILE B N 1
ATOM 3779 C CA . ILE B 1 217 ? -15.258 -20.109 -16.453 1 85.5 217 ILE B CA 1
ATOM 3780 C C . ILE B 1 217 ? -14.375 -21.109 -17.203 1 85.5 217 ILE B C 1
ATOM 3782 O O . ILE B 1 217 ? -14.078 -22.188 -16.688 1 85.5 217 ILE B O 1
ATOM 3786 N N . ALA B 1 218 ? -13.938 -20.688 -18.297 1 84.75 218 ALA B N 1
ATOM 3787 C CA . ALA B 1 218 ? -13.07 -21.547 -19.109 1 84.75 218 ALA B CA 1
ATOM 3788 C C . ALA B 1 218 ? -11.742 -21.812 -18.391 1 84.75 218 ALA B C 1
ATOM 3790 O O . ALA B 1 218 ? -11.234 -22.938 -18.391 1 84.75 218 ALA B O 1
ATOM 3791 N N . VAL B 1 219 ? -11.195 -20.781 -17.875 1 82.19 219 VAL B N 1
ATOM 3792 C CA . VAL B 1 219 ? -9.922 -20.891 -17.172 1 82.19 219 VAL B CA 1
ATOM 3793 C C . VAL B 1 219 ? -10.086 -21.781 -15.945 1 82.19 219 VAL B C 1
ATOM 3795 O O . VAL B 1 219 ? -9.234 -22.641 -15.672 1 82.19 219 VAL B O 1
ATOM 3798 N N . MET B 1 220 ? -11.133 -21.688 -15.219 1 81.31 220 MET B N 1
ATOM 3799 C CA . MET B 1 220 ? -11.375 -22.469 -14.008 1 81.31 220 MET B CA 1
ATOM 3800 C C . MET B 1 220 ? -11.625 -23.938 -14.336 1 81.31 220 MET B C 1
ATOM 3802 O O . MET B 1 220 ? -11.195 -24.812 -13.602 1 81.31 220 MET B O 1
ATOM 3806 N N . ASN B 1 221 ? -12.242 -24.156 -15.438 1 79.62 221 ASN B N 1
ATOM 3807 C CA . ASN B 1 221 ? -12.5 -25.531 -15.867 1 79.62 221 ASN B CA 1
ATOM 3808 C C . ASN B 1 221 ? -11.227 -26.219 -16.328 1 79.62 221 ASN B C 1
ATOM 3810 O O . ASN B 1 221 ? -11.07 -27.422 -16.125 1 79.62 221 ASN B O 1
ATOM 3814 N N . THR B 1 222 ? -10.398 -25.484 -16.953 1 77.44 222 THR B N 1
ATOM 3815 C CA . THR B 1 222 ? -9.125 -26.047 -17.391 1 77.44 222 THR B CA 1
ATOM 3816 C C . THR B 1 222 ? -8.266 -26.422 -16.203 1 77.44 222 THR B C 1
ATOM 3818 O O . THR B 1 222 ? -7.57 -27.453 -16.219 1 77.44 222 THR B O 1
ATOM 3821 N N . GLU B 1 223 ? -8.242 -25.672 -15.211 1 72.25 223 GLU B N 1
ATOM 3822 C CA . GLU B 1 223 ? -7.484 -25.953 -13.992 1 72.25 223 GLU B CA 1
ATOM 3823 C C . GLU B 1 223 ? -8 -27.219 -13.305 1 72.25 223 GLU B C 1
ATOM 3825 O O . GLU B 1 223 ? -7.211 -28.031 -12.812 1 72.25 223 GLU B O 1
ATOM 3830 N N . VAL B 1 224 ? -9.258 -27.359 -13.289 1 68.56 224 VAL B N 1
ATOM 3831 C CA . VAL B 1 224 ? -9.883 -28.516 -12.648 1 68.56 224 VAL B CA 1
ATOM 3832 C C . VAL B 1 224 ? -9.547 -29.781 -13.43 1 68.56 224 VAL B C 1
ATOM 3834 O O . VAL B 1 224 ? -9.258 -30.828 -12.844 1 68.56 224 VAL B O 1
ATOM 3837 N N . ASN B 1 225 ? -9.5 -29.594 -14.672 1 70.31 225 ASN B N 1
ATOM 3838 C CA . ASN B 1 225 ? -9.203 -30.75 -15.539 1 70.31 225 ASN B CA 1
ATOM 3839 C C . ASN B 1 225 ? -7.746 -31.172 -15.422 1 70.31 225 ASN B C 1
ATOM 3841 O O . ASN B 1 225 ? -7.441 -32.375 -15.43 1 70.31 225 ASN B O 1
ATOM 3845 N N . GLU B 1 226 ? -6.918 -30.172 -15.297 1 67.44 226 GLU B N 1
ATOM 3846 C CA . GLU B 1 226 ? -5.5 -30.469 -15.156 1 67.44 226 GLU B CA 1
ATOM 3847 C C . GLU B 1 226 ? -5.207 -31.141 -13.812 1 67.44 226 GLU B C 1
ATOM 3849 O O . GLU B 1 226 ? -4.41 -32.062 -13.734 1 67.44 226 GLU B O 1
ATOM 3854 N N . SER B 1 227 ? -5.785 -30.625 -12.805 1 68.19 227 SER B N 1
ATOM 3855 C CA . SER B 1 227 ? -5.621 -31.219 -11.484 1 68.19 227 SER B CA 1
ATOM 3856 C C . SER B 1 227 ? -6.164 -32.656 -11.453 1 68.19 227 SER B C 1
ATOM 3858 O O . SER B 1 227 ? -5.57 -33.531 -10.836 1 68.19 227 SER B O 1
ATOM 3860 N N . SER B 1 228 ? -7.254 -32.844 -12.086 1 67.31 228 SER B N 1
ATOM 3861 C CA . SER B 1 228 ? -7.848 -34.188 -12.172 1 67.31 228 SER B CA 1
ATOM 3862 C C . SER B 1 228 ? -6.961 -35.125 -12.977 1 67.31 228 SER B C 1
ATOM 3864 O O . SER B 1 228 ? -6.844 -36.312 -12.648 1 67.31 228 SER B O 1
ATOM 3866 N N . ARG B 1 229 ? -6.379 -34.594 -13.953 1 65.06 229 ARG B N 1
ATOM 3867 C CA . ARG B 1 229 ? -5.484 -35.406 -14.781 1 65.06 229 ARG B CA 1
ATOM 3868 C C . ARG B 1 229 ? -4.242 -35.812 -14 1 65.06 229 ARG B C 1
ATOM 3870 O O . ARG B 1 229 ? -3.801 -36.969 -14.094 1 65.06 229 ARG B O 1
ATOM 3877 N N . VAL B 1 230 ? -3.73 -34.844 -13.273 1 66.81 230 VAL B N 1
ATOM 3878 C CA . VAL B 1 230 ? -2.561 -35.125 -12.453 1 66.81 230 VAL B CA 1
ATOM 3879 C C . VAL B 1 230 ? -2.914 -36.188 -11.406 1 66.81 230 VAL B C 1
ATOM 3881 O O . VAL B 1 230 ? -2.127 -37.094 -11.141 1 66.81 230 VAL B O 1
ATOM 3884 N N . GLU B 1 231 ? -4.094 -36.094 -10.812 1 66.81 231 GLU B N 1
ATOM 3885 C CA . GLU B 1 231 ? -4.559 -37.062 -9.836 1 66.81 231 GLU B CA 1
ATOM 3886 C C . GLU B 1 231 ? -4.777 -38.438 -10.477 1 66.81 231 GLU B C 1
ATOM 3888 O O . GLU B 1 231 ? -4.418 -39.438 -9.891 1 66.81 231 GLU B O 1
ATOM 3893 N N . GLN B 1 232 ? -5.387 -38.438 -11.578 1 66.75 232 GLN B N 1
ATOM 3894 C CA . GLN B 1 232 ? -5.621 -39.656 -12.312 1 66.75 232 GLN B CA 1
ATOM 3895 C C . GLN B 1 232 ? -4.305 -40.344 -12.695 1 66.75 232 GLN B C 1
ATOM 3897 O O . GLN B 1 232 ? -4.16 -41.562 -12.578 1 66.75 232 GLN B O 1
ATOM 3902 N N . ASN B 1 233 ? -3.426 -39.5 -13.172 1 64.19 233 ASN B N 1
ATOM 3903 C CA . ASN B 1 233 ? -2.113 -40.031 -13.523 1 64.19 233 ASN B CA 1
ATOM 3904 C C . ASN B 1 233 ? -1.379 -40.594 -12.305 1 64.19 233 ASN B C 1
ATOM 3906 O O . ASN B 1 233 ? -0.676 -41.594 -12.406 1 64.19 233 ASN B O 1
ATOM 3910 N N . ARG B 1 234 ? -1.453 -39.906 -11.203 1 66.94 234 ARG B N 1
ATOM 3911 C CA . ARG B 1 234 ? -0.885 -40.375 -9.953 1 66.94 234 ARG B CA 1
ATOM 3912 C C . ARG B 1 234 ? -1.485 -41.719 -9.555 1 66.94 234 ARG B C 1
ATOM 3914 O O . ARG B 1 234 ? -0.766 -42.625 -9.125 1 66.94 234 ARG B O 1
ATOM 3921 N N . ASN B 1 235 ? -2.771 -41.844 -9.672 1 70.56 235 ASN B N 1
ATOM 3922 C CA . ASN B 1 235 ? -3.461 -43.094 -9.359 1 70.56 235 ASN B CA 1
ATOM 3923 C C . ASN B 1 235 ? -3.041 -44.219 -10.305 1 70.56 235 ASN B C 1
ATOM 3925 O O . ASN B 1 235 ? -2.891 -45.344 -9.883 1 70.56 235 ASN B O 1
ATOM 3929 N N . LEU B 1 236 ? -2.83 -43.812 -11.523 1 70.06 236 LEU B N 1
ATOM 3930 C CA . LEU B 1 236 ? -2.383 -44.781 -12.523 1 70.06 236 LEU B CA 1
ATOM 3931 C C . LEU B 1 236 ? -0.963 -45.25 -12.234 1 70.06 236 LEU B C 1
ATOM 3933 O O . LEU B 1 236 ? -0.651 -46.438 -12.391 1 70.06 236 LEU B O 1
ATOM 3937 N N . LEU B 1 237 ? -0.169 -44.281 -11.812 1 67.31 237 LEU B N 1
ATOM 3938 C CA . LEU B 1 237 ? 1.203 -44.594 -11.445 1 67.31 237 LEU B CA 1
ATOM 3939 C C . LEU B 1 237 ? 1.235 -45.469 -10.195 1 67.31 237 LEU B C 1
ATOM 3941 O O . LEU B 1 237 ? 2.039 -46.406 -10.102 1 67.31 237 LEU B O 1
ATOM 3945 N N . LEU B 1 238 ? 0.323 -45.219 -9.312 1 72.44 238 LEU B N 1
ATOM 3946 C CA . LEU B 1 238 ? 0.217 -46 -8.094 1 72.44 238 LEU B CA 1
ATOM 3947 C C . LEU B 1 238 ? -0.321 -47.406 -8.414 1 72.44 238 LEU B C 1
ATOM 3949 O O . LEU B 1 238 ? 0.117 -48.406 -7.82 1 72.44 238 LEU B O 1
ATOM 3953 N N . ASP B 1 239 ? -1.155 -47.469 -9.359 1 67.31 239 ASP B N 1
ATOM 3954 C CA . ASP B 1 239 ? -1.716 -48.75 -9.781 1 67.31 239 ASP B CA 1
ATOM 3955 C C . ASP B 1 239 ? -0.682 -49.594 -10.539 1 67.31 239 ASP B C 1
ATOM 3957 O O . ASP B 1 239 ? -0.635 -50.812 -10.391 1 67.31 239 ASP B O 1
ATOM 3961 N N . THR B 1 240 ? 0.198 -48.906 -11.227 1 64.25 240 THR B N 1
ATOM 3962 C CA . THR B 1 240 ? 1.245 -49.594 -11.977 1 64.25 240 THR B CA 1
ATOM 3963 C C . THR B 1 240 ? 2.328 -50.125 -11.031 1 64.25 240 THR B C 1
ATOM 3965 O O . THR B 1 240 ? 2.902 -51.188 -11.266 1 64.25 240 THR B O 1
ATOM 3968 N N . ASP B 1 241 ? 2.586 -49.438 -10.047 1 61.84 241 ASP B N 1
ATOM 3969 C CA . ASP B 1 241 ? 3.541 -49.906 -9.039 1 61.84 241 ASP B CA 1
ATOM 3970 C C . ASP B 1 241 ? 3.004 -51.125 -8.297 1 61.84 241 ASP B C 1
ATOM 3972 O O . ASP B 1 241 ? 3.766 -52.031 -7.93 1 61.84 241 ASP B O 1
ATOM 3976 N N . ASP B 1 242 ? 1.752 -51.25 -8.117 1 61.66 242 ASP B N 1
ATOM 3977 C CA . ASP B 1 242 ? 1.127 -52.406 -7.492 1 61.66 242 ASP B CA 1
ATOM 3978 C C . ASP B 1 242 ? 1.15 -53.625 -8.422 1 61.66 242 ASP B C 1
ATOM 3980 O O . ASP B 1 242 ? 1.344 -54.75 -7.977 1 61.66 242 ASP B O 1
ATOM 3984 N N . VAL B 1 243 ? 1.189 -53.5 -9.648 1 61.31 243 VAL B N 1
ATOM 3985 C CA . VAL B 1 243 ? 1.238 -54.594 -10.625 1 61.31 243 VAL B CA 1
ATOM 3986 C C . VAL B 1 243 ? 2.676 -55.094 -10.773 1 61.31 243 VAL B C 1
ATOM 3988 O O . VAL B 1 243 ? 2.912 -56.281 -10.922 1 61.31 243 VAL B O 1
ATOM 3991 N N . THR B 1 244 ? 3.572 -54.219 -10.648 1 55.88 244 THR B N 1
ATOM 3992 C CA . THR B 1 244 ? 4.969 -54.625 -10.75 1 55.88 244 THR B CA 1
ATOM 3993 C C . THR B 1 244 ? 5.406 -55.375 -9.508 1 55.88 244 THR B C 1
ATOM 3995 O O . THR B 1 244 ? 6.266 -56.25 -9.586 1 55.88 244 THR B O 1
ATOM 3998 N N . ASP B 1 245 ? 4.809 -55.125 -8.5 1 58.38 245 ASP B N 1
ATOM 3999 C CA . ASP B 1 245 ? 5.102 -55.875 -7.285 1 58.38 245 ASP B CA 1
ATOM 4000 C C . ASP B 1 245 ? 4.512 -57.281 -7.352 1 58.38 245 ASP B C 1
ATOM 4002 O O . ASP B 1 245 ? 5.078 -58.25 -6.797 1 58.38 245 ASP B O 1
ATOM 4006 N N . GLY B 1 246 ? 3.512 -57.531 -8.148 1 54.25 246 GLY B N 1
ATOM 4007 C CA . GLY B 1 246 ? 2.889 -58.844 -8.32 1 54.25 246 GLY B CA 1
ATOM 4008 C C . GLY B 1 246 ? 3.635 -59.75 -9.289 1 54.25 246 GLY B C 1
ATOM 4009 O O . GLY B 1 246 ? 3.35 -60.938 -9.383 1 54.25 246 GLY B O 1
ATOM 4010 N N . LEU B 1 247 ? 4.418 -59.281 -10.242 1 47.25 247 LEU B N 1
ATOM 4011 C CA . LEU B 1 247 ? 5.117 -60.094 -11.234 1 47.25 247 LEU B CA 1
ATOM 4012 C C . LEU B 1 247 ? 6.5 -60.5 -10.734 1 47.25 247 LEU B C 1
ATOM 4014 O O . LEU B 1 247 ? 7.348 -60.938 -11.523 1 47.25 247 LEU B O 1
ATOM 4018 N N . GLN B 1 248 ? 6.793 -60.312 -9.469 1 47.28 248 GLN B N 1
ATOM 4019 C CA . GLN B 1 248 ? 8.031 -60.938 -9.008 1 47.28 248 GLN B CA 1
ATOM 4020 C C . GLN B 1 248 ? 7.961 -62.438 -9.125 1 47.28 248 GLN B C 1
ATOM 4022 O O . GLN B 1 248 ? 7 -63.062 -8.656 1 47.28 248 GLN B O 1
ATOM 4027 N N . PRO B 1 249 ? 8.734 -63.094 -10.023 1 45.5 249 PRO B N 1
ATOM 4028 C CA . PRO B 1 249 ? 8.727 -64.562 -10.188 1 45.5 249 PRO B CA 1
ATOM 4029 C C . PRO B 1 249 ? 8.836 -65.312 -8.859 1 45.5 249 PRO B C 1
ATOM 4031 O O . PRO B 1 249 ? 9.547 -64.875 -7.953 1 45.5 249 PRO B O 1
ATOM 4034 N N . GLU B 1 250 ? 7.867 -65.938 -8.422 1 44.56 250 GLU B N 1
ATOM 4035 C CA . GLU B 1 250 ? 7.949 -66.938 -7.355 1 44.56 250 GLU B CA 1
ATOM 4036 C C . GLU B 1 250 ? 9.094 -67.938 -7.594 1 44.56 250 GLU B C 1
ATOM 4038 O O . GLU B 1 250 ? 9.094 -68.688 -8.57 1 44.56 250 GLU B O 1
ATOM 4043 N N . VAL B 1 251 ? 10.367 -67.562 -7.375 1 46.06 251 VAL B N 1
ATOM 4044 C CA . VAL B 1 251 ? 11.453 -68.562 -7.328 1 46.06 251 VAL B CA 1
ATOM 4045 C C . VAL B 1 251 ? 11.047 -69.75 -6.449 1 46.06 251 VAL B C 1
ATOM 4047 O O . VAL B 1 251 ? 10.742 -69.562 -5.27 1 46.06 251 VAL B O 1
ATOM 4050 N N . SER B 1 252 ? 10.383 -70.75 -6.961 1 41.44 252 SER B N 1
ATOM 4051 C CA . SER B 1 252 ? 10.156 -72.062 -6.348 1 41.44 252 SER B CA 1
ATOM 4052 C C . SER B 1 252 ? 11.445 -72.625 -5.777 1 41.44 252 SER B C 1
ATOM 4054 O O . SER B 1 252 ? 12.43 -72.812 -6.504 1 41.44 252 SER B O 1
ATOM 4056 N N . ASP B 1 253 ? 11.883 -72.25 -4.578 1 38.03 253 ASP B N 1
ATOM 4057 C CA . ASP B 1 253 ? 12.938 -72.875 -3.789 1 38.03 253 ASP B CA 1
ATOM 4058 C C . ASP B 1 253 ? 12.742 -74.438 -3.715 1 38.03 253 ASP B C 1
ATOM 4060 O O . ASP B 1 253 ? 11.82 -74.875 -3.049 1 38.03 253 ASP B O 1
ATOM 4064 N N . ASP B 1 254 ? 12.688 -75.125 -4.812 1 39.31 254 ASP B N 1
ATOM 4065 C CA . ASP B 1 254 ? 12.805 -76.625 -4.723 1 39.31 254 ASP B CA 1
ATOM 4066 C C . ASP B 1 254 ? 13.984 -77 -3.844 1 39.31 254 ASP B C 1
ATOM 4068 O O . ASP B 1 254 ? 15.133 -76.688 -4.152 1 39.31 254 ASP B O 1
ATOM 4072 N N . SER B 1 255 ? 13.773 -77 -2.479 1 36.28 255 SER B N 1
ATOM 4073 C CA . SER B 1 255 ? 14.602 -77.562 -1.404 1 36.28 255 SER B CA 1
ATOM 4074 C C . SER B 1 255 ? 15.062 -79 -1.729 1 36.28 255 SER B C 1
ATOM 4076 O O . SER B 1 255 ? 14.242 -79.938 -1.807 1 36.28 255 SER B O 1
ATOM 4078 N N . PHE B 1 256 ? 15.93 -79.188 -2.713 1 37.25 256 PHE B N 1
ATOM 4079 C CA . PHE B 1 256 ? 16.656 -80.5 -2.789 1 37.25 256 PHE B CA 1
ATOM 4080 C C . PHE B 1 256 ? 17.266 -80.812 -1.438 1 37.25 256 PHE B C 1
ATOM 4082 O O . PHE B 1 256 ? 18.109 -80.125 -0.915 1 37.25 256 PHE B O 1
ATOM 4089 N N . GLY B 1 257 ? 16.469 -81.438 -0.5 1 37.38 257 GLY B N 1
ATOM 4090 C CA . GLY B 1 257 ? 16.875 -82.125 0.724 1 37.38 257 GLY B CA 1
ATOM 4091 C C . GLY B 1 257 ? 18.062 -83 0.535 1 37.38 257 GLY B C 1
ATOM 4092 O O . GLY B 1 257 ? 18.172 -83.688 -0.488 1 37.38 257 GLY B O 1
ATOM 4093 N N . PRO B 1 258 ? 19.281 -82.625 1.071 1 35.81 258 PRO B N 1
ATOM 4094 C CA . PRO B 1 258 ? 20.469 -83.5 1.034 1 35.81 258 PRO B CA 1
ATOM 4095 C C . PRO B 1 258 ? 20.172 -84.875 1.504 1 35.81 258 PRO B C 1
ATOM 4097 O O . PRO B 1 258 ? 19.328 -85.125 2.371 1 35.81 258 PRO B O 1
ATOM 4100 N N . GLN B 1 259 ? 20.141 -85.938 0.679 1 30.67 259 GLN B N 1
ATOM 4101 C CA . GLN B 1 259 ? 20.188 -87.375 0.991 1 30.67 259 GLN B CA 1
ATOM 4102 C C . GLN B 1 259 ? 21.312 -87.688 1.986 1 30.67 259 GLN B C 1
ATOM 4104 O O . GLN B 1 259 ? 21.938 -88.75 1.916 1 30.67 259 GLN B O 1
ATOM 4109 N N . ILE B 1 260 ? 21.328 -86.938 3.166 1 25.52 260 ILE B N 1
ATOM 4110 C CA . ILE B 1 260 ? 21.938 -87.812 4.176 1 25.52 260 ILE B CA 1
ATOM 4111 C C . ILE B 1 260 ? 20.922 -88.812 4.66 1 25.52 260 ILE B C 1
ATOM 4113 O O . ILE B 1 260 ? 19.75 -88.5 4.883 1 25.52 260 ILE B O 1
#